Protein AF-A0A0L6VZD2-F1 (afdb_monomer_lite)

Sequence (411 aa):
MQNKGWQQIELQKVTIDGSNWVCHENKEAFWGVIEQSDGSWAILIDCPAGFLSSDQVTLLAEIISDEGLGIKLTGRQAPILLLPQHKVAGALEKLKANGIKIGYLHKTLRNVKACIGSRGCKNAKTYDAVELARNISNKFYGVKLPWDFKIGISGCPRNCGSATCQSLGLIEEHDGFTVYLGGSENAHTQFHGKPVARGVPEEKIDDVIATVLKCYIWAAEDIRKNKLLQGHPRFYDIFKRYGEAFFIDAINTTLGQDTPVNVNIISDKADAAPTFIKALPGFNRANIFTAFMVLDKLCGHCTECKKYKCHLFIAKECLTEAARTGKKFLPDIPNDMIQLIHALPLPTDLFEQFKLHDAFHSIREVCDQCHITEHDSLCAVNIALTAIGCLIWGSKYETPKDIELRILLNK

Organism: NCBI:txid281456

Radius of gyration: 26.87 Å; chains: 1; bounding box: 52×58×78 Å

Structure (mmCIF, N/CA/C/O backbone):
data_AF-A0A0L6VZD2-F1
#
_entry.id   AF-A0A0L6VZD2-F1
#
loop_
_atom_site.group_PDB
_atom_site.id
_atom_site.type_symbol
_atom_site.label_atom_id
_atom_site.label_alt_id
_atom_site.label_comp_id
_atom_site.label_asym_id
_atom_site.label_entity_id
_atom_site.label_seq_id
_atom_site.pdbx_PDB_ins_code
_atom_site.Cartn_x
_atom_site.Cartn_y
_atom_site.Cartn_z
_atom_site.occupancy
_atom_site.B_iso_or_equiv
_atom_site.auth_seq_id
_atom_site.auth_comp_id
_atom_site.auth_asym_id
_atom_site.auth_atom_id
_atom_site.pdbx_PDB_model_num
ATOM 1 N N . MET A 1 1 ? 27.106 7.860 -9.799 1.00 35.22 1 MET A N 1
ATOM 2 C CA . MET A 1 1 ? 27.791 7.164 -8.687 1.00 35.22 1 MET A CA 1
ATOM 3 C C . MET A 1 1 ? 26.803 6.199 -8.053 1.00 35.22 1 MET A C 1
ATOM 5 O O . MET A 1 1 ? 25.761 6.645 -7.590 1.00 35.22 1 MET A O 1
ATOM 9 N N . GLN A 1 2 ? 27.092 4.897 -8.101 1.00 48.31 2 GLN A N 1
ATOM 10 C CA . GLN A 1 2 ? 26.291 3.830 -7.489 1.00 48.31 2 GLN A CA 1
ATOM 11 C C . GLN A 1 2 ? 26.395 3.918 -5.960 1.00 48.31 2 GLN A C 1
ATOM 13 O O . GLN A 1 2 ? 27.247 3.280 -5.350 1.00 48.31 2 GLN A O 1
ATOM 18 N N . ASN A 1 3 ? 25.570 4.747 -5.324 1.00 55.62 3 ASN A N 1
ATOM 19 C CA . ASN A 1 3 ? 25.556 4.827 -3.869 1.00 55.62 3 ASN A CA 1
ATOM 20 C C . ASN A 1 3 ? 24.634 3.724 -3.318 1.00 55.62 3 ASN A C 1
ATOM 22 O O . ASN A 1 3 ? 23.454 3.943 -3.055 1.00 55.62 3 ASN A O 1
ATOM 26 N N . LYS A 1 4 ? 25.170 2.502 -3.193 1.00 70.19 4 LYS A N 1
ATOM 27 C CA . LYS A 1 4 ? 24.461 1.321 -2.658 1.00 70.19 4 LYS A CA 1
ATOM 28 C C . LYS A 1 4 ? 24.326 1.336 -1.124 1.00 70.19 4 LYS A C 1
ATOM 30 O O . LYS A 1 4 ? 24.100 0.297 -0.511 1.00 70.19 4 LYS A O 1
ATOM 35 N N . GLY A 1 5 ? 24.439 2.502 -0.481 1.00 82.81 5 GLY A N 1
ATOM 36 C CA . GLY A 1 5 ? 24.385 2.643 0.981 1.00 82.81 5 GLY A CA 1
ATOM 37 C C . GLY A 1 5 ? 23.093 2.115 1.616 1.00 82.81 5 GLY A C 1
ATOM 38 O O . GLY A 1 5 ? 23.105 1.701 2.772 1.00 82.81 5 GLY A O 1
ATOM 39 N N . TRP A 1 6 ? 22.004 2.027 0.845 1.00 89.50 6 TRP A N 1
ATOM 40 C CA . TRP A 1 6 ? 20.750 1.405 1.274 1.00 89.50 6 TRP A CA 1
ATOM 41 C C . TRP A 1 6 ? 20.898 -0.078 1.657 1.00 89.50 6 TRP A C 1
ATOM 43 O O . TRP A 1 6 ? 20.133 -0.568 2.483 1.00 89.50 6 TRP A O 1
ATOM 53 N N . GLN A 1 7 ? 21.883 -0.799 1.108 1.00 90.38 7 GLN A N 1
ATOM 54 C CA . GLN A 1 7 ? 22.105 -2.218 1.416 1.00 90.38 7 GLN A CA 1
ATOM 55 C C . GLN A 1 7 ? 22.479 -2.442 2.886 1.00 90.38 7 GLN A C 1
ATOM 57 O O . GLN A 1 7 ? 22.144 -3.483 3.448 1.00 90.38 7 GLN A O 1
ATOM 62 N N . GLN A 1 8 ? 23.119 -1.446 3.507 1.00 89.38 8 GLN A N 1
ATOM 63 C CA . GLN A 1 8 ? 23.544 -1.467 4.909 1.00 89.38 8 GLN A CA 1
ATOM 64 C C . GLN A 1 8 ? 22.419 -1.080 5.882 1.00 89.38 8 GLN A C 1
ATOM 66 O O . GLN A 1 8 ? 22.611 -1.137 7.092 1.00 89.38 8 GLN A O 1
ATOM 71 N N . ILE A 1 9 ? 21.247 -0.670 5.384 1.00 92.38 9 ILE A N 1
ATOM 72 C CA . ILE A 1 9 ? 20.117 -0.327 6.248 1.00 92.38 9 ILE A CA 1
ATOM 73 C C . ILE A 1 9 ? 19.498 -1.599 6.826 1.00 92.38 9 ILE A C 1
ATOM 75 O O . ILE A 1 9 ? 19.080 -2.507 6.099 1.00 92.38 9 ILE A O 1
ATOM 79 N N . GLU A 1 10 ? 19.361 -1.611 8.147 1.00 91.88 10 GLU A N 1
ATOM 80 C CA . GLU A 1 10 ? 18.588 -2.602 8.884 1.00 91.88 10 GLU A CA 1
ATOM 81 C C . GLU A 1 10 ? 17.188 -2.066 9.199 1.00 91.88 10 GLU A C 1
ATOM 83 O O . GLU A 1 10 ? 17.013 -0.923 9.626 1.00 91.88 10 GLU A O 1
ATOM 88 N N . LEU A 1 11 ? 16.164 -2.896 8.981 1.00 93.12 11 LEU A N 1
ATOM 89 C CA . LEU A 1 11 ? 14.783 -2.522 9.273 1.00 93.12 11 LEU A CA 1
ATOM 90 C C . LEU A 1 11 ? 14.509 -2.683 10.768 1.00 93.12 11 LEU A C 1
ATOM 92 O O . LEU A 1 11 ? 14.301 -3.789 11.264 1.00 93.12 11 LEU A O 1
ATOM 96 N N . GLN A 1 12 ? 14.476 -1.562 11.478 1.00 91.00 12 GLN A N 1
ATOM 97 C CA . GLN A 1 12 ? 14.135 -1.527 12.896 1.00 91.00 12 GLN A CA 1
ATOM 98 C C . GLN A 1 12 ? 12.622 -1.597 13.092 1.00 91.00 12 GLN A C 1
ATOM 100 O O . GLN A 1 12 ? 11.863 -1.005 12.322 1.00 91.00 12 GLN A O 1
ATOM 105 N N . LYS A 1 13 ? 12.179 -2.290 14.145 1.00 88.19 13 LYS A N 1
ATOM 106 C CA . LYS A 1 13 ? 10.764 -2.389 14.517 1.00 88.19 13 LYS A CA 1
ATOM 107 C C . LYS A 1 13 ? 10.478 -1.644 15.811 1.00 88.19 13 LYS A C 1
ATOM 109 O O . LYS A 1 13 ? 11.285 -1.655 16.734 1.00 88.19 13 LYS A O 1
ATOM 114 N N . VAL A 1 14 ? 9.301 -1.042 15.869 1.00 83.00 14 VAL A N 1
ATOM 115 C CA . VAL A 1 14 ? 8.699 -0.485 17.074 1.00 83.00 14 VAL A CA 1
ATOM 116 C C . VAL A 1 14 ? 7.513 -1.339 17.494 1.00 83.00 14 VAL A C 1
ATOM 118 O O . VAL A 1 14 ? 6.853 -1.970 16.664 1.00 83.00 14 VAL A O 1
ATOM 121 N N . THR A 1 15 ? 7.251 -1.360 18.794 1.00 71.81 15 THR A N 1
ATOM 122 C CA . THR A 1 15 ? 6.111 -2.046 19.398 1.00 71.81 15 THR A CA 1
ATOM 123 C C . THR A 1 15 ? 5.300 -1.047 20.205 1.00 71.81 15 THR A C 1
ATOM 125 O O . THR A 1 15 ? 5.855 -0.360 21.058 1.00 71.81 15 THR A O 1
ATOM 128 N N . ILE A 1 16 ? 3.990 -0.985 19.968 1.00 66.19 16 ILE A N 1
ATOM 129 C CA . ILE A 1 16 ? 3.055 -0.357 20.910 1.00 66.19 16 ILE A CA 1
ATOM 130 C C . ILE A 1 16 ? 2.875 -1.352 22.059 1.00 66.19 16 ILE A C 1
ATOM 132 O O . ILE A 1 16 ? 2.203 -2.368 21.902 1.00 66.19 16 ILE A O 1
ATOM 136 N N . ASP A 1 17 ? 3.540 -1.104 23.186 1.00 53.44 17 ASP A N 1
ATOM 137 C CA . ASP A 1 17 ? 3.546 -1.997 24.353 1.00 53.44 17 ASP A CA 1
ATOM 138 C C . ASP A 1 17 ? 2.416 -1.715 25.350 1.00 53.44 17 ASP A C 1
ATOM 140 O O . ASP A 1 17 ? 2.291 -2.392 26.368 1.00 53.44 17 ASP A O 1
ATOM 144 N N . GLY A 1 18 ? 1.558 -0.747 25.049 1.00 51.56 18 GLY A N 1
ATOM 145 C CA . GLY A 1 18 ? 0.421 -0.445 25.892 1.00 51.56 18 GLY A CA 1
ATOM 146 C C . GLY A 1 18 ? 0.750 0.160 27.250 1.00 51.56 18 GLY A C 1
ATOM 147 O O . GLY A 1 18 ? -0.081 0.152 28.150 1.00 51.56 18 GLY A O 1
ATOM 148 N N . SER A 1 19 ? 1.955 0.692 27.424 1.00 44.69 19 SER A N 1
ATOM 149 C CA . SER A 1 19 ? 2.291 1.512 28.591 1.00 44.69 19 SER A CA 1
ATOM 150 C C . SER A 1 19 ? 2.197 3.015 28.287 1.00 44.69 19 SER A C 1
ATOM 152 O O . SER A 1 19 ? 2.054 3.821 29.199 1.00 44.69 19 SER A O 1
ATOM 154 N N . ASN A 1 20 ? 2.189 3.389 27.000 1.00 46.72 20 ASN A N 1
ATOM 155 C CA . ASN A 1 20 ? 2.159 4.768 26.504 1.00 46.72 20 ASN A CA 1
ATOM 156 C C . ASN A 1 20 ? 1.046 4.967 25.458 1.00 46.72 20 ASN A C 1
ATOM 158 O O . ASN A 1 20 ? 1.306 5.206 24.279 1.00 46.72 20 ASN A O 1
ATOM 162 N N . TRP A 1 21 ? -0.215 4.837 25.879 1.00 55.53 21 TRP A N 1
ATOM 163 C CA . TRP A 1 21 ? -1.389 4.946 24.994 1.00 55.53 21 TRP A CA 1
ATOM 164 C C . TRP A 1 21 ? -1.655 6.358 24.465 1.00 55.53 21 TRP A C 1
ATOM 166 O O . TRP A 1 21 ? -2.439 6.530 23.535 1.00 55.53 21 TRP A O 1
ATOM 176 N N . VAL A 1 22 ? -1.030 7.366 25.075 1.00 49.56 22 VAL A N 1
ATOM 177 C CA . VAL A 1 22 ? -1.378 8.771 24.896 1.00 49.56 22 VAL A CA 1
ATOM 178 C C . VAL A 1 22 ? -0.178 9.536 24.352 1.00 49.56 22 VAL A C 1
ATOM 180 O O . VAL A 1 22 ? 0.816 9.749 25.043 1.00 49.56 22 VAL A O 1
ATOM 183 N N . CYS A 1 23 ? -0.262 9.974 23.098 1.00 45.34 23 CYS A N 1
ATOM 184 C CA . CYS A 1 23 ? 0.715 10.898 22.541 1.00 45.34 23 CYS A CA 1
ATOM 185 C C . CYS A 1 23 ? 0.259 12.340 22.776 1.00 45.34 23 CYS A C 1
ATOM 187 O O . CYS A 1 23 ? -0.275 12.966 21.864 1.00 45.34 23 CYS A O 1
ATOM 189 N N . HIS A 1 24 ? 0.516 12.888 23.962 1.00 43.88 24 HIS A N 1
ATOM 190 C CA . HIS A 1 24 ? 0.460 14.344 24.124 1.00 43.88 24 HIS A CA 1
ATOM 191 C C . HIS A 1 24 ? 1.836 15.012 23.957 1.00 43.88 24 HIS A C 1
ATOM 193 O O . HIS A 1 24 ? 1.874 16.184 23.601 1.00 43.88 24 HIS A O 1
ATOM 199 N N . GLU A 1 25 ? 2.967 14.293 24.100 1.00 41.56 25 GLU A N 1
ATOM 200 C CA . GLU A 1 25 ? 4.267 14.986 24.253 1.00 41.56 25 GLU A CA 1
ATOM 201 C C . GLU A 1 25 ? 5.478 14.443 23.462 1.00 41.56 25 GLU A C 1
ATOM 203 O O . GLU A 1 25 ? 6.486 15.144 23.359 1.00 41.56 25 GLU A O 1
ATOM 208 N N . ASN A 1 26 ? 5.427 13.262 22.827 1.00 39.94 26 ASN A N 1
ATOM 209 C CA . ASN A 1 26 ? 6.624 12.692 22.182 1.00 39.94 26 ASN A CA 1
ATOM 210 C C . ASN A 1 26 ? 6.696 12.913 20.658 1.00 39.94 26 ASN A C 1
ATOM 212 O O . ASN A 1 26 ? 5.877 12.429 19.882 1.00 39.94 26 ASN A O 1
ATOM 216 N N . LYS A 1 27 ? 7.771 13.576 20.203 1.00 44.75 27 LYS A N 1
ATOM 217 C CA . LYS A 1 27 ? 8.091 13.889 18.787 1.00 44.75 27 LYS A CA 1
ATOM 218 C C . LYS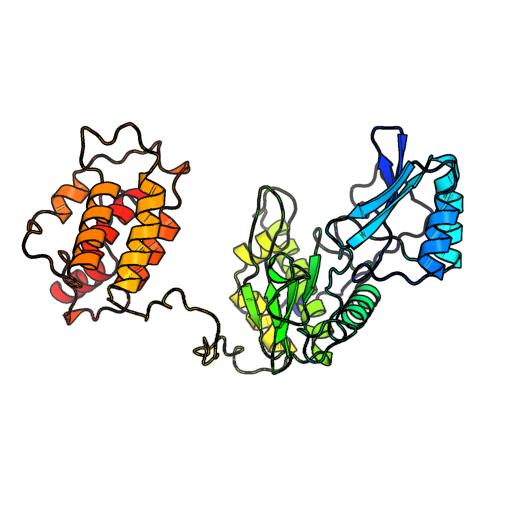 A 1 27 ? 8.306 12.648 17.884 1.00 44.75 27 LYS A C 1
ATOM 220 O O . LYS A 1 27 ? 8.441 12.768 16.659 1.00 44.75 27 LYS A O 1
ATOM 225 N N . GLU A 1 28 ? 8.321 11.444 18.457 1.00 52.44 28 GLU A N 1
ATOM 226 C CA . GLU A 1 28 ? 8.473 10.141 17.786 1.00 52.44 28 GLU A CA 1
ATOM 227 C C . GLU A 1 28 ? 7.187 9.298 17.804 1.00 52.44 28 GLU A C 1
ATOM 229 O O . GLU A 1 28 ? 7.220 8.091 18.006 1.00 52.44 28 GLU A O 1
ATOM 234 N N . ALA A 1 29 ? 6.030 9.921 17.624 1.00 54.56 29 ALA A N 1
ATOM 235 C CA . ALA A 1 29 ? 4.785 9.213 17.852 1.00 54.56 29 ALA A CA 1
ATOM 236 C C . ALA A 1 29 ? 4.406 8.209 16.748 1.00 54.56 29 ALA A C 1
ATOM 238 O O . ALA A 1 29 ? 4.340 8.545 15.561 1.00 54.56 29 ALA A O 1
ATOM 239 N N . PHE A 1 30 ? 4.115 6.985 17.181 1.00 64.06 30 PHE A N 1
ATOM 240 C CA . PHE A 1 30 ? 3.527 5.900 16.407 1.00 64.06 30 PHE A CA 1
ATOM 241 C C . PHE A 1 30 ? 2.108 5.714 16.929 1.00 64.06 30 PHE A C 1
ATOM 243 O O . PHE A 1 30 ? 1.917 5.157 18.007 1.00 64.06 30 PHE A O 1
ATOM 250 N N . TRP A 1 31 ? 1.120 6.284 16.240 1.00 70.56 31 TRP A N 1
ATOM 251 C CA . TRP A 1 31 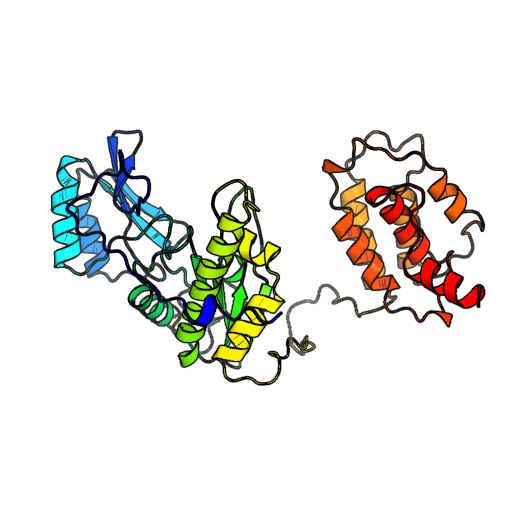? -0.243 6.301 16.775 1.00 70.56 31 TRP A CA 1
ATOM 252 C C . TRP A 1 31 ? -1.004 5.033 16.405 1.00 70.56 31 TRP A C 1
ATOM 254 O O . TRP A 1 31 ? -0.711 4.385 15.409 1.00 70.56 31 TRP A O 1
ATOM 264 N N . GLY A 1 32 ? -2.013 4.718 17.197 1.00 79.06 32 GLY A N 1
ATOM 265 C CA . GLY A 1 32 ? -2.908 3.574 17.003 1.00 79.06 32 GLY A CA 1
ATOM 266 C C . GLY A 1 32 ? -4.104 3.650 17.947 1.00 79.06 32 GLY A C 1
ATOM 267 O O . GLY A 1 32 ? -5.175 3.146 17.633 1.00 79.06 32 GLY A O 1
ATOM 268 N N . VAL A 1 33 ? -3.927 4.377 19.054 1.00 87.94 33 VAL A N 1
ATOM 269 C CA . VAL A 1 33 ? -4.953 4.798 20.005 1.00 87.94 33 VAL A CA 1
ATOM 270 C C . VAL A 1 33 ? -4.907 6.328 20.091 1.00 87.94 33 VAL A C 1
ATOM 272 O O . VAL A 1 33 ? -3.824 6.879 20.292 1.00 87.94 33 VAL A O 1
ATOM 275 N N . ILE A 1 34 ? -6.019 7.024 19.831 1.00 85.94 34 ILE A N 1
ATOM 276 C CA . ILE A 1 34 ? -6.051 8.496 19.707 1.00 85.94 34 ILE A CA 1
ATOM 277 C C . ILE A 1 34 ? -7.338 9.077 20.301 1.00 85.94 34 ILE A C 1
ATOM 279 O O . ILE A 1 34 ? -8.433 8.696 19.888 1.00 85.94 34 ILE A O 1
ATOM 283 N N . GLU A 1 35 ? -7.211 10.074 21.174 1.00 87.69 35 GLU A N 1
ATOM 284 C CA . GLU A 1 35 ? -8.328 10.912 21.625 1.00 87.69 35 GLU A CA 1
ATOM 285 C C . GLU A 1 35 ? -8.904 11.763 20.475 1.00 87.69 35 GLU A C 1
ATOM 287 O O . GLU A 1 35 ? -8.175 12.386 19.702 1.00 87.69 35 GLU A O 1
ATOM 292 N N . GLN A 1 36 ? -10.224 11.772 20.341 1.00 88.81 36 GLN A N 1
ATOM 293 C CA . GLN A 1 36 ? -10.973 12.529 19.344 1.00 88.81 36 GLN A CA 1
ATOM 294 C C . GLN A 1 36 ? -11.464 13.864 19.921 1.00 88.81 36 GLN A C 1
ATOM 296 O O . GLN A 1 36 ? -11.516 14.061 21.132 1.00 88.81 36 GLN A O 1
ATOM 301 N N . SER A 1 37 ? -11.875 14.795 19.054 1.00 89.31 37 SER A N 1
ATOM 302 C CA . SER A 1 37 ? -12.312 16.136 19.476 1.00 89.31 37 SER A CA 1
ATOM 303 C C . SER A 1 37 ? -13.548 16.147 20.383 1.00 89.31 37 SER A C 1
ATOM 305 O O . SER A 1 37 ? -13.800 17.144 21.049 1.00 89.31 37 SER A O 1
ATOM 307 N N . ASP A 1 38 ? -14.341 15.077 20.370 1.00 87.31 38 ASP A N 1
ATOM 308 C CA . ASP A 1 38 ? -15.542 14.898 21.187 1.00 87.31 38 ASP A CA 1
ATOM 309 C C . ASP A 1 38 ? -15.269 14.155 22.513 1.00 87.31 38 ASP A C 1
ATOM 311 O O . ASP A 1 38 ? -16.208 13.820 23.232 1.00 87.31 38 ASP A O 1
ATOM 315 N N . GLY A 1 39 ? -13.997 13.889 22.840 1.00 87.50 39 GLY A N 1
ATOM 316 C CA . GLY A 1 39 ? -13.572 13.149 24.034 1.00 87.50 39 GLY A CA 1
ATOM 317 C C . GLY A 1 39 ? -13.666 11.624 23.902 1.00 87.50 39 GLY A C 1
ATOM 318 O O . GLY A 1 39 ? -13.257 10.900 24.813 1.00 87.50 39 GLY A O 1
ATOM 319 N N . SER A 1 40 ? -14.178 11.105 22.778 1.00 90.56 40 SER A N 1
ATOM 320 C CA . SER A 1 40 ? -14.094 9.676 22.470 1.00 90.56 40 SER A CA 1
ATOM 321 C C . SER A 1 40 ? -12.664 9.280 22.093 1.00 90.56 40 SER A C 1
ATOM 323 O O . SER A 1 40 ? -11.802 10.113 21.828 1.00 90.56 40 SER A O 1
ATOM 325 N N . TRP A 1 41 ? -12.384 7.985 22.072 1.00 91.81 41 TRP A N 1
ATOM 326 C CA . TRP A 1 41 ? -11.077 7.420 21.774 1.00 91.81 41 TRP A CA 1
ATOM 327 C C . TRP A 1 41 ? -11.184 6.449 20.609 1.00 91.81 41 TRP A C 1
ATOM 329 O O . TRP A 1 41 ? -11.989 5.520 20.624 1.00 91.81 41 TRP A O 1
ATOM 339 N N . ALA A 1 42 ? -10.338 6.657 19.607 1.00 92.69 42 ALA A N 1
ATOM 340 C CA . ALA A 1 42 ? -10.212 5.813 18.434 1.00 92.69 42 ALA A CA 1
ATOM 341 C C . ALA A 1 42 ? -9.117 4.765 18.643 1.00 92.69 42 ALA A C 1
ATOM 343 O O . ALA A 1 42 ? -7.964 5.127 18.867 1.00 92.69 42 ALA A O 1
ATOM 344 N N . ILE A 1 43 ? -9.452 3.484 18.494 1.00 93.44 43 ILE A N 1
ATOM 345 C CA . ILE A 1 43 ? -8.496 2.372 18.432 1.00 93.44 43 ILE A CA 1
ATOM 346 C C . ILE A 1 43 ? -8.501 1.819 17.007 1.00 93.44 43 ILE A C 1
ATOM 348 O O . ILE A 1 43 ? -9.492 1.240 16.561 1.00 93.44 43 ILE A O 1
ATOM 352 N N . LEU A 1 44 ? -7.402 1.997 16.275 1.00 94.19 44 LEU A N 1
ATOM 353 C CA . LEU A 1 44 ? -7.230 1.434 14.939 1.00 94.19 44 LEU A CA 1
ATOM 354 C C . LEU A 1 44 ? -6.867 -0.050 15.036 1.00 94.19 44 LEU A C 1
ATOM 356 O O . LEU A 1 44 ? -5.901 -0.414 15.701 1.00 94.19 44 LEU A O 1
ATOM 360 N N . ILE A 1 45 ? -7.582 -0.897 14.305 1.00 95.44 45 ILE A N 1
ATOM 361 C CA . ILE A 1 45 ? -7.295 -2.329 14.215 1.00 95.44 45 ILE A CA 1
ATOM 362 C C . ILE A 1 45 ? -6.409 -2.606 12.996 1.00 95.44 45 ILE A C 1
ATOM 364 O O . ILE A 1 45 ? -6.704 -2.134 11.895 1.00 95.44 45 ILE A O 1
ATOM 368 N N . ASP A 1 46 ? -5.330 -3.374 13.172 1.00 94.31 46 ASP A N 1
ATOM 369 C CA . ASP A 1 46 ? -4.598 -3.945 12.037 1.00 94.31 46 ASP A CA 1
ATOM 370 C C . ASP A 1 46 ? -5.449 -5.066 11.438 1.00 94.31 46 ASP A C 1
ATOM 372 O O . ASP A 1 46 ? -5.728 -6.077 12.081 1.00 94.31 46 ASP A O 1
ATOM 376 N N . CYS A 1 47 ? -5.914 -4.855 10.214 1.00 96.88 47 CYS A N 1
ATOM 377 C CA . CYS A 1 47 ? -6.863 -5.722 9.536 1.00 96.88 47 CYS A CA 1
ATOM 378 C C . CYS A 1 47 ? -6.455 -5.860 8.063 1.00 96.88 47 CYS A C 1
ATOM 380 O O . CYS A 1 47 ? -7.046 -5.209 7.186 1.00 96.88 47 CYS A O 1
ATOM 382 N N . PRO A 1 48 ? -5.418 -6.664 7.767 1.00 97.06 48 PRO A N 1
ATOM 383 C CA . PRO A 1 48 ? -4.927 -6.846 6.407 1.00 97.06 48 PRO A CA 1
ATOM 384 C C . PRO A 1 48 ? -6.058 -7.271 5.467 1.00 97.06 48 PRO A C 1
ATOM 386 O O . PRO A 1 48 ? -6.894 -8.101 5.821 1.00 97.06 48 PRO A O 1
ATOM 389 N N . ALA A 1 49 ? -6.119 -6.650 4.287 1.00 97.06 49 ALA A N 1
ATOM 390 C CA . ALA A 1 49 ? -7.188 -6.819 3.297 1.00 97.06 49 ALA A CA 1
ATOM 391 C C . ALA A 1 49 ? -8.618 -6.481 3.774 1.00 97.06 49 ALA A C 1
ATOM 393 O O . ALA A 1 49 ? -9.574 -6.680 3.024 1.00 97.06 49 ALA A O 1
ATOM 394 N N . GLY A 1 50 ? -8.796 -5.981 5.001 1.00 96.62 50 GLY A N 1
ATOM 395 C CA . GLY A 1 50 ? -10.117 -5.825 5.609 1.00 96.62 50 GLY A CA 1
ATOM 396 C C . GLY A 1 50 ? -10.839 -7.137 5.879 1.00 96.62 50 GLY A C 1
ATOM 397 O O . GLY A 1 50 ? -12.068 -7.156 5.879 1.00 96.62 50 GLY A O 1
ATOM 398 N N . PHE A 1 51 ? -10.101 -8.236 6.038 1.00 96.06 51 PHE A N 1
ATOM 399 C CA . PHE A 1 51 ? -10.686 -9.557 6.207 1.00 96.06 51 PHE A CA 1
ATOM 400 C C . PHE A 1 51 ? -10.778 -9.919 7.694 1.00 96.06 51 PHE A C 1
ATOM 402 O O . PHE A 1 51 ? -9.755 -10.115 8.347 1.00 96.06 51 PHE A O 1
ATOM 409 N N . LEU A 1 52 ? -12.003 -10.017 8.216 1.00 95.69 52 LEU A N 1
ATOM 410 C CA . LEU A 1 52 ? -12.295 -10.433 9.591 1.00 95.69 52 LEU A CA 1
ATOM 411 C C . LEU A 1 52 ? -13.082 -11.745 9.588 1.00 95.69 52 LEU A C 1
ATOM 413 O O . LEU A 1 52 ? -13.983 -11.931 8.767 1.00 95.69 52 LEU A O 1
ATOM 417 N N . SER A 1 53 ? -12.765 -12.642 10.520 1.00 95.62 53 SER A N 1
ATOM 418 C CA . SER A 1 53 ? -13.595 -13.815 10.804 1.00 95.62 53 SER A CA 1
ATOM 419 C C . SER A 1 53 ? -14.860 -13.431 11.578 1.00 95.62 53 SER A C 1
ATOM 421 O O . SER A 1 53 ? -14.943 -12.346 12.155 1.00 95.62 53 SER A O 1
ATOM 423 N N . SER A 1 54 ? -15.834 -14.346 11.639 1.00 97.12 54 SER A N 1
ATOM 424 C CA . SER A 1 54 ? -17.036 -14.156 12.463 1.00 97.12 54 SER A CA 1
ATOM 425 C C . SER A 1 54 ? -16.680 -13.885 13.926 1.00 97.12 54 SER A C 1
ATOM 427 O O . SER A 1 54 ? -17.188 -12.932 14.504 1.00 97.12 54 SER A O 1
ATOM 429 N N . ASP A 1 55 ? -15.760 -14.664 14.500 1.00 97.19 55 ASP A N 1
ATOM 430 C CA . ASP A 1 55 ? -15.338 -14.509 15.898 1.00 97.19 55 ASP A CA 1
ATOM 431 C C . ASP A 1 55 ? -14.687 -13.148 16.148 1.00 97.19 55 ASP A C 1
ATOM 433 O O . ASP A 1 55 ? -14.956 -12.499 17.157 1.00 97.19 55 ASP A O 1
ATOM 437 N N . GLN A 1 56 ? -13.872 -12.673 15.200 1.00 97.00 56 GLN A N 1
ATOM 438 C CA . GLN A 1 56 ? -13.280 -11.343 15.286 1.00 97.00 56 GLN A CA 1
ATOM 439 C C . GLN A 1 56 ? -14.356 -10.257 15.219 1.00 97.00 56 GLN A C 1
ATOM 441 O O . GLN A 1 56 ? -14.313 -9.325 16.014 1.00 97.00 56 GLN A O 1
ATOM 446 N N . VAL A 1 57 ? -15.338 -10.372 14.319 1.00 97.38 57 VAL A N 1
ATOM 447 C CA . VAL A 1 57 ? -16.453 -9.414 14.236 1.00 97.38 57 VAL A CA 1
ATOM 448 C C . VAL A 1 57 ? -17.249 -9.381 15.543 1.00 97.38 57 VAL A C 1
ATOM 450 O O . VAL A 1 57 ? -17.497 -8.292 16.062 1.00 97.38 57 VAL A O 1
ATOM 453 N N . THR A 1 58 ? -17.592 -10.545 16.101 1.00 97.31 58 THR A N 1
ATOM 454 C CA . THR A 1 58 ? -18.290 -10.654 17.391 1.00 97.31 58 THR A CA 1
ATOM 455 C C . THR A 1 58 ? -17.487 -9.995 18.508 1.00 97.31 58 THR A C 1
ATOM 457 O O . THR A 1 58 ? -18.014 -9.146 19.221 1.00 97.31 58 THR A O 1
ATOM 460 N N . LEU A 1 59 ? -16.189 -10.291 18.606 1.00 97.12 59 LEU A N 1
ATOM 461 C CA . LEU A 1 59 ? -15.313 -9.694 19.612 1.00 97.12 59 LEU A CA 1
ATOM 462 C C . LEU A 1 59 ? -15.241 -8.164 19.493 1.00 97.12 59 LEU A C 1
ATOM 464 O O . LEU A 1 59 ? -15.293 -7.464 20.504 1.00 97.12 59 LEU A O 1
ATOM 468 N N . LEU A 1 60 ? -15.125 -7.618 18.275 1.00 96.81 60 LEU A N 1
ATOM 469 C CA . LEU A 1 60 ? -15.114 -6.164 18.081 1.00 96.81 60 LEU A CA 1
ATOM 470 C C . LEU A 1 60 ? -16.449 -5.531 18.507 1.00 96.81 60 LEU A C 1
ATOM 472 O O . LEU A 1 60 ? -16.440 -4.454 19.103 1.00 96.81 60 LEU A O 1
ATOM 476 N N . ALA A 1 61 ? -17.578 -6.197 18.249 1.00 95.75 61 ALA A N 1
ATOM 477 C CA . ALA A 1 61 ? -18.891 -5.745 18.707 1.00 95.75 61 ALA A CA 1
ATOM 478 C C . ALA A 1 61 ? -19.007 -5.769 20.244 1.00 95.75 61 ALA A C 1
ATOM 480 O O . ALA A 1 61 ? -19.469 -4.798 20.840 1.00 95.75 61 ALA A O 1
ATOM 481 N N . GLU A 1 62 ? -18.515 -6.825 20.897 1.00 96.00 62 GLU A N 1
ATOM 482 C CA . GLU A 1 62 ? -18.476 -6.934 22.363 1.00 96.00 62 GLU A CA 1
ATOM 483 C C . GLU A 1 62 ? -17.579 -5.880 23.023 1.00 96.00 62 GLU A C 1
ATOM 485 O O . GLU A 1 62 ? -17.859 -5.423 24.133 1.00 96.00 62 GLU A O 1
ATOM 490 N N . ILE A 1 63 ? -16.474 -5.508 22.369 1.00 95.69 63 ILE A N 1
ATOM 491 C CA . ILE A 1 63 ? -15.586 -4.442 22.845 1.00 95.69 63 ILE A CA 1
ATOM 492 C C . ILE A 1 63 ? -16.279 -3.083 22.760 1.00 95.69 63 ILE A C 1
ATOM 494 O O . ILE A 1 63 ? -16.167 -2.297 23.699 1.00 95.69 63 ILE A O 1
ATOM 498 N N . ILE A 1 64 ? -16.978 -2.812 21.654 1.00 94.75 64 ILE A N 1
ATOM 499 C CA . ILE A 1 64 ? -17.753 -1.580 21.485 1.00 94.75 64 ILE A CA 1
ATOM 500 C C . ILE A 1 64 ? -18.835 -1.477 22.555 1.00 94.75 64 ILE A C 1
ATOM 502 O O . ILE A 1 64 ? -18.876 -0.465 23.256 1.00 94.75 64 ILE A O 1
ATOM 506 N N . SER A 1 65 ? -19.623 -2.539 22.763 1.00 89.88 65 SER A N 1
ATOM 507 C CA . SER A 1 65 ? -20.761 -2.560 23.697 1.00 89.88 65 SER A CA 1
ATOM 508 C C . SER A 1 65 ? -21.745 -1.392 23.478 1.00 89.88 65 SER A C 1
ATOM 510 O O . SER A 1 65 ? -21.622 -0.639 22.515 1.00 89.88 65 SER A O 1
ATOM 512 N N . ASP A 1 66 ? -22.716 -1.208 24.374 1.00 85.62 66 ASP A N 1
ATOM 513 C CA . ASP A 1 66 ? -23.676 -0.093 24.286 1.00 85.62 66 ASP A CA 1
ATOM 514 C C . ASP A 1 66 ? -23.059 1.274 24.646 1.00 85.62 66 ASP A C 1
ATOM 516 O O . ASP A 1 66 ? -23.662 2.317 24.411 1.00 85.62 66 ASP A O 1
ATOM 520 N N . GLU A 1 67 ? -21.855 1.286 25.227 1.00 89.12 67 GLU A N 1
ATOM 521 C CA . GLU A 1 67 ? -21.159 2.514 25.636 1.00 89.12 67 GLU A CA 1
ATOM 522 C C . GLU A 1 67 ? -20.257 3.102 24.537 1.00 89.12 67 GLU A C 1
ATOM 524 O O . GLU A 1 67 ? -19.803 4.240 24.662 1.00 89.12 67 GLU A O 1
ATOM 529 N N . GLY A 1 68 ? -19.948 2.343 23.481 1.00 90.06 68 GLY A N 1
ATOM 530 C CA . GLY A 1 68 ? -19.131 2.807 22.362 1.00 90.06 68 GLY A CA 1
ATOM 531 C C . GLY A 1 68 ? -19.945 3.570 21.316 1.00 90.06 68 GLY A C 1
ATOM 532 O O . GLY A 1 68 ? -21.115 3.285 21.081 1.00 90.06 68 GLY A O 1
ATOM 533 N N . LEU A 1 69 ? -19.306 4.514 20.621 1.00 92.19 69 LEU A N 1
ATOM 534 C CA . LEU A 1 69 ? -19.943 5.261 19.529 1.00 92.19 69 LEU A CA 1
ATOM 535 C C . LEU A 1 69 ? -20.133 4.391 18.271 1.00 92.19 69 LEU A C 1
ATOM 537 O O . LEU A 1 69 ? -21.038 4.630 17.474 1.00 92.19 69 LEU A O 1
ATOM 541 N N . GLY A 1 70 ? -19.271 3.386 18.081 1.00 94.25 70 GLY A N 1
ATOM 542 C CA . GLY A 1 70 ? -19.394 2.396 17.011 1.00 94.25 70 GLY A CA 1
ATOM 543 C C . GLY A 1 70 ? -18.072 2.027 16.340 1.00 94.25 70 GLY A C 1
ATOM 544 O O . GLY A 1 70 ? -16.986 2.420 16.771 1.00 94.25 70 GLY A O 1
ATOM 545 N N . ILE A 1 71 ? -18.177 1.265 15.246 1.00 96.50 71 ILE A N 1
ATOM 546 C CA . ILE A 1 71 ? -17.043 0.849 14.410 1.00 96.50 71 ILE A CA 1
ATOM 547 C C . ILE A 1 71 ? -17.058 1.640 13.102 1.00 96.50 71 ILE A C 1
ATOM 549 O O . ILE A 1 71 ? -17.993 1.528 12.306 1.00 96.50 71 ILE A O 1
ATOM 553 N N . LYS A 1 72 ? -15.993 2.400 12.827 1.00 95.94 72 LYS A N 1
ATOM 554 C CA . LYS A 1 72 ? -15.821 3.114 11.555 1.00 95.94 72 LYS A CA 1
ATOM 555 C C . LYS A 1 72 ? -14.857 2.367 10.639 1.00 95.94 72 LYS A C 1
ATOM 557 O O . LYS A 1 72 ? -13.684 2.203 10.958 1.00 95.94 72 LYS A O 1
ATOM 562 N N . LEU A 1 73 ? -15.324 1.980 9.453 1.00 96.06 73 LEU A N 1
ATOM 563 C CA . LEU A 1 73 ? -14.454 1.430 8.411 1.00 96.06 73 LEU A CA 1
ATOM 564 C C . LEU A 1 73 ? -13.701 2.548 7.679 1.00 96.06 73 LEU A C 1
ATOM 566 O O . LEU A 1 73 ? -14.286 3.563 7.285 1.00 96.06 73 LEU A O 1
ATOM 570 N N . THR A 1 74 ? -12.398 2.351 7.480 1.00 94.31 74 THR A N 1
ATOM 571 C CA . THR A 1 74 ? -11.521 3.300 6.777 1.00 94.31 74 THR A CA 1
ATOM 572 C C . THR A 1 74 ? -11.381 2.958 5.290 1.00 94.31 74 THR A C 1
ATOM 574 O O . THR A 1 74 ? -11.570 1.817 4.872 1.00 94.31 74 THR A O 1
ATOM 577 N N . GLY A 1 75 ? -10.931 3.918 4.470 1.00 92.69 75 GLY A N 1
ATOM 578 C CA . GLY A 1 75 ? -10.604 3.675 3.052 1.00 92.69 75 GLY A CA 1
ATOM 579 C C . GLY A 1 75 ? -9.453 2.679 2.814 1.00 92.69 75 GLY A C 1
ATOM 580 O O . GLY A 1 75 ? -9.242 2.225 1.685 1.00 92.69 75 GLY A O 1
ATOM 581 N N . ARG A 1 76 ? -8.725 2.314 3.880 1.00 94.31 76 ARG A N 1
ATOM 582 C CA . ARG A 1 76 ? -7.697 1.261 3.899 1.00 94.31 76 ARG A CA 1
ATOM 583 C C . ARG A 1 76 ? -8.223 -0.097 4.365 1.00 94.31 76 ARG A C 1
ATOM 585 O O . ARG A 1 76 ? -7.417 -0.988 4.602 1.00 94.31 76 ARG A O 1
ATOM 592 N N . GLN A 1 77 ? -9.542 -0.237 4.503 1.00 96.75 77 GLN A N 1
ATOM 593 C CA . GLN A 1 77 ? -10.218 -1.451 4.967 1.00 96.75 77 GLN A CA 1
ATOM 594 C C . GLN A 1 77 ? -9.904 -1.828 6.427 1.00 96.75 77 GLN A C 1
ATOM 596 O O . GLN A 1 77 ? -10.218 -2.928 6.856 1.00 96.75 77 GLN A O 1
ATOM 601 N N . ALA A 1 78 ? -9.316 -0.917 7.204 1.00 95.75 78 ALA A N 1
ATOM 602 C CA . ALA A 1 78 ? -9.072 -1.117 8.629 1.00 95.75 78 ALA A CA 1
ATOM 603 C C . ALA A 1 78 ? -10.251 -0.573 9.458 1.00 95.75 78 ALA A C 1
ATOM 605 O O . ALA A 1 78 ? -10.646 0.575 9.211 1.00 95.75 78 ALA A O 1
ATOM 606 N N . PRO A 1 79 ? -10.808 -1.338 10.412 1.00 97.19 79 PRO A N 1
ATOM 607 C CA . PRO A 1 79 ? -11.772 -0.840 11.389 1.00 97.19 79 PRO A CA 1
ATOM 608 C C . PRO A 1 79 ? -11.128 0.098 12.418 1.00 97.19 79 PRO A C 1
ATOM 610 O O . PRO A 1 79 ? -9.996 -0.119 12.851 1.00 97.19 79 PRO A O 1
ATOM 613 N N . ILE A 1 80 ? -11.878 1.109 12.848 1.00 96.38 80 ILE A N 1
ATOM 614 C CA . ILE A 1 80 ? -11.584 1.941 14.018 1.00 96.38 80 ILE A CA 1
ATOM 615 C C . ILE A 1 80 ? -12.702 1.731 15.036 1.00 96.38 80 ILE A C 1
ATOM 617 O O . ILE A 1 80 ? -13.870 1.913 14.693 1.00 96.38 80 ILE A O 1
ATOM 621 N N . LEU A 1 81 ? -12.344 1.375 16.268 1.00 96.44 81 LEU A N 1
ATOM 622 C CA . LEU A 1 81 ? -13.273 1.315 17.396 1.00 96.44 81 LEU A CA 1
ATOM 623 C C . LEU A 1 81 ? -13.333 2.686 18.070 1.00 96.44 81 LEU A C 1
ATOM 625 O O . LEU A 1 81 ? -12.281 3.220 18.412 1.00 96.44 81 LEU A O 1
ATOM 629 N N . LEU A 1 82 ? -14.529 3.245 18.254 1.00 95.81 82 LEU A N 1
ATOM 630 C CA . LEU A 1 82 ? -14.738 4.526 18.935 1.00 95.81 82 LEU A CA 1
ATOM 631 C C . LEU A 1 82 ? -15.374 4.280 20.307 1.00 95.81 82 LEU A C 1
ATOM 633 O O . LEU A 1 82 ? -16.514 3.820 20.392 1.00 95.81 82 LEU A O 1
ATOM 637 N N . LEU A 1 83 ? -14.621 4.558 21.371 1.00 95.00 83 LEU A N 1
ATOM 638 C CA . LEU A 1 83 ? -14.935 4.188 22.755 1.00 95.00 83 LEU A CA 1
ATOM 639 C C . LEU A 1 83 ? -14.778 5.378 23.710 1.00 95.00 83 LEU A C 1
ATOM 641 O O . LEU A 1 83 ? -13.964 6.258 23.448 1.00 95.00 83 LEU A O 1
ATOM 645 N N . PRO A 1 84 ? -15.468 5.405 24.857 1.00 93.94 84 PRO A N 1
ATOM 646 C CA . PRO A 1 84 ? -15.144 6.345 25.923 1.00 93.94 84 PRO A CA 1
ATOM 647 C C . PRO A 1 84 ? -13.812 5.968 26.598 1.00 93.94 84 PRO A C 1
ATOM 649 O O . PRO A 1 84 ? -13.430 4.794 26.644 1.00 93.94 84 PRO A O 1
ATOM 652 N N . GLN A 1 85 ? -13.108 6.959 27.156 1.00 90.31 85 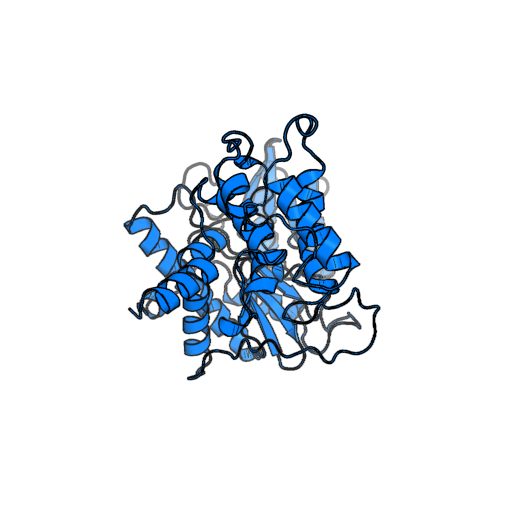GLN A N 1
ATOM 653 C CA . GLN A 1 85 ? -11.754 6.798 27.708 1.00 90.31 85 GLN A CA 1
ATOM 654 C C . GLN A 1 85 ? -11.630 5.641 28.715 1.00 90.31 85 GLN A C 1
ATOM 656 O O . GLN A 1 85 ? -10.670 4.872 28.658 1.00 90.31 85 GLN A O 1
ATOM 661 N N . HIS A 1 86 ? -12.605 5.471 29.617 1.00 90.69 86 HIS A N 1
ATOM 662 C CA . HIS A 1 86 ? -12.557 4.444 30.669 1.00 90.69 86 HIS A CA 1
ATOM 663 C C . HIS A 1 86 ? -12.621 3.007 30.137 1.00 90.69 86 HIS A C 1
ATOM 665 O O . HIS A 1 86 ? -12.239 2.081 30.848 1.00 90.69 86 HIS A O 1
ATOM 671 N N . LYS A 1 87 ? -13.070 2.798 28.892 1.00 92.88 87 LYS A N 1
ATOM 672 C CA . LYS A 1 87 ? -13.121 1.474 28.246 1.00 92.88 87 LYS A CA 1
ATOM 673 C C . LYS A 1 87 ? -11.838 1.111 27.506 1.00 92.88 87 LYS A C 1
ATOM 675 O O . LYS A 1 87 ? -11.626 -0.066 27.223 1.00 92.88 87 LYS A O 1
ATOM 680 N N . VAL A 1 88 ? -10.989 2.091 27.195 1.00 90.81 88 VAL A N 1
ATOM 681 C CA . VAL A 1 88 ? -9.830 1.917 26.307 1.00 90.81 88 VAL A CA 1
ATOM 682 C C . VAL A 1 88 ? -8.889 0.827 26.821 1.00 90.81 88 VAL A C 1
ATOM 684 O O . VAL A 1 88 ? -8.582 -0.100 26.077 1.00 90.81 88 VAL A O 1
ATOM 687 N N . ALA A 1 89 ? -8.497 0.866 28.098 1.00 89.06 89 ALA A N 1
ATOM 688 C CA . ALA A 1 89 ? -7.582 -0.126 28.673 1.00 89.06 89 ALA A CA 1
ATOM 689 C C . ALA A 1 89 ? -8.125 -1.565 28.564 1.00 89.06 89 ALA A C 1
ATOM 691 O O . ALA A 1 89 ? -7.448 -2.445 28.033 1.00 89.06 89 ALA A O 1
ATOM 692 N N . GLY A 1 90 ? -9.379 -1.788 28.973 1.00 91.62 90 GLY A N 1
ATOM 693 C CA . GLY A 1 90 ? -10.012 -3.109 28.895 1.00 91.62 90 GLY A CA 1
ATOM 694 C C . GLY A 1 90 ? -10.224 -3.594 27.457 1.00 91.62 90 GLY A C 1
ATOM 695 O O . GLY A 1 90 ? -10.082 -4.784 27.174 1.00 91.62 90 GLY A O 1
ATOM 696 N N . ALA A 1 91 ? -10.513 -2.686 26.520 1.00 93.25 91 ALA A N 1
ATOM 697 C CA . ALA A 1 91 ? -10.585 -3.012 25.097 1.00 93.25 91 ALA A CA 1
ATOM 698 C C . ALA A 1 91 ? -9.239 -3.537 24.577 1.00 93.25 91 ALA A C 1
ATOM 700 O O . ALA A 1 91 ? -9.187 -4.564 23.906 1.00 93.25 91 ALA A O 1
ATOM 701 N N . LEU A 1 92 ? -8.142 -2.868 24.925 1.00 90.88 92 LEU A N 1
ATOM 702 C CA . LEU A 1 92 ? -6.796 -3.225 24.476 1.00 90.88 92 LEU A CA 1
ATOM 703 C C . LEU A 1 92 ? -6.332 -4.569 25.047 1.00 90.88 92 LEU A C 1
ATOM 705 O O . LEU A 1 92 ? -5.733 -5.367 24.324 1.00 90.88 92 LEU A O 1
ATOM 709 N N . GLU A 1 93 ? -6.665 -4.860 26.304 1.00 91.25 93 GLU A N 1
ATOM 710 C CA . GLU A 1 93 ? -6.431 -6.174 26.911 1.00 91.25 93 GLU A CA 1
ATOM 711 C C . GLU A 1 93 ? -7.200 -7.283 26.187 1.00 91.25 93 GLU A C 1
ATOM 713 O O . GLU A 1 93 ? -6.605 -8.301 25.827 1.00 91.25 93 GLU A O 1
ATOM 718 N N . LYS A 1 94 ? -8.492 -7.071 25.896 1.00 94.44 94 LYS A N 1
ATOM 719 C CA . LYS A 1 94 ? -9.313 -8.031 25.138 1.00 94.44 94 LYS A CA 1
ATOM 720 C C . LYS A 1 94 ? -8.765 -8.277 23.733 1.00 94.44 94 LYS A C 1
ATOM 722 O O . LYS A 1 94 ? -8.686 -9.430 23.308 1.00 94.44 94 LYS A O 1
ATOM 727 N N . LEU A 1 95 ? -8.362 -7.221 23.022 1.00 93.94 95 LEU A N 1
ATOM 728 C CA . LEU A 1 95 ? -7.753 -7.336 21.691 1.00 93.94 95 LEU A CA 1
ATOM 729 C C . LEU A 1 95 ? -6.462 -8.159 21.755 1.00 93.94 95 LEU A C 1
ATOM 731 O O . LEU A 1 95 ? -6.309 -9.124 21.005 1.00 93.94 95 LEU A O 1
ATOM 735 N N . LYS A 1 96 ? -5.573 -7.838 22.703 1.00 91.06 96 LYS A N 1
ATOM 736 C CA . LYS A 1 96 ? -4.307 -8.550 22.912 1.00 91.06 96 LYS A CA 1
ATOM 737 C C . LYS A 1 96 ? -4.525 -10.024 23.257 1.00 91.06 96 LYS A C 1
ATOM 739 O O . LYS A 1 96 ? -3.854 -10.876 22.679 1.00 91.06 96 LYS A O 1
ATOM 744 N N . ALA A 1 97 ? -5.464 -10.330 24.154 1.00 93.38 97 ALA A N 1
ATOM 745 C CA . ALA A 1 97 ? -5.785 -11.697 24.567 1.00 93.38 97 ALA A CA 1
ATOM 746 C C . ALA A 1 97 ? -6.280 -12.576 23.405 1.00 93.38 97 ALA A C 1
ATOM 748 O O . ALA A 1 97 ? -6.055 -13.782 23.410 1.00 93.38 97 ALA A O 1
ATOM 749 N N . ASN A 1 98 ? -6.895 -11.967 22.388 1.00 95.06 98 ASN A N 1
ATOM 750 C CA . ASN A 1 98 ? -7.390 -12.650 21.192 1.00 95.06 98 ASN A CA 1
ATOM 751 C C . ASN A 1 98 ? -6.452 -12.507 19.980 1.00 95.06 98 ASN A C 1
ATOM 753 O O . ASN A 1 98 ? -6.832 -12.816 18.851 1.00 95.06 98 ASN A O 1
ATOM 757 N N . GLY A 1 99 ? -5.225 -12.015 20.187 1.00 91.81 99 GLY A N 1
ATOM 758 C CA . GLY A 1 99 ? -4.223 -11.883 19.129 1.00 91.81 99 GLY A CA 1
ATOM 759 C C . GLY A 1 99 ? -4.538 -10.817 18.073 1.00 91.81 99 GLY A C 1
ATOM 760 O O . GLY A 1 99 ? -3.929 -10.833 17.002 1.00 91.81 99 GLY A O 1
ATOM 761 N N . ILE A 1 100 ? -5.456 -9.884 18.350 1.00 92.88 100 ILE A N 1
ATOM 762 C CA . ILE A 1 100 ? -5.753 -8.763 17.454 1.00 92.88 100 ILE A CA 1
ATOM 763 C C . ILE A 1 100 ? -4.732 -7.649 17.684 1.00 92.88 100 ILE A C 1
ATOM 765 O O . ILE A 1 100 ? -4.552 -7.150 18.796 1.00 92.88 100 ILE A O 1
ATOM 769 N N . LYS A 1 101 ? -4.057 -7.250 16.604 1.00 91.38 101 LYS A N 1
ATOM 770 C CA . LYS A 1 101 ? -3.033 -6.205 16.618 1.00 91.38 101 LYS A CA 1
ATOM 771 C C . LYS A 1 101 ? -3.649 -4.819 16.446 1.00 91.38 101 LYS A C 1
ATOM 773 O O . LYS A 1 101 ? -4.629 -4.636 15.723 1.00 91.38 101 LYS A O 1
ATOM 778 N N . ILE A 1 102 ? -3.016 -3.833 17.072 1.00 91.19 102 ILE A N 1
ATOM 779 C CA . ILE A 1 102 ? -3.342 -2.419 16.884 1.00 91.19 102 ILE A CA 1
ATOM 780 C C . ILE A 1 102 ? -2.641 -1.919 15.624 1.00 91.19 102 ILE A C 1
ATOM 782 O O . ILE A 1 102 ? -1.450 -2.136 15.429 1.00 91.19 102 ILE A O 1
ATOM 786 N N . GLY A 1 103 ? -3.377 -1.251 14.747 1.00 89.12 103 GLY A N 1
ATOM 787 C CA . GLY A 1 103 ? -2.802 -0.666 13.547 1.00 89.12 103 GLY A CA 1
ATOM 788 C C . GLY A 1 103 ? -1.907 0.522 13.887 1.00 89.12 103 GLY A C 1
ATOM 789 O O . GLY A 1 103 ? -2.201 1.299 14.794 1.00 89.12 103 GLY A O 1
ATOM 790 N N . TYR A 1 104 ? -0.847 0.706 13.103 1.00 86.44 104 TYR A N 1
ATOM 791 C CA . TYR A 1 104 ? -0.015 1.898 13.199 1.00 86.44 104 TYR A CA 1
ATOM 792 C C . TYR A 1 104 ? -0.492 3.020 12.271 1.00 86.44 104 TYR A C 1
ATOM 794 O O . TYR A 1 104 ? -0.939 2.826 11.133 1.00 86.44 104 TYR A O 1
ATOM 802 N N . LEU A 1 105 ? -0.310 4.240 12.751 1.00 81.38 105 LEU A N 1
ATOM 803 C CA . LEU A 1 105 ? -0.445 5.491 12.038 1.00 81.38 105 LEU A CA 1
ATOM 804 C C . LEU A 1 105 ? 0.906 6.216 12.081 1.00 81.38 105 LEU A C 1
ATOM 806 O O . LEU A 1 105 ? 1.635 6.165 13.068 1.00 81.38 105 LEU A O 1
ATOM 810 N N . HIS A 1 106 ? 1.190 6.959 11.010 1.00 82.12 106 HIS A N 1
ATOM 811 C CA . HIS A 1 106 ? 2.450 7.672 10.750 1.00 82.12 106 HIS A CA 1
ATOM 812 C C . HIS A 1 106 ? 3.679 6.751 10.761 1.00 82.12 106 HIS A C 1
ATOM 814 O O . HIS A 1 106 ? 3.527 5.567 11.010 1.00 82.12 106 HIS A O 1
ATOM 820 N N . LYS A 1 107 ? 4.856 7.281 10.389 1.00 88.88 107 LYS A N 1
ATOM 821 C CA . LYS A 1 107 ? 6.228 6.715 10.520 1.00 88.88 107 LYS A CA 1
ATOM 822 C C . LYS A 1 107 ? 6.424 5.180 10.410 1.00 88.88 107 LYS A C 1
ATOM 824 O O . LYS A 1 107 ? 7.411 4.661 10.911 1.00 88.88 107 LYS A O 1
ATOM 829 N N . THR A 1 108 ? 5.520 4.445 9.771 1.00 90.75 108 THR A N 1
ATOM 830 C CA . THR A 1 108 ? 5.439 2.978 9.700 1.00 90.75 108 THR A CA 1
ATOM 831 C C . THR A 1 108 ? 4.618 2.570 8.482 1.00 90.75 108 THR A C 1
ATOM 833 O O . THR A 1 108 ? 3.976 3.402 7.818 1.00 90.75 108 THR A O 1
ATOM 836 N N . LEU A 1 109 ? 4.625 1.266 8.209 1.00 93.00 109 LEU A N 1
ATOM 837 C CA . LEU A 1 109 ? 3.675 0.635 7.311 1.00 93.00 109 LEU A CA 1
ATOM 838 C C . LEU A 1 109 ? 2.248 0.739 7.876 1.00 93.00 109 LEU A C 1
ATOM 840 O O . LEU A 1 109 ? 1.970 0.315 8.995 1.00 93.00 109 LEU A O 1
ATOM 844 N N . ARG A 1 110 ? 1.332 1.286 7.073 1.00 93.94 110 ARG A N 1
ATOM 845 C CA . ARG A 1 110 ? -0.112 1.284 7.357 1.00 93.94 110 ARG A CA 1
ATOM 846 C C . ARG A 1 110 ? -0.734 -0.064 6.995 1.00 93.94 110 ARG A C 1
ATOM 848 O O . ARG A 1 110 ? -0.179 -0.781 6.168 1.00 93.94 110 ARG A O 1
ATOM 855 N N . ASN A 1 111 ? -1.952 -0.312 7.489 1.00 95.88 111 ASN A N 1
ATOM 856 C CA . ASN A 1 111 ? -2.764 -1.483 7.133 1.00 95.88 111 ASN A CA 1
ATOM 857 C C . ASN A 1 111 ? -2.664 -1.828 5.639 1.00 95.88 111 ASN A C 1
ATOM 859 O O . ASN A 1 111 ? -2.883 -0.945 4.798 1.00 95.88 111 ASN A O 1
ATOM 863 N N . VAL A 1 112 ? -2.330 -3.075 5.309 1.00 97.94 112 VAL A N 1
ATOM 864 C CA . VAL A 1 112 ? -2.157 -3.517 3.919 1.00 97.94 112 VAL A CA 1
ATOM 865 C C . VAL A 1 112 ? -3.530 -3.647 3.263 1.00 97.94 112 VAL A C 1
ATOM 867 O O . VAL A 1 112 ? -4.354 -4.455 3.686 1.00 97.94 112 VAL A O 1
ATOM 870 N N . LYS A 1 113 ? -3.784 -2.830 2.234 1.00 97.81 113 LYS A N 1
ATOM 871 C CA . LYS A 1 113 ? -5.058 -2.816 1.504 1.00 97.81 113 LYS A CA 1
ATOM 872 C C . LYS A 1 113 ? -5.021 -3.885 0.415 1.00 97.81 113 LYS A C 1
ATOM 874 O O . LYS A 1 113 ? -4.052 -3.938 -0.338 1.00 97.81 113 LYS A O 1
ATOM 879 N N . ALA A 1 114 ? -6.062 -4.697 0.280 1.00 97.88 114 ALA A N 1
ATOM 880 C CA . ALA A 1 114 ? -6.124 -5.693 -0.782 1.00 97.88 114 ALA A CA 1
ATOM 881 C C . ALA A 1 114 ? -7.554 -5.991 -1.235 1.00 97.88 114 ALA A C 1
ATOM 883 O O . ALA A 1 114 ? -8.518 -5.819 -0.492 1.00 97.88 114 ALA A O 1
ATOM 884 N N . CYS A 1 115 ? -7.704 -6.448 -2.476 1.00 95.81 1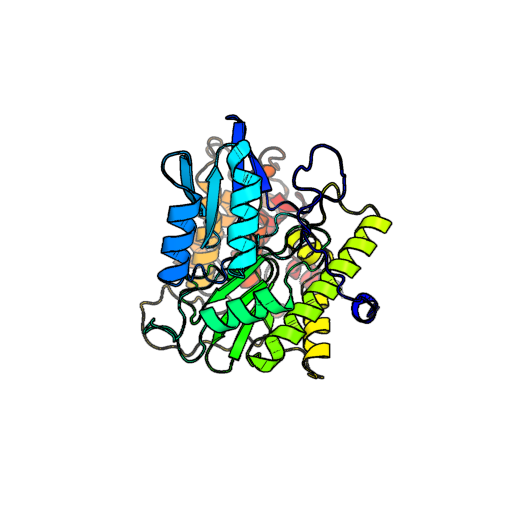15 CYS A N 1
ATOM 885 C CA . CYS A 1 115 ? -8.945 -7.098 -2.897 1.00 95.81 115 CYS A CA 1
ATOM 886 C C . CYS A 1 115 ? -9.016 -8.543 -2.371 1.00 95.81 115 CYS A C 1
ATOM 888 O O . CYS A 1 115 ? -8.026 -9.072 -1.882 1.00 95.81 115 CYS A O 1
ATOM 890 N N . ILE A 1 116 ? -10.158 -9.208 -2.562 1.00 94.44 116 ILE A N 1
ATOM 891 C CA . ILE A 1 116 ? -10.357 -10.603 -2.132 1.00 94.44 116 ILE A CA 1
ATOM 892 C C . ILE A 1 116 ? -9.483 -11.627 -2.892 1.00 94.44 116 ILE A C 1
ATOM 894 O O . ILE A 1 116 ? -9.314 -12.744 -2.423 1.00 94.44 116 ILE A O 1
ATOM 898 N N . GLY A 1 117 ? -8.925 -11.270 -4.058 1.00 93.44 117 GLY A N 1
ATOM 899 C CA . GLY A 1 117 ? -8.053 -12.157 -4.843 1.00 93.44 117 GLY A CA 1
ATOM 900 C C . GLY A 1 117 ? -8.738 -13.453 -5.297 1.00 93.44 117 GLY A C 1
ATOM 901 O O . GLY A 1 117 ? -9.963 -13.485 -5.477 1.00 93.44 117 GLY A O 1
ATOM 902 N N . SER A 1 118 ? -7.950 -14.520 -5.479 1.00 92.44 118 SER A N 1
ATOM 903 C CA . SER A 1 118 ? -8.445 -15.844 -5.895 1.00 92.44 118 SER A CA 1
ATOM 904 C C . SER A 1 118 ? -9.338 -16.526 -4.851 1.00 92.44 118 SER A C 1
ATOM 906 O O . SER A 1 118 ? -10.077 -17.450 -5.180 1.00 92.44 118 SER A O 1
ATOM 908 N N . ARG A 1 119 ? -9.378 -16.008 -3.615 1.00 90.56 119 ARG A N 1
ATOM 909 C CA . ARG A 1 119 ? -10.222 -16.513 -2.522 1.00 90.56 119 ARG A CA 1
ATOM 910 C C . ARG A 1 119 ? -11.727 -16.425 -2.803 1.00 90.56 119 ARG A C 1
ATOM 912 O O . ARG A 1 119 ? -12.516 -17.099 -2.148 1.00 90.56 119 ARG A O 1
ATOM 919 N N . GLY A 1 120 ? -12.148 -15.595 -3.759 1.00 87.06 120 GLY A N 1
ATOM 920 C CA . GLY A 1 120 ? -13.563 -15.509 -4.138 1.00 87.06 120 GLY A CA 1
ATOM 921 C C . GLY A 1 120 ? -13.891 -14.666 -5.370 1.00 87.06 120 GLY A C 1
ATOM 922 O O . GLY A 1 120 ? -15.046 -14.639 -5.795 1.00 87.06 120 GLY A O 1
ATOM 923 N N . CYS A 1 121 ? -12.924 -13.965 -5.971 1.00 92.19 121 CYS A N 1
ATOM 924 C CA . CYS A 1 121 ? -13.176 -13.159 -7.164 1.00 92.19 121 CYS A CA 1
ATOM 925 C C . CYS A 1 121 ? -12.890 -13.949 -8.442 1.00 92.19 121 CYS A C 1
ATOM 927 O O . CYS A 1 121 ? -11.753 -14.320 -8.700 1.00 92.19 121 CYS A O 1
ATOM 929 N N . LYS A 1 122 ? -13.891 -14.069 -9.320 1.00 88.00 122 LYS A N 1
ATOM 930 C CA . LYS A 1 122 ? -13.750 -14.708 -10.644 1.00 88.00 122 LYS A CA 1
ATOM 931 C C . LYS A 1 122 ? -12.784 -13.994 -11.601 1.00 88.00 122 LYS A C 1
ATOM 933 O O . LYS A 1 122 ? -12.421 -14.561 -12.621 1.00 88.00 122 LYS A O 1
ATOM 938 N N . ASN A 1 123 ? -12.444 -12.731 -11.327 1.00 86.31 123 ASN A N 1
ATOM 939 C CA . ASN A 1 123 ? -11.507 -11.959 -12.153 1.00 86.31 123 ASN A CA 1
ATOM 940 C C . ASN A 1 123 ? -10.055 -12.089 -11.677 1.00 86.31 123 ASN A C 1
ATOM 942 O O . ASN A 1 123 ? -9.158 -11.670 -12.404 1.00 86.31 123 ASN A O 1
ATOM 946 N N . ALA A 1 124 ? -9.833 -12.567 -10.450 1.00 82.56 124 ALA A N 1
ATOM 947 C CA . ALA A 1 124 ? -8.487 -12.839 -9.970 1.00 82.56 124 ALA A CA 1
ATOM 948 C C . ALA A 1 124 ? -7.987 -14.143 -10.591 1.00 82.56 124 ALA A C 1
ATOM 950 O O . ALA A 1 124 ? -8.790 -15.028 -10.887 1.00 82.56 124 ALA A O 1
ATOM 951 N N . LYS A 1 125 ? -6.678 -14.231 -10.823 1.00 75.06 125 LYS A N 1
ATOM 952 C CA . LYS A 1 125 ? -6.098 -15.362 -11.547 1.00 75.06 125 LYS A CA 1
ATOM 953 C C . LYS A 1 125 ? -5.750 -16.494 -10.588 1.00 75.06 125 LYS A C 1
ATOM 955 O O . LYS A 1 125 ? -6.449 -17.502 -10.561 1.00 75.06 125 LYS A O 1
ATOM 960 N N . THR A 1 126 ? -4.712 -16.304 -9.785 1.00 83.06 126 THR A N 1
ATOM 961 C CA . THR A 1 126 ? -4.039 -17.395 -9.082 1.00 83.06 126 THR A CA 1
ATOM 962 C C . THR A 1 126 ? -3.838 -17.069 -7.604 1.00 83.06 126 THR A C 1
ATOM 964 O O . THR A 1 126 ? -4.155 -17.898 -6.750 1.00 83.06 126 THR A O 1
ATOM 967 N N . TYR A 1 127 ? -3.387 -15.860 -7.264 1.00 86.38 127 TYR A N 1
ATOM 968 C CA . TYR A 1 127 ? -2.910 -15.566 -5.909 1.00 86.38 127 TYR A CA 1
ATOM 969 C C . TYR A 1 127 ? -4.012 -15.153 -4.915 1.00 86.38 127 TYR A C 1
ATOM 971 O O . TYR A 1 127 ? -4.916 -14.356 -5.213 1.00 86.38 127 TYR A O 1
ATOM 979 N N . ASP A 1 128 ? -3.912 -15.671 -3.682 1.00 93.50 128 ASP A N 1
ATOM 980 C CA . ASP A 1 128 ? -4.743 -15.234 -2.555 1.00 93.50 128 ASP A CA 1
ATOM 981 C C . ASP A 1 128 ? -4.198 -13.900 -2.020 1.00 93.50 128 ASP A C 1
ATOM 983 O O . ASP A 1 128 ? -3.295 -13.834 -1.184 1.00 93.50 128 ASP A O 1
ATOM 987 N N . ALA A 1 129 ? -4.775 -12.805 -2.514 1.00 95.69 129 ALA A N 1
ATOM 988 C CA . ALA A 1 129 ? -4.391 -11.455 -2.119 1.00 95.69 129 ALA A CA 1
ATOM 989 C C . ALA A 1 129 ? -4.635 -11.155 -0.626 1.00 95.69 129 ALA A C 1
ATOM 991 O O . ALA A 1 129 ? -3.966 -10.275 -0.078 1.00 95.69 129 ALA A O 1
ATOM 992 N N . VAL A 1 130 ? -5.565 -11.857 0.038 1.00 96.69 130 VAL A N 1
ATOM 993 C CA . VAL A 1 130 ? -5.805 -11.708 1.484 1.00 96.69 130 VAL A CA 1
ATOM 994 C C . VAL A 1 130 ? -4.649 -12.317 2.262 1.00 96.69 130 VAL A C 1
ATOM 996 O O . VAL A 1 130 ? -4.117 -11.689 3.178 1.00 96.69 130 VAL A O 1
ATOM 999 N N . GLU A 1 131 ? -4.238 -13.518 1.870 1.00 96.69 131 GLU A N 1
ATOM 1000 C CA . GLU A 1 131 ? -3.127 -14.219 2.501 1.00 96.69 131 GLU A CA 1
ATOM 1001 C C . GLU A 1 131 ? -1.803 -13.476 2.299 1.00 96.69 131 GLU A C 1
ATOM 1003 O O . GLU A 1 131 ? -1.082 -13.224 3.267 1.00 96.69 131 GLU A O 1
ATOM 1008 N N . LEU A 1 132 ? -1.536 -13.003 1.078 1.00 97.38 132 LEU A N 1
ATOM 1009 C CA . LEU A 1 132 ? -0.366 -12.175 0.793 1.00 97.38 132 LEU A CA 1
ATOM 1010 C C . LEU A 1 132 ? -0.366 -10.884 1.633 1.00 97.38 132 LEU A C 1
ATOM 1012 O O . LEU A 1 132 ? 0.651 -10.526 2.229 1.00 97.38 132 LEU A O 1
ATOM 1016 N N . ALA A 1 133 ? -1.513 -10.204 1.754 1.00 98.06 133 ALA A N 1
ATOM 1017 C CA . ALA A 1 133 ? -1.636 -9.018 2.603 1.00 98.06 133 ALA A CA 1
ATOM 1018 C C . ALA A 1 133 ? -1.347 -9.324 4.080 1.00 98.06 133 ALA A C 1
ATOM 1020 O O . ALA A 1 133 ? -0.680 -8.533 4.753 1.00 98.06 133 ALA A O 1
ATOM 1021 N N . ARG A 1 134 ? -1.828 -10.467 4.586 1.00 97.19 134 ARG A N 1
ATOM 1022 C CA . ARG A 1 134 ? -1.591 -10.928 5.959 1.00 97.19 134 ARG A CA 1
ATOM 1023 C C . ARG A 1 134 ? -0.111 -11.211 6.207 1.00 97.19 134 ARG A C 1
ATOM 1025 O O . ARG A 1 134 ? 0.422 -10.779 7.231 1.00 97.19 134 ARG A O 1
ATOM 1032 N N . ASN A 1 135 ? 0.556 -11.879 5.270 1.00 97.81 135 ASN A N 1
ATOM 1033 C CA . ASN A 1 135 ? 1.980 -12.206 5.360 1.00 97.81 135 ASN A CA 1
ATOM 1034 C C . ASN A 1 135 ? 2.847 -10.944 5.351 1.00 97.81 135 ASN A C 1
ATOM 1036 O O . ASN A 1 135 ? 3.663 -10.757 6.259 1.00 97.81 135 ASN A O 1
ATOM 1040 N N . ILE A 1 136 ? 2.578 -10.021 4.424 1.00 98.19 136 ILE A N 1
ATOM 1041 C CA . ILE A 1 136 ? 3.250 -8.718 4.364 1.00 98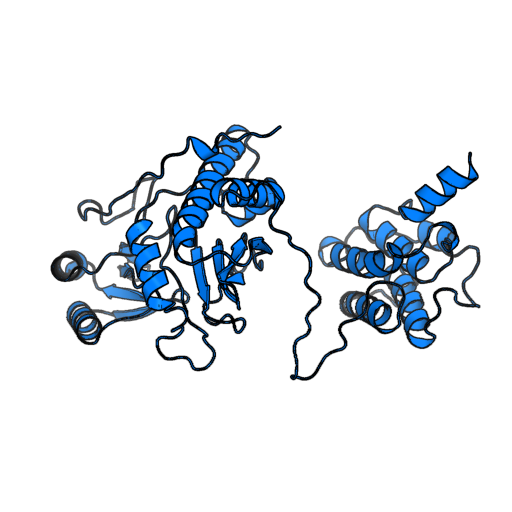.19 136 ILE A CA 1
ATOM 1042 C C . ILE A 1 136 ? 3.013 -7.930 5.656 1.00 98.19 136 ILE A C 1
ATOM 1044 O O . ILE A 1 136 ? 3.975 -7.437 6.250 1.00 98.19 136 ILE A O 1
ATOM 1048 N N . SER A 1 137 ? 1.762 -7.833 6.129 1.00 96.25 137 SER A N 1
ATOM 1049 C CA . SER A 1 137 ? 1.472 -7.112 7.375 1.00 96.25 137 SER A CA 1
ATOM 1050 C C . SER A 1 137 ? 2.261 -7.710 8.535 1.00 96.25 137 SER A C 1
ATOM 1052 O O . SER A 1 137 ? 2.999 -6.998 9.203 1.00 96.25 137 SER A O 1
ATOM 1054 N N . ASN A 1 138 ? 2.217 -9.031 8.728 1.00 95.38 138 ASN A N 1
ATOM 1055 C CA . ASN A 1 138 ? 2.930 -9.696 9.818 1.00 95.38 138 ASN A CA 1
ATOM 1056 C C . ASN A 1 138 ? 4.448 -9.489 9.764 1.00 95.38 138 ASN A C 1
ATOM 1058 O O . ASN A 1 138 ? 5.069 -9.221 10.798 1.00 95.38 138 ASN A O 1
ATOM 1062 N N . LYS A 1 139 ? 5.049 -9.592 8.575 1.00 96.56 139 LYS A N 1
ATOM 1063 C CA . LYS A 1 139 ? 6.500 -9.480 8.401 1.00 96.56 139 LYS A CA 1
ATOM 1064 C C . LYS A 1 139 ? 7.000 -8.059 8.636 1.00 96.56 139 LYS A C 1
ATOM 1066 O O . LYS A 1 139 ? 8.008 -7.884 9.326 1.00 96.56 139 LYS A O 1
ATOM 1071 N N . PHE A 1 140 ? 6.281 -7.056 8.137 1.00 95.81 140 PHE A N 1
ATOM 1072 C CA . PHE A 1 140 ? 6.682 -5.645 8.196 1.00 95.81 140 PHE A CA 1
ATOM 1073 C C . PHE A 1 140 ? 5.955 -4.831 9.279 1.00 95.81 140 PHE A C 1
ATOM 1075 O O . PHE A 1 140 ? 6.146 -3.616 9.373 1.00 95.81 140 PHE A O 1
ATOM 1082 N N . TYR A 1 141 ? 5.165 -5.487 10.134 1.00 92.38 141 TYR A N 1
ATOM 1083 C CA . TYR A 1 141 ? 4.483 -4.856 11.262 1.00 92.38 141 TYR A CA 1
ATOM 1084 C C . TYR A 1 141 ? 5.478 -4.103 12.150 1.00 92.38 141 TYR A C 1
ATOM 1086 O O . TYR A 1 141 ? 6.493 -4.661 12.581 1.00 92.38 141 TYR A O 1
ATOM 1094 N N . GLY A 1 142 ? 5.177 -2.831 12.414 1.00 88.50 142 GLY A N 1
ATOM 1095 C CA . GLY A 1 142 ? 5.984 -1.968 13.271 1.00 88.50 142 GLY A CA 1
ATOM 1096 C C . GLY A 1 142 ? 7.314 -1.511 12.671 1.00 88.50 142 GLY A C 1
ATOM 1097 O O . GLY A 1 142 ? 8.086 -0.889 13.385 1.00 88.50 142 GLY A O 1
ATOM 1098 N N . VAL A 1 143 ? 7.628 -1.777 11.397 1.00 92.88 143 VAL A N 1
ATOM 1099 C CA . VAL A 1 143 ? 8.876 -1.264 10.797 1.00 92.88 143 VAL A CA 1
ATOM 1100 C C . VAL A 1 143 ? 8.887 0.269 10.832 1.00 92.88 143 VAL A C 1
ATOM 1102 O O . VAL A 1 143 ? 7.964 0.903 10.317 1.00 92.88 143 VAL A O 1
ATOM 1105 N N . LYS A 1 144 ? 9.929 0.863 11.433 1.00 91.62 144 LYS A N 1
ATOM 1106 C CA . LYS A 1 144 ? 10.126 2.316 11.532 1.00 91.62 144 LYS A CA 1
ATOM 1107 C C . LYS A 1 144 ? 10.519 2.867 10.167 1.00 91.62 144 LYS A C 1
ATOM 1109 O O . LYS A 1 144 ? 11.492 2.434 9.557 1.00 91.62 144 LYS A O 1
ATOM 1114 N N . LEU A 1 145 ? 9.761 3.850 9.705 1.00 93.50 145 LEU A N 1
ATOM 1115 C CA . LEU A 1 145 ? 9.916 4.497 8.411 1.00 93.50 145 LEU A CA 1
ATOM 1116 C C . LEU A 1 145 ? 10.014 6.020 8.573 1.00 93.50 145 LEU A C 1
ATOM 1118 O O . LEU A 1 145 ? 9.533 6.582 9.562 1.00 93.50 145 LEU A O 1
ATOM 1122 N N . PRO A 1 146 ? 10.606 6.729 7.593 1.00 91.81 146 PRO A N 1
ATOM 1123 C CA . PRO A 1 146 ? 10.719 8.185 7.640 1.00 91.81 146 PRO A CA 1
ATOM 1124 C C . PRO A 1 146 ? 9.372 8.902 7.804 1.00 91.81 146 PRO A C 1
ATOM 1126 O O . PRO A 1 146 ? 9.318 9.952 8.455 1.00 91.81 146 PRO A O 1
ATOM 1129 N N . TRP A 1 147 ? 8.307 8.332 7.229 1.00 91.44 147 TRP A N 1
ATOM 1130 C CA . TRP A 1 147 ? 6.917 8.756 7.374 1.00 91.44 147 TRP A CA 1
ATOM 1131 C C . TRP A 1 147 ? 5.935 7.601 7.072 1.00 91.44 147 TRP A C 1
ATOM 1133 O O . TRP A 1 147 ? 6.300 6.440 7.235 1.00 91.44 147 TRP A O 1
ATOM 1143 N N . ASP A 1 148 ? 4.678 7.889 6.706 1.00 90.88 148 ASP A N 1
ATOM 1144 C CA . ASP A 1 148 ? 3.697 6.859 6.358 1.00 90.88 148 ASP A CA 1
ATOM 1145 C C . ASP A 1 148 ? 4.027 6.161 5.035 1.00 90.88 148 ASP A C 1
ATOM 1147 O O . ASP A 1 148 ? 4.322 6.805 4.029 1.00 90.88 148 ASP A O 1
ATOM 1151 N N . PHE A 1 149 ? 3.931 4.833 5.042 1.00 95.75 149 PHE A N 1
ATOM 1152 C CA . PHE A 1 149 ? 4.088 4.008 3.851 1.00 95.75 149 PHE A CA 1
ATOM 1153 C C . PHE A 1 149 ? 2.873 3.108 3.687 1.00 95.75 149 PHE A C 1
ATOM 1155 O O . PHE A 1 149 ? 2.362 2.535 4.652 1.00 95.75 149 PHE A O 1
ATOM 1162 N N . LYS A 1 150 ? 2.375 3.015 2.458 1.00 96.75 150 LYS A N 1
ATOM 1163 C CA . LYS A 1 150 ? 1.127 2.325 2.149 1.00 96.75 150 LYS A CA 1
ATOM 1164 C C . LYS A 1 150 ? 1.374 1.257 1.099 1.00 96.75 150 LYS A C 1
ATOM 1166 O O . LYS A 1 150 ? 1.957 1.555 0.059 1.00 96.75 150 LYS A O 1
ATOM 1171 N N . ILE A 1 151 ? 0.872 0.053 1.357 1.00 98.31 151 ILE A N 1
ATOM 1172 C CA . ILE A 1 151 ? 0.882 -1.056 0.399 1.00 98.31 151 ILE A CA 1
ATOM 1173 C C . ILE A 1 151 ? -0.547 -1.347 -0.062 1.00 98.31 151 ILE A C 1
ATOM 1175 O O . ILE A 1 151 ? -1.488 -1.264 0.741 1.00 98.31 151 ILE A O 1
ATOM 1179 N N . GLY A 1 152 ? -0.704 -1.636 -1.354 1.00 98.19 152 GLY A N 1
ATOM 1180 C CA . GLY A 1 152 ? -1.963 -2.056 -1.964 1.00 98.19 152 GLY A CA 1
ATOM 1181 C C . GLY A 1 152 ? -1.772 -3.255 -2.881 1.00 98.19 152 GLY A C 1
ATOM 1182 O O . GLY A 1 152 ? -0.820 -3.278 -3.655 1.00 98.19 152 GLY A O 1
ATOM 1183 N N . ILE A 1 153 ? -2.684 -4.222 -2.819 1.00 98.44 153 ILE A N 1
ATOM 1184 C CA . ILE A 1 153 ? -2.591 -5.486 -3.557 1.00 98.44 153 ILE A CA 1
ATOM 1185 C C . ILE A 1 153 ? -3.872 -5.711 -4.358 1.00 98.44 153 ILE A C 1
ATOM 1187 O O . ILE A 1 153 ? -4.982 -5.607 -3.834 1.00 98.44 153 ILE A O 1
ATOM 1191 N N . SER A 1 154 ? -3.743 -6.021 -5.643 1.00 96.50 154 SER A N 1
ATOM 1192 C CA . SER A 1 154 ? -4.869 -6.422 -6.486 1.00 96.50 154 SER A CA 1
ATOM 1193 C C . SER A 1 154 ? -4.535 -7.687 -7.265 1.00 96.50 154 SER A C 1
ATOM 1195 O O . SER A 1 154 ? -3.532 -7.733 -7.961 1.00 96.50 154 SER A O 1
ATOM 1197 N N . GLY A 1 155 ? -5.416 -8.685 -7.212 1.00 94.44 155 GLY A N 1
ATOM 1198 C CA . GLY A 1 155 ? -5.269 -9.940 -7.963 1.00 94.44 155 GLY A CA 1
ATOM 1199 C C . GLY A 1 155 ? -5.586 -9.831 -9.464 1.00 94.44 155 GLY A C 1
ATOM 1200 O O . GLY A 1 155 ? -5.676 -10.837 -10.154 1.00 94.44 155 GLY A O 1
ATOM 1201 N N . CYS A 1 156 ? -5.862 -8.626 -9.979 1.00 92.06 156 CYS A N 1
ATOM 1202 C CA . CYS A 1 156 ? -6.057 -8.388 -11.411 1.00 92.06 156 CYS A CA 1
ATOM 1203 C C . CYS A 1 156 ? -5.971 -6.886 -11.762 1.00 92.06 156 CYS A C 1
ATOM 1205 O O . CYS A 1 156 ? -6.103 -6.033 -10.870 1.00 92.06 156 CYS A O 1
ATOM 1207 N N . PRO A 1 157 ? -5.881 -6.537 -13.062 1.00 90.25 157 PRO A N 1
ATOM 1208 C CA . PRO A 1 157 ? -5.818 -5.149 -13.535 1.00 90.25 157 PRO A CA 1
ATOM 1209 C C . PRO A 1 157 ? -7.031 -4.263 -13.203 1.00 90.25 157 PRO A C 1
ATOM 1211 O O . PRO A 1 157 ? -6.945 -3.047 -13.347 1.00 90.25 157 PRO A O 1
ATOM 1214 N N . ARG A 1 158 ? -8.153 -4.818 -12.706 1.00 90.62 158 ARG A N 1
ATOM 1215 C CA . ARG A 1 158 ? -9.286 -4.003 -12.207 1.00 90.62 158 ARG A CA 1
ATOM 1216 C C . ARG A 1 158 ? -8.914 -3.145 -10.998 1.00 90.62 158 ARG A C 1
ATOM 1218 O O . ARG A 1 158 ? -9.634 -2.201 -10.689 1.00 90.62 158 ARG A O 1
ATOM 1225 N N . ASN A 1 159 ? -7.818 -3.480 -10.313 1.00 92.50 159 ASN A N 1
ATOM 1226 C CA . ASN A 1 159 ? -7.207 -2.628 -9.298 1.00 92.50 159 ASN A CA 1
ATOM 1227 C C . ASN A 1 159 ? -8.141 -2.280 -8.115 1.00 92.50 159 ASN A C 1
ATOM 1229 O O . ASN A 1 159 ? -8.099 -1.176 -7.572 1.00 92.50 159 ASN A O 1
ATOM 1233 N N . CYS A 1 160 ? -8.998 -3.218 -7.688 1.00 93.88 160 CYS A N 1
ATOM 1234 C CA . CYS A 1 160 ? -9.937 -3.002 -6.576 1.00 93.88 160 CYS A CA 1
ATOM 1235 C C . CYS A 1 160 ? -9.231 -2.712 -5.237 1.00 93.88 160 CYS A C 1
ATOM 1237 O O . CYS A 1 160 ? -9.791 -2.035 -4.379 1.00 93.88 160 CYS A O 1
ATOM 1239 N N . GLY A 1 161 ? -7.989 -3.180 -5.063 1.00 93.75 161 GLY A N 1
ATOM 1240 C CA . GLY A 1 161 ? -7.142 -2.830 -3.919 1.00 93.75 161 GLY A CA 1
ATOM 1241 C C . GLY A 1 161 ? -6.529 -1.427 -4.005 1.00 93.75 161 GLY A C 1
ATOM 1242 O O . GLY A 1 161 ? -5.821 -1.020 -3.088 1.00 93.75 161 GLY A O 1
ATOM 1243 N N . SER A 1 162 ? -6.789 -0.677 -5.084 1.00 94.88 162 SER A N 1
ATOM 1244 C CA . SER A 1 162 ? -6.210 0.645 -5.361 1.00 94.88 162 SER A CA 1
ATOM 1245 C C . SER A 1 162 ? -4.677 0.643 -5.306 1.00 94.88 162 SER A C 1
ATOM 1247 O O . SER A 1 162 ? -4.085 1.603 -4.812 1.00 94.88 162 SER A O 1
ATOM 1249 N N . ALA A 1 163 ? -4.044 -0.437 -5.776 1.00 96.62 163 ALA A N 1
ATOM 1250 C CA . ALA A 1 163 ? -2.608 -0.697 -5.692 1.00 96.62 163 ALA A CA 1
ATOM 1251 C C . ALA A 1 163 ? -1.778 0.428 -6.326 1.00 96.62 163 ALA A C 1
ATOM 1253 O O . ALA A 1 163 ? -0.831 0.913 -5.713 1.00 96.62 163 ALA A O 1
ATOM 1254 N N . THR A 1 164 ? -2.193 0.933 -7.490 1.00 95.94 164 THR A N 1
ATOM 1255 C CA . THR A 1 164 ? -1.517 2.059 -8.163 1.00 95.94 164 THR A CA 1
ATOM 1256 C C . THR A 1 164 ? -1.582 3.374 -7.385 1.00 95.94 164 THR A C 1
ATOM 1258 O O . THR A 1 164 ? -0.820 4.281 -7.684 1.00 95.94 164 THR A O 1
ATOM 1261 N N . CYS A 1 165 ? -2.462 3.523 -6.397 1.00 95.12 165 CYS A N 1
ATOM 1262 C CA . CYS A 1 165 ? -2.560 4.747 -5.592 1.00 95.12 165 CYS A CA 1
ATOM 1263 C C . CYS A 1 165 ? -1.753 4.663 -4.287 1.00 95.12 165 CYS A C 1
ATOM 1265 O O . CYS A 1 165 ? -1.784 5.593 -3.482 1.00 95.12 165 CYS A O 1
ATOM 1267 N N . GLN A 1 166 ? -1.059 3.546 -4.050 1.00 96.50 166 GLN A N 1
ATOM 1268 C CA . GLN A 1 166 ? -0.283 3.306 -2.836 1.00 96.50 166 GLN A CA 1
ATOM 1269 C C . GLN A 1 166 ? 1.206 3.589 -3.053 1.00 96.50 166 GLN A C 1
ATOM 1271 O O . GLN A 1 166 ? 1.685 3.634 -4.185 1.00 96.50 166 GLN A O 1
ATOM 1276 N N . SER A 1 167 ? 1.950 3.758 -1.954 1.00 97.19 167 SER A N 1
ATOM 1277 C CA . SER A 1 167 ? 3.405 3.950 -2.004 1.00 97.19 167 SER A CA 1
ATOM 1278 C C . SER A 1 167 ? 4.085 2.792 -2.731 1.00 97.19 167 SER A C 1
ATOM 1280 O O . SER A 1 167 ? 4.960 3.037 -3.559 1.00 97.19 167 SER A O 1
ATOM 1282 N N . LEU A 1 168 ? 3.621 1.566 -2.462 1.00 98.56 168 LEU A N 1
ATOM 1283 C CA . LEU A 1 168 ? 3.948 0.357 -3.207 1.00 98.56 168 LEU A CA 1
ATOM 1284 C C . LEU A 1 168 ? 2.662 -0.389 -3.578 1.00 98.56 168 LEU A C 1
ATOM 1286 O O . LEU A 1 168 ? 1.846 -0.727 -2.718 1.00 98.56 168 LEU A O 1
ATOM 1290 N N . GLY A 1 169 ? 2.480 -0.632 -4.869 1.00 98.31 169 GLY A N 1
ATOM 1291 C CA . GLY A 1 169 ? 1.360 -1.375 -5.426 1.00 98.31 169 GLY A CA 1
ATOM 1292 C C . GLY A 1 169 ? 1.809 -2.713 -5.993 1.00 98.31 169 GLY A C 1
ATOM 1293 O O . GLY A 1 169 ? 2.822 -2.775 -6.680 1.00 98.31 169 GLY A O 1
ATOM 1294 N N . LEU A 1 170 ? 1.032 -3.760 -5.745 1.00 98.25 170 LEU A N 1
ATOM 1295 C CA . LEU A 1 170 ? 1.193 -5.077 -6.349 1.00 98.25 170 LEU A CA 1
ATOM 1296 C C . LEU A 1 170 ? -0.056 -5.390 -7.165 1.00 98.25 170 LEU A C 1
ATOM 1298 O O . LEU A 1 170 ? -1.167 -5.383 -6.626 1.00 98.25 170 LEU A O 1
ATOM 1302 N N . ILE A 1 171 ? 0.114 -5.642 -8.460 1.00 96.44 171 ILE A N 1
ATOM 1303 C CA . ILE A 1 171 ? -0.969 -6.117 -9.324 1.00 96.44 171 ILE A CA 1
ATOM 1304 C C . ILE A 1 171 ? -0.542 -7.432 -9.953 1.00 96.44 171 ILE A C 1
ATOM 1306 O O . ILE A 1 171 ? 0.485 -7.488 -10.621 1.00 96.44 171 ILE A O 1
ATOM 1310 N N . GLU A 1 172 ? -1.332 -8.475 -9.729 1.00 93.19 172 GLU A N 1
ATOM 1311 C CA . GLU A 1 172 ? -1.130 -9.780 -10.352 1.00 93.19 172 GLU A CA 1
ATOM 1312 C C . GLU A 1 172 ? -1.378 -9.710 -11.868 1.00 93.19 172 GLU A C 1
ATOM 1314 O O . GLU A 1 172 ? -2.430 -9.255 -12.339 1.00 93.19 172 GLU A O 1
ATOM 1319 N N . GLU A 1 173 ? -0.398 -10.201 -12.621 1.00 86.56 173 GLU A N 1
ATOM 1320 C CA . GLU A 1 173 ? -0.402 -10.385 -14.069 1.00 86.56 173 GLU A CA 1
ATOM 1321 C C . GLU A 1 173 ? -0.100 -11.863 -14.411 1.00 86.56 173 GLU A C 1
ATOM 1323 O O . GLU A 1 173 ? -0.270 -12.739 -13.570 1.00 86.56 173 GLU A O 1
ATOM 1328 N N . HIS A 1 174 ? 0.187 -12.206 -15.674 1.00 72.12 174 HIS A N 1
ATOM 1329 C CA . HIS A 1 174 ? 0.289 -13.619 -16.091 1.00 72.12 174 HIS A CA 1
ATOM 1330 C C . HIS A 1 174 ? 1.491 -14.373 -15.503 1.00 72.12 174 HIS A C 1
ATOM 1332 O O . HIS A 1 174 ? 1.399 -15.581 -15.313 1.00 72.12 174 HIS A O 1
ATOM 1338 N N . ASP A 1 175 ? 2.590 -13.679 -15.231 1.00 79.69 175 ASP A N 1
ATOM 1339 C CA . ASP A 1 175 ? 3.900 -14.227 -14.873 1.00 79.69 175 ASP A CA 1
ATOM 1340 C C . ASP A 1 175 ? 4.364 -13.813 -13.464 1.00 79.69 175 ASP A C 1
ATOM 1342 O O . ASP A 1 175 ? 5.534 -13.955 -13.124 1.00 79.69 175 ASP A O 1
ATOM 1346 N N . GLY A 1 176 ? 3.454 -13.308 -12.626 1.00 89.75 176 GLY A N 1
ATOM 1347 C CA . GLY A 1 176 ? 3.757 -12.817 -11.282 1.00 89.75 176 GLY A CA 1
ATOM 1348 C C . GLY A 1 176 ? 3.087 -11.477 -11.011 1.00 89.75 176 GLY A C 1
ATOM 1349 O O . GLY A 1 176 ? 1.996 -11.198 -11.509 1.00 89.75 176 GLY A O 1
ATOM 1350 N N . PHE A 1 177 ? 3.737 -10.635 -10.215 1.00 94.88 177 PHE A N 1
ATOM 1351 C CA . PHE A 1 177 ? 3.257 -9.302 -9.881 1.00 94.88 177 PHE A CA 1
ATOM 1352 C C . PHE A 1 177 ? 4.013 -8.224 -10.654 1.00 94.88 177 PHE A C 1
ATOM 1354 O O . PHE A 1 177 ? 5.245 -8.217 -10.723 1.00 94.88 177 PHE A O 1
ATOM 1361 N N . THR A 1 178 ? 3.264 -7.244 -11.149 1.00 95.38 178 THR A N 1
ATOM 1362 C CA . THR A 1 178 ? 3.808 -5.929 -11.477 1.00 95.38 178 THR A CA 1
ATOM 1363 C C . THR A 1 178 ? 3.888 -5.094 -10.207 1.00 95.38 178 THR A C 1
ATOM 1365 O O . THR A 1 178 ? 2.898 -4.920 -9.487 1.00 95.38 178 THR A O 1
ATOM 1368 N N . VAL A 1 179 ? 5.078 -4.558 -9.948 1.00 97.69 179 VAL A N 1
ATOM 1369 C CA . VAL A 1 179 ? 5.378 -3.689 -8.811 1.00 97.69 179 VAL A CA 1
ATOM 1370 C C . VAL A 1 179 ? 5.270 -2.239 -9.260 1.00 97.69 179 VAL A C 1
ATOM 1372 O O . VAL A 1 179 ? 5.955 -1.815 -10.189 1.00 97.69 179 VAL A O 1
ATOM 1375 N N . TYR A 1 180 ? 4.430 -1.469 -8.577 1.00 98.00 180 TYR A N 1
ATOM 1376 C CA . TYR A 1 180 ? 4.239 -0.037 -8.785 1.00 98.00 180 TYR A CA 1
ATOM 1377 C C . TYR A 1 180 ? 4.808 0.745 -7.604 1.00 98.00 180 TYR A C 1
ATOM 1379 O O . TYR A 1 180 ? 4.566 0.364 -6.462 1.00 98.00 180 TYR A O 1
ATOM 1387 N N . LEU A 1 181 ? 5.495 1.863 -7.847 1.00 98.06 181 LEU A N 1
ATOM 1388 C CA . LEU A 1 181 ? 6.024 2.737 -6.792 1.00 98.06 181 LEU A CA 1
ATOM 1389 C C . LEU A 1 181 ? 5.610 4.198 -6.967 1.00 98.06 181 LEU A C 1
ATOM 1391 O O . LEU A 1 181 ? 5.448 4.690 -8.080 1.00 98.06 181 LEU A O 1
ATOM 1395 N N . GLY A 1 182 ? 5.476 4.908 -5.847 1.00 94.50 182 GLY A N 1
ATOM 1396 C CA . GLY A 1 182 ? 5.323 6.367 -5.821 1.00 94.50 182 GLY A CA 1
ATOM 1397 C C . GLY A 1 182 ? 3.880 6.869 -5.906 1.00 94.50 182 GLY A C 1
ATOM 1398 O O . GLY A 1 182 ? 3.665 8.069 -6.082 1.00 94.50 182 GLY A O 1
ATOM 1399 N N . GLY A 1 183 ? 2.890 5.983 -5.763 1.00 94.81 183 GLY A N 1
ATOM 1400 C CA . GLY A 1 183 ? 1.483 6.368 -5.718 1.00 94.81 183 GLY A CA 1
ATOM 1401 C C . GLY A 1 183 ? 1.121 7.149 -4.449 1.00 94.81 183 GLY A C 1
ATOM 1402 O O . GLY A 1 183 ? 1.723 6.979 -3.383 1.00 94.81 183 GLY A O 1
ATOM 1403 N N . SER A 1 184 ? 0.123 8.024 -4.571 1.00 90.56 184 SER A N 1
ATOM 1404 C CA . SER A 1 184 ? -0.448 8.793 -3.465 1.00 90.56 184 SER A CA 1
ATOM 1405 C C . SER A 1 184 ? -1.915 9.129 -3.730 1.00 90.56 184 SER A C 1
ATOM 1407 O O . SER A 1 184 ? -2.278 9.595 -4.807 1.00 90.56 184 SER A O 1
ATOM 1409 N N . GLU A 1 185 ? -2.747 8.935 -2.709 1.00 85.62 185 GLU A N 1
ATOM 1410 C CA . GLU A 1 185 ? -4.192 9.219 -2.697 1.00 85.62 185 GLU A CA 1
ATOM 1411 C C . GLU A 1 185 ? -4.551 10.468 -1.863 1.00 85.62 185 GLU A C 1
ATOM 1413 O O . GLU A 1 185 ? -5.708 10.679 -1.507 1.00 85.62 185 GLU A O 1
ATOM 1418 N N . ASN A 1 186 ? -3.561 11.280 -1.480 1.00 78.81 186 ASN A N 1
ATOM 1419 C CA . ASN A 1 186 ? -3.783 12.500 -0.702 1.00 78.81 186 ASN A CA 1
ATOM 1420 C C . ASN A 1 186 ? -4.511 13.561 -1.549 1.00 78.81 186 ASN A C 1
ATOM 1422 O O . ASN A 1 186 ? -4.163 13.762 -2.708 1.00 78.81 186 ASN A O 1
ATOM 1426 N N . ALA A 1 187 ? -5.463 14.286 -0.951 1.00 72.62 187 ALA A N 1
ATOM 1427 C CA . ALA A 1 187 ? -6.253 15.338 -1.594 1.00 72.62 187 ALA A CA 1
ATOM 1428 C C . ALA A 1 187 ? -5.408 16.384 -2.341 1.00 72.62 187 ALA A C 1
ATOM 1430 O O . ALA A 1 187 ? -5.797 16.823 -3.417 1.00 72.62 187 ALA A O 1
ATOM 1431 N N . HIS A 1 188 ? -4.239 16.746 -1.805 1.00 71.50 188 HIS A N 1
ATOM 1432 C CA . HIS A 1 188 ? -3.342 17.728 -2.429 1.00 71.50 188 HIS A CA 1
ATOM 1433 C C . HIS A 1 188 ? -2.253 17.101 -3.311 1.00 71.50 188 HIS A C 1
ATOM 1435 O O . HIS A 1 188 ? -1.584 17.804 -4.061 1.00 71.50 188 HIS A O 1
ATOM 1441 N N . THR A 1 189 ? -2.043 15.786 -3.217 1.00 73.31 189 THR A N 1
ATOM 1442 C CA . THR A 1 189 ? -0.987 15.068 -3.941 1.00 73.31 189 THR A CA 1
ATOM 1443 C C . THR A 1 189 ? -1.509 13.730 -4.451 1.00 73.31 189 THR A C 1
ATOM 1445 O O . THR A 1 189 ? -1.362 12.692 -3.803 1.00 73.31 189 THR A O 1
ATOM 1448 N N . GLN A 1 190 ? -2.126 13.775 -5.633 1.00 86.75 190 GLN A N 1
ATOM 1449 C CA . GLN A 1 190 ? -2.757 12.637 -6.302 1.00 86.75 190 GLN A CA 1
ATOM 1450 C C . GLN A 1 190 ? -1.822 12.106 -7.391 1.00 86.75 190 GLN A C 1
ATOM 1452 O O . GLN A 1 190 ? -1.670 12.721 -8.447 1.00 86.75 190 GLN A O 1
ATOM 1457 N N . PHE A 1 191 ? -1.175 10.973 -7.130 1.00 86.38 191 PHE A N 1
ATOM 1458 C CA . PHE A 1 191 ? -0.247 10.347 -8.070 1.00 86.38 191 PHE A CA 1
ATOM 1459 C C . PHE A 1 191 ? -0.588 8.873 -8.242 1.00 86.38 191 PHE A C 1
ATOM 1461 O O . PHE A 1 191 ? -0.817 8.158 -7.267 1.00 86.38 191 PHE A O 1
ATOM 1468 N N . HIS A 1 192 ? -0.572 8.405 -9.487 1.00 92.12 192 HIS A N 1
ATOM 1469 C CA . HIS A 1 192 ? -0.511 6.978 -9.763 1.00 92.12 192 HIS A CA 1
ATOM 1470 C C . HIS A 1 192 ? 0.950 6.538 -9.759 1.00 92.12 192 HIS A C 1
ATOM 1472 O O . HIS A 1 192 ? 1.810 7.197 -10.345 1.00 92.12 192 HIS A O 1
ATOM 1478 N N . GLY A 1 193 ? 1.214 5.429 -9.080 1.00 90.81 193 GLY A N 1
ATOM 1479 C CA . GLY A 1 193 ? 2.513 4.794 -9.035 1.00 90.81 193 GLY A CA 1
ATOM 1480 C C . GLY A 1 193 ? 2.953 4.341 -10.420 1.00 90.81 193 GLY A C 1
ATOM 1481 O O . GLY A 1 193 ? 2.137 4.035 -11.292 1.00 90.81 193 GLY A O 1
ATOM 1482 N N . LYS A 1 194 ? 4.266 4.316 -10.611 1.00 90.81 194 LYS A N 1
ATOM 1483 C CA . LYS A 1 194 ? 4.924 3.917 -11.851 1.00 90.81 194 LYS A CA 1
ATOM 1484 C C . LYS A 1 194 ? 5.323 2.448 -11.766 1.00 90.81 194 LYS A C 1
ATOM 1486 O O . LYS A 1 194 ? 5.815 2.047 -10.711 1.00 90.81 194 LYS A O 1
ATOM 1491 N N . PRO A 1 195 ? 5.100 1.642 -12.817 1.00 92.94 195 PRO A N 1
ATOM 1492 C CA . PRO A 1 195 ? 5.583 0.270 -12.839 1.00 92.94 195 PRO A CA 1
ATOM 1493 C C . PRO A 1 195 ? 7.117 0.274 -12.849 1.00 92.94 195 PRO A C 1
ATOM 1495 O O . PRO A 1 195 ? 7.723 0.914 -13.702 1.00 92.94 195 PRO A O 1
ATOM 1498 N N . VAL A 1 196 ? 7.733 -0.429 -11.901 1.00 91.75 196 VAL A N 1
ATOM 1499 C CA . VAL A 1 196 ? 9.199 -0.506 -11.738 1.00 91.75 196 VAL A CA 1
ATOM 1500 C C . VAL A 1 196 ? 9.747 -1.924 -11.887 1.00 91.75 196 VAL A C 1
ATOM 1502 O O . VAL A 1 196 ? 10.938 -2.096 -12.116 1.00 91.75 196 VAL A O 1
ATOM 1505 N N . ALA A 1 197 ? 8.889 -2.939 -11.769 1.00 91.38 197 ALA A N 1
ATOM 1506 C CA . ALA A 1 197 ? 9.224 -4.330 -12.043 1.00 91.38 197 ALA A CA 1
ATOM 1507 C C . ALA A 1 197 ? 7.975 -5.084 -12.521 1.00 91.38 197 ALA A C 1
ATOM 1509 O O . ALA A 1 197 ? 6.856 -4.710 -12.163 1.00 91.38 197 ALA A O 1
ATOM 1510 N N . ARG A 1 198 ? 8.163 -6.136 -13.319 1.00 91.69 198 ARG A N 1
ATOM 1511 C CA . ARG A 1 198 ? 7.111 -7.030 -13.829 1.00 91.69 198 ARG A CA 1
ATOM 1512 C C . ARG A 1 198 ? 7.533 -8.481 -13.644 1.00 91.69 198 ARG A C 1
ATOM 1514 O O . ARG A 1 198 ? 8.728 -8.742 -13.527 1.00 91.69 198 ARG A O 1
ATOM 1521 N N . GLY A 1 199 ? 6.558 -9.389 -13.615 1.00 90.56 199 GLY A N 1
ATOM 1522 C CA . GLY A 1 199 ? 6.812 -10.822 -13.465 1.00 90.56 199 GLY A CA 1
ATOM 1523 C C . GLY A 1 199 ? 7.529 -11.177 -12.161 1.00 90.56 199 GLY A C 1
ATOM 1524 O O . GLY A 1 199 ? 8.319 -12.115 -12.123 1.00 90.56 199 GLY A O 1
ATOM 1525 N N . VAL A 1 200 ? 7.327 -10.392 -11.094 1.00 93.75 200 VAL A N 1
ATOM 1526 C CA . VAL A 1 200 ? 7.950 -10.678 -9.797 1.00 93.75 200 VAL A CA 1
ATOM 1527 C C . VAL A 1 200 ? 7.180 -11.823 -9.141 1.00 93.75 200 VAL A C 1
ATOM 1529 O O . VAL A 1 200 ? 5.985 -11.657 -8.882 1.00 93.75 200 VAL A O 1
ATOM 1532 N N . PRO A 1 201 ? 7.814 -12.972 -8.867 1.00 92.94 201 PRO A N 1
ATOM 1533 C CA . PRO A 1 201 ? 7.113 -14.102 -8.278 1.00 92.94 201 PRO A CA 1
ATOM 1534 C C . PRO A 1 201 ? 6.807 -13.828 -6.795 1.00 92.94 201 PRO A C 1
ATOM 1536 O O . PRO A 1 201 ? 7.501 -13.034 -6.149 1.00 92.94 201 PRO A O 1
ATOM 1539 N N . GLU A 1 202 ? 5.747 -14.442 -6.258 1.00 92.81 202 GLU A N 1
ATOM 1540 C CA . GLU A 1 202 ? 5.235 -14.147 -4.909 1.00 92.81 202 GLU A CA 1
ATOM 1541 C C . GLU A 1 202 ? 6.323 -14.287 -3.831 1.00 92.81 202 GLU A C 1
ATOM 1543 O O . GLU A 1 202 ? 6.461 -13.424 -2.963 1.00 92.81 202 GLU A O 1
ATOM 1548 N N . GLU A 1 203 ? 7.171 -15.311 -3.934 1.00 93.81 203 GLU A N 1
ATOM 1549 C CA . GLU A 1 203 ? 8.249 -15.595 -2.987 1.00 93.81 203 GLU A CA 1
ATOM 1550 C C . GLU A 1 203 ? 9.329 -14.503 -2.920 1.00 93.81 203 GLU A C 1
ATOM 1552 O O . GLU A 1 203 ? 10.085 -14.444 -1.950 1.00 93.81 203 GLU A O 1
ATOM 1557 N N . LYS A 1 204 ? 9.401 -13.620 -3.925 1.00 96.06 204 LYS A N 1
ATOM 1558 C CA . LYS A 1 204 ? 10.335 -12.484 -3.971 1.00 96.06 204 LYS A CA 1
ATOM 1559 C C . LYS A 1 204 ? 9.717 -11.164 -3.528 1.00 96.06 204 LYS A C 1
ATOM 1561 O O . LYS A 1 204 ? 10.440 -10.181 -3.369 1.00 96.06 204 LYS A O 1
ATOM 1566 N N . ILE A 1 205 ? 8.407 -11.115 -3.297 1.00 97.12 205 ILE A N 1
ATOM 1567 C CA . ILE A 1 205 ? 7.704 -9.875 -2.945 1.00 97.12 205 ILE A CA 1
ATOM 1568 C C . ILE A 1 205 ? 8.225 -9.283 -1.641 1.00 97.12 205 ILE A C 1
ATOM 1570 O O . ILE A 1 205 ? 8.458 -8.076 -1.564 1.00 97.12 205 ILE A O 1
ATOM 1574 N N . ASP A 1 206 ? 8.472 -10.118 -0.638 1.00 97.44 206 ASP A N 1
ATOM 1575 C CA . ASP A 1 206 ? 9.023 -9.656 0.631 1.00 97.44 206 ASP A CA 1
ATOM 1576 C C . ASP A 1 206 ? 10.418 -9.038 0.474 1.00 97.44 206 ASP A C 1
ATOM 1578 O O . ASP A 1 206 ? 10.708 -8.010 1.089 1.00 97.44 206 ASP A O 1
ATOM 1582 N N . ASP A 1 207 ? 11.272 -9.634 -0.361 1.00 96.94 207 ASP A N 1
ATOM 1583 C CA . ASP A 1 207 ? 12.616 -9.117 -0.633 1.00 96.94 207 ASP A CA 1
ATOM 1584 C C . ASP A 1 207 ? 12.526 -7.746 -1.318 1.00 96.94 207 ASP A C 1
ATOM 1586 O O . ASP A 1 207 ? 13.197 -6.794 -0.915 1.00 96.94 207 ASP A O 1
ATOM 1590 N N . VAL A 1 208 ? 11.626 -7.612 -2.299 1.00 98.06 208 VAL A N 1
ATOM 1591 C CA . VAL A 1 208 ? 11.365 -6.345 -2.995 1.00 98.06 208 VAL A CA 1
ATOM 1592 C C . VAL A 1 208 ? 10.851 -5.277 -2.032 1.00 98.06 208 VAL A C 1
ATOM 1594 O O . VAL A 1 208 ? 11.361 -4.154 -2.037 1.00 98.06 208 VAL A O 1
ATOM 1597 N N . ILE A 1 209 ? 9.879 -5.604 -1.176 1.00 98.56 209 ILE A N 1
ATOM 1598 C CA . ILE A 1 209 ? 9.358 -4.668 -0.172 1.00 98.56 209 ILE A CA 1
ATOM 1599 C C . ILE A 1 209 ? 10.489 -4.232 0.760 1.00 98.56 209 ILE A C 1
ATOM 1601 O O . ILE A 1 209 ? 10.683 -3.032 0.955 1.00 98.56 209 ILE A O 1
ATOM 1605 N N . ALA A 1 210 ? 11.271 -5.172 1.296 1.00 98.06 210 ALA A N 1
ATOM 1606 C CA . ALA A 1 210 ? 12.383 -4.857 2.186 1.00 98.06 210 ALA A CA 1
ATOM 1607 C C . ALA A 1 210 ? 13.394 -3.912 1.518 1.00 98.06 210 ALA A C 1
ATOM 1609 O O . ALA A 1 210 ? 13.790 -2.917 2.127 1.00 98.06 210 ALA A O 1
ATOM 1610 N N . THR A 1 211 ? 13.757 -4.168 0.260 1.00 97.62 211 THR A N 1
ATOM 1611 C CA . THR A 1 211 ? 14.644 -3.302 -0.525 1.00 97.62 211 THR A CA 1
ATOM 1612 C C . THR A 1 211 ? 14.072 -1.900 -0.696 1.00 97.62 211 THR A C 1
ATOM 1614 O O . THR A 1 211 ? 14.758 -0.924 -0.398 1.00 97.62 211 THR A O 1
ATOM 1617 N N . VAL A 1 212 ? 12.800 -1.767 -1.081 1.00 98.19 212 VAL A N 1
ATOM 1618 C CA . VAL A 1 212 ? 12.158 -0.453 -1.242 1.00 98.19 212 VAL A CA 1
ATOM 1619 C C . VAL A 1 212 ? 12.127 0.323 0.077 1.00 98.19 212 VAL A C 1
ATOM 1621 O O . VAL A 1 212 ? 12.412 1.523 0.086 1.00 98.19 212 VAL A O 1
ATOM 1624 N N . LEU A 1 213 ? 11.829 -0.340 1.199 1.00 98.25 213 LEU A N 1
ATOM 1625 C CA . LEU A 1 213 ? 11.830 0.297 2.519 1.00 98.25 213 LEU A CA 1
ATOM 1626 C C . LEU A 1 213 ? 13.236 0.762 2.928 1.00 98.25 213 LEU A C 1
ATOM 1628 O O . LEU A 1 213 ? 13.388 1.882 3.416 1.00 98.25 213 LEU A O 1
ATOM 1632 N N . LYS A 1 214 ? 14.271 -0.048 2.678 1.00 97.44 214 LYS A N 1
ATOM 1633 C CA . LYS A 1 214 ? 15.673 0.329 2.923 1.00 97.44 214 LYS A CA 1
ATOM 1634 C C . LYS A 1 214 ? 16.101 1.523 2.071 1.00 97.44 214 LYS A C 1
ATOM 1636 O O . LYS A 1 214 ? 16.657 2.484 2.602 1.00 97.44 214 LYS A O 1
ATOM 1641 N N . CYS A 1 215 ? 15.787 1.499 0.775 1.00 96.31 215 CYS A N 1
ATOM 1642 C CA . CYS A 1 215 ? 16.012 2.620 -0.135 1.00 96.31 215 CYS A CA 1
ATOM 1643 C C . CYS A 1 215 ? 15.308 3.888 0.355 1.00 96.31 215 CYS A C 1
ATOM 1645 O O . CYS A 1 215 ? 15.911 4.956 0.357 1.00 96.31 215 CYS A O 1
ATOM 1647 N N . TYR A 1 216 ? 14.059 3.772 0.813 1.00 96.69 216 TYR A N 1
ATOM 1648 C CA . TYR A 1 216 ? 13.297 4.895 1.351 1.00 96.69 216 TYR A CA 1
ATOM 1649 C C . TYR A 1 216 ? 13.950 5.500 2.601 1.00 96.69 216 TYR A C 1
ATOM 1651 O O . TYR A 1 216 ? 14.117 6.719 2.661 1.00 96.69 216 TYR A O 1
ATOM 1659 N N . ILE A 1 217 ? 14.337 4.672 3.576 1.00 95.00 217 ILE A N 1
ATOM 1660 C CA . ILE A 1 217 ? 15.015 5.123 4.801 1.00 95.00 217 ILE A CA 1
ATOM 1661 C C . ILE A 1 217 ? 16.308 5.861 4.448 1.00 95.00 217 ILE A C 1
ATOM 1663 O O . ILE A 1 217 ? 16.479 7.018 4.831 1.00 95.00 217 ILE A O 1
ATOM 1667 N N . TRP A 1 218 ? 17.169 5.221 3.657 1.00 94.31 218 TRP A N 1
ATOM 1668 C CA . TRP A 1 218 ? 18.462 5.773 3.266 1.00 94.31 218 TRP A CA 1
ATOM 1669 C C . TRP A 1 218 ? 18.328 7.105 2.513 1.00 94.31 218 TRP A C 1
ATOM 1671 O O . TRP A 1 218 ? 18.945 8.104 2.881 1.00 94.31 218 TRP A O 1
ATOM 1681 N N . ALA A 1 219 ? 17.459 7.149 1.501 1.00 91.31 219 ALA A N 1
ATOM 1682 C CA . ALA A 1 219 ? 17.241 8.338 0.683 1.00 91.31 219 ALA A CA 1
ATOM 1683 C C . ALA A 1 219 ? 16.636 9.502 1.490 1.00 91.31 219 ALA A C 1
ATOM 1685 O O . ALA A 1 219 ? 16.970 10.670 1.274 1.00 91.31 219 ALA A O 1
ATOM 1686 N N . ALA A 1 220 ? 15.757 9.205 2.451 1.00 90.69 220 ALA A N 1
ATOM 1687 C CA . ALA A 1 220 ? 15.199 10.219 3.337 1.00 90.69 220 ALA A CA 1
ATOM 1688 C C . ALA A 1 220 ? 16.250 10.803 4.295 1.00 90.69 220 ALA A C 1
ATOM 1690 O O . ALA A 1 220 ? 16.208 12.001 4.582 1.00 90.69 220 ALA A O 1
ATOM 1691 N N . GLU A 1 221 ? 17.182 9.989 4.795 1.00 87.94 221 GLU A N 1
ATOM 1692 C CA . GLU A 1 221 ? 18.290 10.465 5.628 1.00 87.94 221 GLU A CA 1
ATOM 1693 C C . GLU A 1 221 ? 19.243 11.374 4.860 1.00 87.94 221 GLU A C 1
ATOM 1695 O O . GLU A 1 221 ? 19.610 12.437 5.364 1.00 87.94 221 GLU A O 1
ATOM 1700 N N . ASP A 1 222 ? 19.611 10.991 3.641 1.00 83.75 222 ASP A N 1
ATOM 1701 C CA . ASP A 1 222 ? 20.461 11.808 2.780 1.00 83.75 222 ASP A CA 1
ATOM 1702 C C . ASP A 1 222 ? 19.817 13.171 2.478 1.00 83.75 222 ASP A C 1
ATOM 1704 O O . ASP A 1 222 ? 20.419 14.221 2.709 1.00 83.75 222 ASP A O 1
ATOM 1708 N N . ILE A 1 223 ? 18.540 13.187 2.085 1.00 80.56 223 ILE A N 1
ATOM 1709 C CA . ILE A 1 223 ? 17.830 14.445 1.835 1.00 80.56 223 ILE A CA 1
ATOM 1710 C C . ILE A 1 223 ? 17.727 15.312 3.099 1.00 80.56 223 ILE A C 1
ATOM 1712 O O . ILE A 1 223 ? 17.857 16.537 3.011 1.00 80.56 223 ILE A O 1
ATOM 1716 N N . ARG A 1 224 ? 17.500 14.707 4.275 1.00 80.44 224 ARG A N 1
ATOM 1717 C CA . ARG A 1 224 ? 17.470 15.437 5.554 1.00 80.44 224 ARG A CA 1
ATOM 1718 C C . ARG A 1 224 ? 18.818 16.088 5.856 1.00 80.44 224 ARG A C 1
ATOM 1720 O O . ARG A 1 224 ? 18.834 17.261 6.224 1.00 80.44 224 ARG A O 1
ATOM 1727 N N . LYS A 1 225 ? 19.928 15.363 5.673 1.00 76.38 225 LYS A N 1
ATOM 1728 C CA . LYS A 1 225 ? 21.291 15.894 5.864 1.00 76.38 225 LYS A CA 1
ATOM 1729 C C . LYS A 1 225 ? 21.553 17.094 4.953 1.00 76.38 225 LYS A C 1
ATOM 1731 O O . LYS A 1 225 ? 22.088 18.100 5.409 1.00 76.38 225 LYS A O 1
ATOM 1736 N N . ASN A 1 226 ? 21.083 17.023 3.710 1.00 71.50 226 ASN A N 1
ATOM 1737 C CA . ASN A 1 226 ? 21.271 18.071 2.708 1.00 71.50 226 ASN A CA 1
ATOM 1738 C C . ASN A 1 226 ? 20.203 19.189 2.754 1.00 71.50 226 ASN A C 1
ATOM 1740 O O . ASN A 1 226 ? 20.228 20.092 1.922 1.00 71.50 226 ASN A O 1
ATOM 1744 N N . LYS A 1 227 ? 19.261 19.154 3.715 1.00 67.25 227 LYS A N 1
ATOM 1745 C CA . LYS A 1 227 ? 18.152 20.121 3.875 1.00 67.25 227 LYS A CA 1
ATOM 1746 C C . LYS A 1 227 ? 17.317 20.343 2.598 1.00 67.25 227 LYS A C 1
ATOM 1748 O O . LYS A 1 227 ? 16.774 21.424 2.385 1.00 67.25 227 LYS A O 1
ATOM 1753 N N . LEU A 1 228 ? 17.171 19.314 1.758 1.00 63.28 228 LEU A N 1
ATOM 1754 C CA . LEU A 1 228 ? 16.518 19.424 0.439 1.00 63.28 228 LEU A CA 1
ATOM 1755 C C . LEU A 1 228 ? 14.985 19.255 0.480 1.00 63.28 228 LEU A C 1
ATOM 1757 O O . LEU A 1 228 ? 14.334 19.264 -0.567 1.00 63.28 228 LEU A O 1
ATOM 1761 N N . LEU A 1 229 ? 14.393 19.087 1.666 1.00 62.78 229 LEU A N 1
ATOM 1762 C CA . LEU A 1 229 ? 12.947 18.950 1.865 1.00 62.78 229 LEU A CA 1
ATOM 1763 C C . LEU A 1 229 ? 12.440 19.936 2.917 1.00 62.78 229 LEU A C 1
ATOM 1765 O O . LEU A 1 229 ? 12.957 19.990 4.031 1.00 62.78 229 LEU A O 1
ATOM 1769 N N . GLN A 1 230 ? 11.364 20.645 2.575 1.00 62.09 230 GLN A N 1
ATOM 1770 C CA . GLN A 1 230 ? 10.520 21.333 3.546 1.00 62.09 230 GLN A CA 1
ATOM 1771 C C . GLN A 1 230 ? 9.358 20.399 3.917 1.00 62.09 230 GLN A C 1
ATOM 1773 O O . GLN A 1 230 ? 8.540 20.061 3.066 1.00 62.09 230 GLN A O 1
ATOM 1778 N N . GLY A 1 231 ? 9.309 19.934 5.170 1.00 74.12 231 GLY A N 1
ATOM 1779 C CA . GLY A 1 231 ? 8.253 19.047 5.679 1.00 74.12 231 GLY A CA 1
ATOM 1780 C C . GLY A 1 231 ? 8.655 17.574 5.848 1.00 74.12 231 GLY A C 1
ATOM 1781 O O . GLY A 1 231 ? 9.834 17.224 5.927 1.00 74.12 231 GLY A O 1
ATOM 1782 N N . HIS A 1 232 ? 7.657 16.694 5.979 1.00 82.75 232 HIS A N 1
ATOM 1783 C CA . HIS A 1 232 ? 7.883 15.263 6.211 1.00 82.75 232 HIS A CA 1
ATOM 1784 C C . HIS A 1 232 ? 8.350 14.546 4.932 1.00 82.75 232 HIS A C 1
ATOM 1786 O O . HIS A 1 232 ? 7.757 14.758 3.877 1.00 82.75 232 HIS A O 1
ATOM 1792 N N . PRO A 1 233 ? 9.346 13.643 5.007 1.00 87.44 233 PRO A N 1
ATOM 1793 C CA . PRO A 1 233 ? 9.855 12.927 3.839 1.00 87.44 233 PRO A CA 1
ATOM 1794 C C . PRO A 1 233 ? 8.904 11.802 3.432 1.00 87.44 233 PRO A C 1
ATOM 1796 O O . PRO A 1 233 ? 9.106 10.649 3.804 1.00 87.44 233 PRO A O 1
ATOM 1799 N N . ARG A 1 234 ? 7.837 12.120 2.698 1.00 89.00 234 ARG A N 1
ATOM 1800 C CA . ARG A 1 234 ? 6.893 11.117 2.190 1.00 89.00 234 ARG A CA 1
ATOM 1801 C C . ARG A 1 234 ? 7.510 10.327 1.044 1.00 89.00 234 ARG A C 1
ATOM 1803 O O . ARG A 1 234 ? 8.308 10.863 0.279 1.00 89.00 234 ARG A O 1
ATOM 1810 N N . PHE A 1 235 ? 7.113 9.065 0.890 1.00 93.88 235 PHE A N 1
ATOM 1811 C CA . PHE A 1 235 ? 7.730 8.191 -0.109 1.00 93.88 235 PHE A CA 1
ATOM 1812 C C . PHE A 1 235 ? 7.650 8.743 -1.539 1.00 93.88 235 PHE A C 1
ATOM 1814 O O . PHE A 1 235 ? 8.644 8.699 -2.251 1.00 93.88 235 PHE A O 1
ATOM 1821 N N . TYR A 1 236 ? 6.516 9.316 -1.957 1.00 89.75 236 TYR A N 1
ATOM 1822 C CA . TYR A 1 236 ? 6.386 9.864 -3.312 1.00 89.75 236 TYR A CA 1
ATOM 1823 C C . TYR A 1 236 ? 7.327 11.057 -3.567 1.00 89.75 236 TYR A C 1
ATOM 1825 O O . TYR A 1 236 ? 7.811 11.215 -4.684 1.00 89.75 236 TYR A O 1
ATOM 1833 N N . ASP A 1 237 ? 7.622 11.879 -2.552 1.00 86.38 237 ASP A N 1
ATOM 1834 C CA . ASP A 1 237 ? 8.571 12.992 -2.675 1.00 86.38 237 ASP A CA 1
ATOM 1835 C C . ASP A 1 237 ? 9.999 12.468 -2.828 1.00 86.38 237 ASP A C 1
ATOM 1837 O O . ASP A 1 237 ? 10.761 12.961 -3.659 1.00 86.38 237 ASP A O 1
ATOM 1841 N N . ILE A 1 238 ? 10.344 11.435 -2.054 1.00 88.62 238 ILE A N 1
ATOM 1842 C CA . ILE A 1 238 ? 11.632 10.745 -2.160 1.00 88.62 238 ILE A CA 1
ATOM 1843 C C . ILE A 1 238 ? 11.771 10.091 -3.535 1.00 88.62 238 ILE A C 1
ATOM 1845 O O . ILE A 1 238 ? 12.767 10.318 -4.214 1.00 88.62 238 ILE A O 1
ATOM 1849 N N . PHE A 1 239 ? 10.753 9.349 -3.975 1.00 89.12 239 PHE A N 1
ATOM 1850 C CA . PHE A 1 239 ? 10.724 8.673 -5.269 1.00 89.12 239 PHE A CA 1
ATOM 1851 C C . PHE A 1 239 ? 10.919 9.653 -6.431 1.00 89.12 239 PHE A C 1
ATOM 1853 O O . PHE A 1 239 ? 11.755 9.420 -7.299 1.00 89.12 239 PHE A O 1
ATOM 1860 N N . LYS A 1 240 ? 10.228 10.800 -6.411 1.00 85.25 240 LYS A N 1
ATOM 1861 C CA . LYS A 1 240 ? 10.384 11.844 -7.436 1.00 85.25 240 LYS A CA 1
ATOM 1862 C C . LYS A 1 240 ? 11.768 12.488 -7.450 1.00 85.25 240 LYS A C 1
ATOM 1864 O O . LYS A 1 240 ? 12.271 12.799 -8.522 1.00 85.25 240 LYS A O 1
ATOM 1869 N N . ARG A 1 241 ? 12.365 12.725 -6.279 1.00 83.50 241 ARG A N 1
ATOM 1870 C CA . ARG A 1 241 ? 13.668 13.404 -6.164 1.00 83.50 241 ARG A CA 1
ATOM 1871 C C . ARG A 1 241 ? 14.836 12.497 -6.527 1.00 83.50 241 ARG A C 1
ATOM 1873 O O . ARG A 1 241 ? 15.747 12.943 -7.210 1.00 83.50 241 ARG A O 1
ATOM 1880 N N . TYR A 1 242 ? 14.805 11.250 -6.065 1.00 81.56 242 TYR A N 1
ATOM 1881 C CA . TYR A 1 242 ? 15.842 10.260 -6.365 1.00 81.56 242 TYR A CA 1
ATOM 1882 C C . TYR A 1 242 ? 15.696 9.641 -7.758 1.00 81.56 242 TYR A C 1
ATOM 1884 O O . TYR A 1 242 ? 16.684 9.192 -8.335 1.00 81.56 242 TYR A O 1
ATOM 1892 N N . GLY A 1 243 ? 14.481 9.652 -8.307 1.00 81.25 243 GLY A N 1
ATOM 1893 C CA . GLY A 1 243 ? 14.175 9.138 -9.632 1.00 81.25 243 GLY A CA 1
ATOM 1894 C C . GLY A 1 243 ? 13.892 7.636 -9.649 1.00 81.25 243 GLY A C 1
ATOM 1895 O O . GLY A 1 243 ? 14.354 6.866 -8.807 1.00 81.25 243 GLY A O 1
ATOM 1896 N N . GLU A 1 244 ? 13.130 7.216 -10.657 1.00 86.19 244 GLU A N 1
ATOM 1897 C CA . GLU A 1 244 ? 12.668 5.831 -10.822 1.00 86.19 244 GLU A CA 1
ATOM 1898 C C . GLU A 1 244 ? 13.846 4.857 -10.977 1.00 86.19 244 GLU A C 1
ATOM 1900 O O . GLU A 1 244 ? 13.856 3.788 -10.369 1.00 86.19 244 GLU A O 1
ATOM 1905 N N . ALA A 1 245 ? 14.878 5.270 -11.722 1.00 85.25 245 ALA A N 1
ATOM 1906 C CA . ALA A 1 245 ? 16.058 4.462 -12.021 1.00 85.25 245 ALA A CA 1
ATOM 1907 C C . ALA A 1 245 ? 16.788 3.963 -10.763 1.00 85.25 245 ALA A C 1
ATOM 1909 O O . ALA A 1 245 ? 17.262 2.833 -10.750 1.00 85.25 245 ALA A O 1
ATOM 1910 N N . PHE A 1 246 ? 16.839 4.767 -9.695 1.00 88.38 246 PHE A N 1
ATOM 1911 C CA . PHE A 1 246 ? 17.463 4.366 -8.432 1.00 88.38 246 PHE A CA 1
ATOM 1912 C C . PHE A 1 246 ? 16.738 3.176 -7.788 1.00 88.38 246 PHE A C 1
ATOM 1914 O O . PHE A 1 246 ? 17.371 2.217 -7.352 1.00 88.38 246 PHE A O 1
ATOM 1921 N N . PHE A 1 247 ? 15.404 3.220 -7.753 1.00 92.31 247 PHE A N 1
ATOM 1922 C CA . PHE A 1 247 ? 14.599 2.143 -7.177 1.00 92.31 247 PHE A CA 1
ATOM 1923 C C . PHE A 1 247 ? 14.577 0.907 -8.078 1.00 92.31 247 PHE A C 1
ATOM 1925 O O . PHE A 1 247 ? 14.645 -0.208 -7.568 1.00 92.31 247 PHE A O 1
ATOM 1932 N N . ILE A 1 248 ? 14.527 1.098 -9.399 1.00 91.12 248 ILE A N 1
ATOM 1933 C CA . ILE A 1 248 ? 14.605 0.007 -10.378 1.00 91.12 248 ILE A CA 1
ATOM 1934 C C . ILE A 1 248 ? 15.936 -0.744 -10.231 1.00 91.12 248 ILE A C 1
ATOM 1936 O O . ILE A 1 248 ? 15.928 -1.962 -10.092 1.00 91.12 248 ILE A O 1
ATOM 1940 N N . ASP A 1 249 ? 17.071 -0.039 -10.184 1.00 88.94 249 ASP A N 1
ATOM 1941 C CA . ASP A 1 249 ? 18.400 -0.649 -10.009 1.00 88.94 249 ASP A CA 1
ATOM 1942 C C . ASP A 1 249 ? 18.507 -1.451 -8.701 1.00 88.94 249 ASP A C 1
ATOM 1944 O O . ASP A 1 249 ? 19.010 -2.579 -8.683 1.00 88.94 249 ASP A O 1
ATOM 1948 N N . ALA A 1 250 ? 17.969 -0.905 -7.605 1.00 91.56 250 ALA A N 1
ATOM 1949 C CA . ALA A 1 250 ? 17.941 -1.589 -6.318 1.00 91.56 250 ALA A CA 1
ATOM 1950 C C . ALA A 1 250 ? 17.099 -2.875 -6.361 1.00 91.56 250 ALA A C 1
ATOM 1952 O O . ALA A 1 250 ? 17.552 -3.919 -5.889 1.00 91.56 250 ALA A O 1
ATOM 1953 N N . ILE A 1 251 ? 15.907 -2.820 -6.964 1.00 93.88 251 ILE A N 1
ATOM 1954 C CA . ILE A 1 251 ? 15.029 -3.986 -7.125 1.00 93.88 251 ILE A CA 1
ATOM 1955 C C . ILE A 1 251 ? 15.695 -5.046 -8.009 1.00 93.88 251 ILE A C 1
ATOM 1957 O O . ILE A 1 251 ? 15.729 -6.211 -7.620 1.00 93.88 251 ILE A O 1
ATOM 1961 N N . ASN A 1 252 ? 16.288 -4.660 -9.140 1.00 90.62 252 ASN A N 1
ATOM 1962 C CA . ASN A 1 252 ? 16.971 -5.592 -10.047 1.00 90.62 252 ASN A CA 1
ATOM 1963 C C . ASN A 1 252 ? 18.142 -6.292 -9.354 1.00 90.62 252 ASN A C 1
ATOM 1965 O O . ASN A 1 252 ? 18.282 -7.511 -9.453 1.00 90.62 252 ASN A O 1
ATOM 1969 N N . THR A 1 253 ? 18.922 -5.532 -8.576 1.00 89.44 253 THR A N 1
ATOM 1970 C CA . THR A 1 253 ? 20.004 -6.075 -7.743 1.00 89.44 253 THR A CA 1
ATOM 1971 C C . THR A 1 253 ? 19.472 -7.134 -6.772 1.00 89.44 253 THR A C 1
ATOM 1973 O O . THR A 1 253 ? 20.087 -8.183 -6.608 1.00 89.44 253 THR A O 1
ATOM 1976 N N . THR A 1 254 ? 18.325 -6.891 -6.132 1.00 89.19 254 THR A N 1
ATOM 1977 C CA . THR A 1 254 ? 17.695 -7.853 -5.211 1.00 89.19 254 THR A CA 1
ATOM 1978 C C . THR A 1 254 ? 17.147 -9.089 -5.920 1.00 89.19 254 THR A C 1
ATOM 1980 O O . THR A 1 254 ? 17.238 -10.191 -5.384 1.00 89.19 254 THR A O 1
ATOM 1983 N N . LEU A 1 255 ? 16.601 -8.927 -7.124 1.00 88.56 255 LEU A N 1
ATOM 1984 C CA . LEU A 1 255 ? 16.069 -10.034 -7.917 1.00 88.56 255 LEU A CA 1
ATOM 1985 C C . LEU A 1 255 ? 17.164 -10.853 -8.621 1.00 88.56 255 LEU A C 1
ATOM 1987 O O . LEU A 1 255 ? 16.845 -11.868 -9.234 1.00 88.56 255 LEU A O 1
ATOM 1991 N N . GLY A 1 256 ? 18.435 -10.444 -8.526 1.00 79.88 256 GLY A N 1
ATOM 1992 C CA . GLY A 1 256 ? 19.551 -11.112 -9.200 1.00 79.88 256 GLY A CA 1
ATOM 1993 C C . GLY A 1 256 ? 19.485 -10.987 -10.724 1.00 79.88 256 GLY A C 1
ATOM 1994 O O . GLY A 1 256 ? 19.944 -11.875 -11.435 1.00 79.88 256 GLY A O 1
ATOM 1995 N N . GLN A 1 257 ? 18.870 -9.916 -11.229 1.00 62.28 257 GLN A N 1
ATOM 1996 C CA . GLN A 1 257 ? 18.774 -9.644 -12.658 1.00 62.28 257 GLN A CA 1
ATOM 1997 C C . GLN A 1 257 ? 19.926 -8.711 -13.065 1.00 62.28 257 GLN A C 1
ATOM 1999 O O . GLN A 1 257 ? 19.901 -7.522 -12.758 1.00 62.28 257 GLN A O 1
ATOM 2004 N N . ASP A 1 258 ? 20.932 -9.245 -13.772 1.00 41.66 258 ASP A N 1
ATOM 2005 C CA . ASP A 1 258 ? 22.072 -8.478 -14.329 1.00 41.66 258 ASP A CA 1
ATOM 2006 C C . ASP A 1 258 ? 21.670 -7.562 -15.502 1.00 41.66 258 ASP A C 1
ATOM 2008 O O . ASP A 1 258 ? 22.459 -6.768 -16.013 1.00 41.66 258 ASP A O 1
ATOM 2012 N N . THR A 1 259 ? 20.420 -7.670 -15.946 1.00 35.00 259 THR A N 1
ATOM 2013 C CA . THR A 1 259 ? 19.807 -6.843 -16.986 1.00 35.00 259 THR A CA 1
ATOM 2014 C C . THR A 1 259 ? 18.708 -6.019 -16.318 1.00 35.00 259 THR A C 1
ATOM 2016 O O . THR A 1 259 ? 17.977 -6.593 -15.507 1.00 35.00 259 THR A O 1
ATOM 2019 N N . PRO A 1 260 ? 18.549 -4.711 -16.614 1.00 37.03 260 PRO A N 1
ATOM 2020 C CA . PRO A 1 260 ? 17.398 -3.968 -16.121 1.00 37.03 260 PRO A CA 1
ATOM 2021 C C . PRO A 1 260 ? 16.131 -4.770 -16.416 1.00 37.03 260 PRO A C 1
ATOM 2023 O O . PRO A 1 260 ? 16.044 -5.295 -17.532 1.00 37.03 260 PRO A O 1
ATOM 2026 N N . VAL A 1 261 ? 15.174 -4.874 -15.471 1.00 37.84 261 VAL A N 1
ATOM 2027 C CA . VAL A 1 261 ? 13.829 -5.378 -15.806 1.00 37.84 261 VAL A CA 1
ATOM 2028 C C . VAL A 1 261 ? 13.473 -4.703 -17.112 1.00 37.84 261 VAL A C 1
ATOM 2030 O O . VAL A 1 261 ? 13.456 -3.471 -17.190 1.00 37.84 261 VAL A O 1
ATOM 2033 N N . ASN A 1 262 ? 13.278 -5.509 -18.150 1.00 34.19 262 ASN A N 1
ATOM 2034 C CA . ASN A 1 262 ? 12.860 -4.998 -19.431 1.00 34.19 262 ASN A CA 1
ATOM 2035 C C . ASN A 1 262 ? 11.468 -4.420 -19.182 1.00 34.19 262 ASN A C 1
ATOM 2037 O O . ASN A 1 262 ? 10.456 -5.102 -19.326 1.00 34.19 262 ASN A O 1
ATOM 2041 N N . VAL A 1 263 ? 11.400 -3.126 -18.870 1.00 34.91 263 VAL A N 1
ATOM 2042 C CA . VAL A 1 263 ? 10.223 -2.299 -19.118 1.00 34.91 263 VAL A CA 1
ATOM 2043 C C . VAL A 1 263 ? 10.124 -2.104 -20.636 1.00 34.91 263 VAL A C 1
ATOM 2045 O O . VAL A 1 263 ? 9.862 -1.016 -21.131 1.00 34.91 263 VAL A O 1
ATOM 2048 N N . ASN A 1 264 ? 10.354 -3.175 -21.406 1.00 30.31 264 ASN A N 1
ATOM 2049 C CA . ASN A 1 264 ? 9.849 -3.266 -22.746 1.00 30.31 264 ASN A CA 1
ATOM 2050 C C . ASN A 1 264 ? 8.346 -3.141 -22.572 1.00 30.31 264 ASN A C 1
ATOM 2052 O O . ASN A 1 264 ? 7.675 -3.957 -21.934 1.00 30.31 264 ASN A O 1
ATOM 2056 N N . ILE A 1 265 ? 7.851 -2.027 -23.085 1.00 32.94 265 ILE A N 1
ATOM 2057 C CA . ILE A 1 265 ? 6.474 -1.808 -23.465 1.00 32.94 265 ILE A CA 1
ATOM 2058 C C . ILE A 1 265 ? 6.132 -2.992 -24.377 1.00 32.94 265 ILE A C 1
ATOM 2060 O O . ILE A 1 265 ? 6.333 -2.933 -25.585 1.00 32.94 265 ILE A O 1
ATOM 2064 N N . ILE A 1 266 ? 5.718 -4.123 -23.798 1.00 26.58 266 ILE A N 1
ATOM 2065 C CA . ILE A 1 266 ? 5.131 -5.202 -24.570 1.00 26.58 266 ILE A CA 1
ATOM 2066 C C . ILE A 1 266 ? 3.850 -4.596 -25.118 1.00 26.58 266 ILE A C 1
ATOM 2068 O O . ILE A 1 266 ? 2.913 -4.261 -24.398 1.00 26.58 266 ILE A O 1
ATOM 2072 N N . SER A 1 267 ? 3.912 -4.365 -26.420 1.00 33.44 267 SER A N 1
ATOM 2073 C CA . SER A 1 267 ? 2.806 -4.239 -27.340 1.00 33.44 267 SER A CA 1
ATOM 2074 C C . SER A 1 267 ? 1.681 -5.189 -26.933 1.00 33.44 267 SER A C 1
ATOM 2076 O O . SER A 1 267 ? 1.793 -6.399 -27.134 1.00 33.44 267 SER A O 1
ATOM 2078 N N . ASP A 1 268 ? 0.610 -4.652 -26.349 1.00 28.70 268 ASP A N 1
ATOM 2079 C CA . ASP A 1 268 ? -0.561 -5.458 -26.010 1.00 28.70 268 ASP A CA 1
ATOM 2080 C C . ASP A 1 268 ? -1.165 -6.064 -27.288 1.00 28.70 268 ASP A C 1
ATOM 2082 O O . ASP A 1 268 ? -1.856 -5.385 -28.050 1.00 28.70 268 ASP A O 1
ATOM 2086 N N . LYS A 1 269 ? -0.944 -7.365 -27.493 1.00 33.34 269 LYS A N 1
ATOM 2087 C CA . LYS A 1 269 ? -2.004 -8.242 -27.986 1.00 33.34 269 LYS A CA 1
ATOM 2088 C C . LYS A 1 269 ? -2.909 -8.537 -26.792 1.00 33.34 269 LYS A C 1
ATOM 2090 O O . LYS A 1 269 ? -2.522 -9.294 -25.909 1.00 33.34 269 LYS A O 1
ATOM 2095 N N . ALA A 1 270 ? -4.089 -7.929 -26.761 1.00 28.25 270 ALA A N 1
ATOM 2096 C CA . ALA A 1 270 ? -5.173 -8.335 -25.879 1.00 28.25 270 ALA A CA 1
ATOM 2097 C C . ALA A 1 270 ? -6.502 -8.144 -26.610 1.00 28.25 270 ALA A C 1
ATOM 2099 O O . ALA A 1 270 ? -6.867 -7.034 -27.001 1.00 28.25 270 ALA A O 1
ATOM 2100 N N . ASP A 1 271 ? -7.182 -9.265 -26.812 1.00 26.92 271 ASP A N 1
ATOM 2101 C CA . ASP A 1 271 ? -8.516 -9.351 -27.371 1.00 26.92 271 ASP A CA 1
ATOM 2102 C C . ASP A 1 271 ? -9.570 -8.700 -26.454 1.00 26.92 271 ASP A C 1
ATOM 2104 O O . ASP A 1 271 ? -9.568 -8.863 -25.235 1.00 26.92 271 ASP A O 1
ATOM 2108 N N . ALA A 1 272 ? -10.497 -8.003 -27.120 1.00 37.22 272 ALA A N 1
ATOM 2109 C CA . ALA A 1 272 ? -11.902 -7.759 -26.781 1.00 37.22 272 ALA A CA 1
ATOM 2110 C C . ALA A 1 272 ? -12.285 -6.994 -25.488 1.00 37.22 272 ALA A C 1
ATOM 2112 O O . ALA A 1 272 ? -12.793 -7.572 -24.529 1.00 37.22 272 ALA A O 1
ATOM 2113 N N . ALA A 1 273 ? -12.230 -5.655 -25.557 1.00 23.61 273 ALA A N 1
ATOM 2114 C CA . ALA A 1 273 ? -13.296 -4.716 -25.137 1.00 23.61 273 ALA A CA 1
ATOM 2115 C C . ALA A 1 273 ? -13.018 -3.321 -25.764 1.00 23.61 273 ALA A C 1
ATOM 2117 O O . ALA A 1 273 ? -11.857 -3.023 -26.041 1.00 23.61 273 ALA A O 1
ATOM 2118 N N . PRO A 1 274 ? -14.037 -2.489 -26.072 1.00 29.38 274 PRO A N 1
ATOM 2119 C CA . PRO A 1 274 ? -14.018 -1.568 -27.211 1.00 29.38 274 PRO A CA 1
ATOM 2120 C C . PRO A 1 274 ? -12.957 -0.470 -27.076 1.00 29.38 274 PRO A C 1
ATOM 2122 O O . PRO A 1 274 ? -12.985 0.368 -26.176 1.00 29.38 274 PRO A O 1
ATOM 2125 N N . THR A 1 275 ? -12.025 -0.494 -28.020 1.00 29.17 275 THR A N 1
ATOM 2126 C CA . THR A 1 275 ? -10.911 0.427 -28.215 1.00 29.17 275 THR A CA 1
ATOM 2127 C C . THR A 1 275 ? -11.405 1.857 -28.455 1.00 29.17 275 THR A C 1
ATOM 2129 O O . THR A 1 275 ? -11.905 2.178 -29.531 1.00 29.17 275 THR A O 1
ATOM 2132 N N . PHE A 1 276 ? -11.151 2.765 -27.508 1.00 30.81 276 PHE A N 1
ATOM 2133 C CA . PHE A 1 276 ? -10.717 4.100 -27.920 1.00 30.81 276 PHE A CA 1
ATOM 2134 C C . PHE A 1 276 ? -9.331 3.921 -28.539 1.00 30.81 276 PHE A C 1
ATOM 2136 O O . PHE A 1 276 ? -8.445 3.331 -27.924 1.00 30.81 276 PHE A O 1
ATOM 2143 N N . ILE A 1 277 ? -9.210 4.334 -29.797 1.00 30.03 277 ILE A N 1
ATOM 2144 C CA . ILE A 1 277 ? -8.050 4.175 -30.678 1.00 30.03 277 ILE A CA 1
ATOM 2145 C C . ILE A 1 277 ? -6.743 4.375 -29.891 1.00 30.03 277 ILE A C 1
ATOM 2147 O O . ILE A 1 277 ? -6.419 5.494 -29.499 1.00 30.03 277 ILE A O 1
ATOM 2151 N N . LYS A 1 278 ? -5.987 3.288 -29.666 1.00 36.28 278 LYS A N 1
ATOM 2152 C CA . LYS A 1 278 ? -4.575 3.362 -29.266 1.00 36.28 278 LYS A CA 1
ATOM 2153 C C . LYS A 1 278 ? -3.856 4.044 -30.423 1.00 36.28 278 LYS A C 1
ATOM 2155 O O . LYS A 1 278 ? -3.694 3.456 -31.492 1.00 36.28 278 LYS A O 1
ATOM 2160 N N . ALA A 1 279 ? -3.535 5.314 -30.248 1.00 39.38 279 ALA A N 1
ATOM 2161 C CA . ALA A 1 279 ? -2.882 6.087 -31.276 1.00 39.38 279 ALA A CA 1
ATOM 2162 C C . ALA A 1 279 ? -1.438 5.555 -31.445 1.00 39.38 279 ALA A C 1
ATOM 2164 O O . ALA A 1 279 ? -0.711 5.365 -30.471 1.00 39.38 279 ALA A O 1
ATOM 2165 N N . LEU A 1 280 ? -1.087 5.159 -32.673 1.00 41.41 280 LEU A N 1
ATOM 2166 C CA . LEU A 1 280 ? 0.218 4.579 -33.033 1.00 41.41 280 LEU A CA 1
ATOM 2167 C C . LEU A 1 280 ? 1.333 5.618 -32.818 1.00 41.41 280 LEU A C 1
ATOM 2169 O O . LEU A 1 280 ? 1.040 6.792 -32.968 1.00 41.41 280 LEU A O 1
ATOM 2173 N N . PRO A 1 281 ? 2.597 5.274 -32.527 1.00 47.91 281 PRO A N 1
ATOM 2174 C CA . PRO A 1 281 ? 3.671 6.272 -32.431 1.00 47.91 281 PRO A CA 1
ATOM 2175 C C . PRO A 1 281 ? 3.910 7.003 -33.771 1.00 47.91 281 PRO A C 1
ATOM 2177 O O . PRO A 1 281 ? 3.754 6.417 -34.841 1.00 47.91 281 PRO A O 1
ATOM 2180 N N . GLY A 1 282 ? 4.282 8.289 -33.715 1.00 59.59 282 GLY A N 1
ATOM 2181 C CA . GLY A 1 282 ? 4.583 9.122 -34.893 1.00 59.59 282 GLY A CA 1
ATOM 2182 C C . GLY A 1 282 ? 3.405 9.937 -35.444 1.00 59.59 282 GLY A C 1
ATOM 2183 O O . GLY A 1 282 ? 2.302 9.931 -34.897 1.00 59.59 282 GLY A O 1
ATOM 2184 N N . PHE A 1 283 ? 3.631 10.701 -36.516 1.00 70.19 283 PHE A N 1
ATOM 2185 C CA . PHE A 1 283 ? 2.600 11.572 -37.091 1.00 70.19 283 PHE A CA 1
ATOM 2186 C C . PHE A 1 283 ? 1.422 10.752 -37.646 1.00 70.19 283 PHE A C 1
ATOM 2188 O O . PHE A 1 283 ? 1.533 10.089 -38.674 1.00 70.19 283 PHE A O 1
ATOM 2195 N N . ASN A 1 284 ? 0.270 10.813 -36.977 1.00 75.56 284 ASN A N 1
ATOM 2196 C CA . ASN A 1 284 ? -0.993 10.269 -37.472 1.00 75.56 284 ASN A CA 1
ATOM 2197 C C . ASN A 1 284 ? -2.181 11.052 -36.901 1.00 75.56 284 ASN A C 1
ATOM 2199 O O . ASN A 1 284 ? -2.071 11.713 -35.867 1.00 75.56 284 ASN A O 1
ATOM 2203 N N . ARG A 1 285 ? -3.339 10.950 -37.563 1.00 72.00 285 ARG A N 1
ATOM 2204 C CA . ARG A 1 285 ? -4.546 11.703 -37.189 1.00 72.00 285 ARG A CA 1
ATOM 2205 C C . ARG A 1 285 ? -4.967 11.484 -35.734 1.00 72.00 285 ARG A C 1
ATOM 2207 O O . ARG A 1 285 ? -5.393 12.439 -35.098 1.00 72.00 285 ARG A O 1
ATOM 2214 N N . ALA A 1 286 ? -4.821 10.272 -35.195 1.00 64.44 286 ALA A N 1
ATOM 2215 C CA . ALA A 1 286 ? -5.221 9.959 -33.824 1.00 64.44 286 ALA A CA 1
ATOM 2216 C C . ALA A 1 286 ? -4.287 10.594 -32.776 1.00 64.44 286 ALA A C 1
ATOM 2218 O O . ALA A 1 286 ? -4.768 11.142 -31.783 1.00 64.44 286 ALA A O 1
ATOM 2219 N N . ASN A 1 287 ? -2.974 10.601 -33.017 1.00 68.94 287 ASN A N 1
ATOM 2220 C CA . ASN A 1 287 ? -1.996 11.274 -32.156 1.00 68.94 287 ASN A CA 1
ATOM 2221 C C . ASN A 1 287 ? -2.194 12.789 -32.150 1.00 68.94 287 ASN A C 1
ATOM 2223 O O . ASN A 1 287 ? -2.226 13.410 -31.092 1.00 68.94 287 ASN A O 1
ATOM 2227 N N . ILE A 1 288 ? -2.382 13.379 -33.332 1.00 70.75 288 ILE A N 1
ATOM 2228 C CA . ILE A 1 288 ? -2.600 14.824 -33.476 1.00 70.75 288 ILE A CA 1
ATOM 2229 C C . ILE A 1 288 ? -3.922 15.218 -32.821 1.00 70.75 288 ILE A C 1
ATOM 2231 O O . ILE A 1 288 ? -3.983 16.219 -32.116 1.00 70.75 288 ILE A O 1
ATOM 2235 N N . PHE A 1 289 ? -4.967 14.405 -32.995 1.00 73.12 289 PHE A N 1
ATOM 2236 C CA . PHE A 1 289 ? -6.251 14.623 -32.339 1.00 73.12 289 PHE A CA 1
ATOM 2237 C C . PHE A 1 289 ? -6.140 14.516 -30.812 1.00 73.12 289 PHE A C 1
ATOM 2239 O O . PHE A 1 289 ? -6.736 15.313 -30.096 1.00 73.12 289 PHE A O 1
ATOM 2246 N N . THR A 1 290 ? -5.327 13.591 -30.296 1.00 71.75 290 THR A N 1
ATOM 2247 C CA . THR A 1 290 ? -5.057 13.477 -28.854 1.00 71.75 290 THR A CA 1
ATOM 2248 C C . THR A 1 290 ? -4.316 14.707 -28.327 1.00 71.75 290 THR A C 1
ATOM 2250 O O . THR A 1 290 ? -4.726 15.284 -27.321 1.00 71.75 290 THR A O 1
ATOM 2253 N N . ALA A 1 291 ? -3.281 15.166 -29.034 1.00 69.69 291 ALA A N 1
ATOM 2254 C CA . ALA A 1 291 ? -2.554 16.386 -28.694 1.00 69.69 291 ALA A CA 1
ATOM 2255 C C . ALA A 1 291 ? -3.463 17.634 -28.744 1.00 69.69 291 ALA A C 1
ATOM 2257 O O . ALA A 1 291 ? -3.441 18.463 -27.833 1.00 69.69 291 ALA A O 1
ATOM 2258 N N . PHE A 1 292 ? -4.338 17.719 -29.751 1.00 75.25 292 PHE A N 1
ATOM 2259 C CA . PHE A 1 292 ? -5.385 18.735 -29.848 1.00 75.25 292 PHE A CA 1
ATOM 2260 C C . PHE A 1 292 ? -6.350 18.686 -28.654 1.00 75.25 292 PHE A C 1
ATOM 2262 O O . PHE A 1 292 ? -6.611 19.719 -28.049 1.00 75.25 292 PHE A O 1
ATOM 2269 N N . MET A 1 293 ? -6.845 17.506 -28.267 1.00 72.50 293 MET A N 1
ATOM 2270 C CA . MET A 1 293 ? -7.781 17.337 -27.147 1.00 72.50 293 MET A CA 1
ATOM 2271 C C . MET A 1 293 ? -7.200 17.820 -25.811 1.00 72.50 293 MET A C 1
ATOM 2273 O O . MET A 1 293 ? -7.939 18.303 -24.950 1.00 72.50 293 MET A O 1
ATOM 2277 N N . VAL A 1 294 ? -5.884 17.688 -25.621 1.00 70.75 294 VAL A N 1
ATOM 2278 C CA . VAL A 1 294 ? -5.191 18.231 -24.446 1.00 70.75 294 VAL A CA 1
ATOM 2279 C C . VAL A 1 294 ? -5.178 19.762 -24.494 1.00 70.75 294 VAL A C 1
ATOM 2281 O O . VAL A 1 294 ? -5.497 20.392 -23.487 1.00 70.75 294 VAL A O 1
ATOM 2284 N N . LEU A 1 295 ? -4.898 20.367 -25.655 1.00 68.94 295 LEU A N 1
ATOM 2285 C CA . LEU A 1 295 ? -4.943 21.825 -25.837 1.00 68.94 295 LEU A CA 1
ATOM 2286 C C . LEU A 1 295 ? -6.356 22.413 -25.734 1.00 68.94 295 LEU A C 1
ATOM 2288 O O . LEU A 1 295 ? -6.534 23.486 -25.161 1.00 68.94 295 LEU A O 1
ATOM 2292 N N . ASP A 1 296 ? -7.369 21.726 -26.256 1.00 69.81 296 ASP A N 1
ATOM 2293 C CA . ASP A 1 296 ? -8.759 22.189 -26.248 1.00 69.81 296 ASP A CA 1
ATOM 2294 C C . ASP A 1 296 ? -9.289 22.356 -24.815 1.00 69.81 296 ASP A C 1
ATOM 2296 O O . ASP A 1 296 ? -9.847 23.399 -24.465 1.00 69.81 296 ASP A O 1
ATOM 2300 N N . LYS A 1 297 ? -8.981 21.392 -23.936 1.00 67.94 297 LYS A N 1
ATOM 2301 C CA . LYS A 1 297 ? -9.297 21.467 -22.500 1.00 67.94 297 LYS A CA 1
ATOM 2302 C C . LYS A 1 297 ? -8.603 22.632 -21.790 1.00 67.94 297 LYS A C 1
ATOM 2304 O O . LYS A 1 297 ? -9.157 23.179 -20.838 1.00 67.94 297 LYS A O 1
ATOM 2309 N N . LEU A 1 298 ? -7.409 23.014 -22.247 1.00 63.12 298 LEU A N 1
ATOM 2310 C CA . LEU A 1 298 ? -6.673 24.169 -21.726 1.00 63.12 298 LEU A CA 1
ATOM 2311 C C . LEU A 1 298 ? -7.261 25.496 -22.239 1.00 63.12 298 LEU A C 1
ATOM 2313 O O . LEU A 1 298 ? -7.213 26.499 -21.541 1.00 63.12 298 LEU A O 1
ATOM 2317 N N . CYS A 1 299 ? -7.868 25.513 -23.427 1.00 61.19 299 CYS A N 1
ATOM 2318 C CA . CYS A 1 299 ? -8.422 26.718 -24.051 1.00 61.19 299 CYS A CA 1
ATOM 2319 C C . CYS A 1 299 ? -9.822 27.111 -23.521 1.00 61.19 299 CYS A C 1
ATOM 2321 O O . CYS A 1 299 ? -10.185 28.285 -23.564 1.00 61.19 299 CYS A O 1
ATOM 2323 N N . GLY A 1 300 ? -10.593 26.166 -22.967 1.00 55.22 300 GLY A N 1
ATOM 2324 C CA . GLY A 1 300 ? -11.997 26.365 -22.563 1.00 55.22 300 GLY A CA 1
ATOM 2325 C C . GLY A 1 300 ? -12.284 27.335 -21.400 1.00 55.22 300 GLY A C 1
ATOM 2326 O O . GLY A 1 300 ? -13.450 27.530 -21.073 1.00 55.22 300 GLY A O 1
ATOM 2327 N N . HIS A 1 301 ? -11.266 27.942 -20.777 1.00 53.94 301 HIS A N 1
ATOM 2328 C CA . HIS A 1 301 ? -11.405 28.740 -19.544 1.00 53.94 301 HIS A CA 1
ATOM 2329 C C . HIS A 1 301 ? -10.997 30.227 -19.678 1.00 53.94 301 HIS A C 1
ATOM 2331 O O . HIS A 1 301 ? -10.993 30.945 -18.682 1.00 53.94 301 HIS A O 1
ATOM 2337 N N . CYS A 1 302 ? -10.649 30.722 -20.874 1.00 53.25 302 CYS A N 1
ATOM 2338 C CA . CYS A 1 302 ? -10.115 32.084 -21.053 1.00 53.25 302 CYS A CA 1
ATOM 2339 C C . CYS A 1 302 ? -11.174 33.093 -21.549 1.00 53.25 302 CYS A C 1
ATOM 2341 O O . CYS A 1 302 ? -11.718 32.946 -22.642 1.00 53.25 302 CYS A O 1
ATOM 2343 N N . THR A 1 303 ? -11.431 34.160 -20.782 1.00 50.62 303 THR A N 1
ATOM 2344 C CA . THR A 1 303 ? -12.411 35.225 -21.101 1.00 50.62 303 THR A CA 1
ATOM 2345 C C . THR A 1 303 ? -11.858 36.358 -21.986 1.00 50.62 303 THR A C 1
ATOM 2347 O O . THR A 1 303 ? -12.635 37.095 -22.589 1.00 50.62 303 THR A O 1
ATOM 2350 N N . GLU A 1 304 ? -10.532 36.467 -22.125 1.00 53.53 304 GLU A N 1
ATOM 2351 C CA . GLU A 1 304 ? -9.807 37.555 -22.821 1.00 53.53 304 GLU A CA 1
ATOM 2352 C C . GLU A 1 304 ? -9.523 37.267 -24.317 1.00 53.53 304 GLU A C 1
ATOM 2354 O O . GLU A 1 304 ? -8.995 38.104 -25.049 1.00 53.53 304 GLU A O 1
ATOM 2359 N N . CYS A 1 305 ? -9.886 36.082 -24.820 1.00 56.28 305 CYS A N 1
ATOM 2360 C CA . CYS A 1 305 ? -9.418 35.547 -26.111 1.00 56.28 305 CYS A CA 1
ATOM 2361 C C . CYS A 1 305 ? -9.937 36.287 -27.374 1.00 56.28 305 CYS A C 1
ATOM 2363 O O . CYS A 1 305 ? -9.602 35.924 -28.498 1.00 56.28 305 CYS A O 1
ATOM 2365 N N . LYS A 1 306 ? -10.755 37.339 -27.234 1.00 49.25 306 LYS A N 1
ATOM 2366 C CA . LYS A 1 306 ? -11.442 37.992 -28.368 1.00 49.25 306 LYS A CA 1
ATOM 2367 C C . LYS A 1 306 ? -10.622 39.046 -29.122 1.00 49.25 306 LYS A C 1
ATOM 2369 O O . LYS A 1 306 ? -11.090 39.505 -30.160 1.00 49.25 306 LYS A O 1
ATOM 2374 N N . LYS A 1 307 ? -9.434 39.443 -28.644 1.00 48.22 307 LYS A N 1
ATOM 2375 C CA . LYS A 1 307 ? -8.672 40.557 -29.255 1.00 48.22 307 LYS A CA 1
ATOM 2376 C C . LYS A 1 307 ? -7.285 40.204 -29.802 1.00 48.22 307 LYS A C 1
ATOM 2378 O O . LYS A 1 307 ? -6.820 40.895 -30.701 1.00 48.22 307 LYS A O 1
ATOM 2383 N N . TYR A 1 308 ? -6.657 39.121 -29.337 1.00 52.47 308 TYR A N 1
ATOM 2384 C CA . TYR A 1 308 ? -5.315 38.712 -29.769 1.00 52.47 308 TYR A CA 1
ATOM 2385 C C . TYR A 1 308 ? -5.259 37.195 -29.977 1.00 52.47 308 TYR A C 1
ATOM 2387 O O . TYR A 1 308 ? -5.567 36.430 -29.064 1.00 52.47 308 TYR A O 1
ATOM 2395 N N . LYS A 1 309 ? -4.861 36.752 -31.178 1.00 69.31 309 LYS A N 1
ATOM 2396 C CA . LYS A 1 309 ? -4.588 35.337 -31.478 1.00 69.31 309 LYS A CA 1
ATOM 2397 C C . LYS A 1 309 ? -3.359 34.902 -30.670 1.00 69.31 309 LYS A C 1
ATOM 2399 O O . LYS A 1 309 ? -2.233 35.140 -31.088 1.00 69.31 309 LYS A O 1
ATOM 2404 N N . CYS A 1 310 ? -3.574 34.353 -29.476 1.00 78.25 310 CYS A N 1
ATOM 2405 C CA . CYS A 1 310 ? -2.495 33.985 -28.561 1.00 78.25 310 CYS A CA 1
ATOM 2406 C C . CYS A 1 310 ? -1.798 32.678 -28.979 1.00 78.25 310 CYS A C 1
ATOM 2408 O O . CYS A 1 310 ? -2.285 31.926 -29.822 1.00 78.25 310 CYS A O 1
ATOM 2410 N N . HIS A 1 311 ? -0.675 32.372 -28.332 1.00 85.38 311 HIS A N 1
ATOM 2411 C CA . HIS A 1 311 ? 0.105 31.151 -28.549 1.00 85.38 311 HIS A CA 1
ATOM 2412 C C . HIS A 1 311 ? -0.739 29.856 -28.496 1.00 85.38 311 HIS A C 1
ATOM 2414 O O . HIS A 1 311 ? -0.589 28.987 -29.352 1.00 85.38 311 HIS A O 1
ATOM 2420 N N . LEU A 1 312 ? -1.677 29.739 -27.541 1.00 81.31 312 LEU A N 1
ATOM 2421 C CA . LEU A 1 312 ? -2.572 28.574 -27.430 1.00 81.31 312 LEU A CA 1
ATOM 2422 C C . LEU A 1 312 ? -3.525 28.451 -28.623 1.00 81.31 312 LEU A C 1
ATOM 2424 O O . LEU A 1 312 ? -3.768 27.344 -29.099 1.00 81.31 312 LEU A O 1
ATOM 2428 N N . PHE A 1 313 ? -4.047 29.578 -29.114 1.00 82.12 313 PHE A N 1
ATOM 2429 C CA . PHE A 1 313 ? -4.910 29.604 -30.292 1.00 82.12 313 PHE A CA 1
ATOM 2430 C C . PHE A 1 313 ? -4.150 29.116 -31.529 1.00 82.12 313 PHE A C 1
ATOM 2432 O O . PHE A 1 313 ? -4.626 28.230 -32.231 1.00 82.12 313 PHE A O 1
ATOM 2439 N N . ILE A 1 314 ? -2.934 29.628 -31.750 1.00 86.06 314 ILE A N 1
ATOM 2440 C CA . ILE A 1 314 ? -2.096 29.233 -32.891 1.00 86.06 314 ILE A CA 1
ATOM 2441 C C . ILE A 1 314 ? -1.784 27.733 -32.848 1.00 86.06 314 ILE A C 1
ATOM 2443 O O . ILE A 1 314 ? -1.967 27.039 -33.850 1.00 86.06 314 ILE A O 1
ATOM 2447 N N . ALA A 1 315 ? -1.378 27.213 -31.685 1.00 87.75 315 ALA A N 1
ATOM 2448 C CA . ALA A 1 315 ? -1.109 25.789 -31.513 1.00 87.75 315 ALA A CA 1
ATOM 2449 C C . ALA A 1 315 ? -2.355 24.929 -31.789 1.00 87.75 315 ALA A C 1
ATOM 2451 O O . ALA A 1 315 ? -2.270 23.918 -32.486 1.00 87.75 315 ALA A O 1
ATOM 2452 N N . LYS A 1 316 ? -3.523 25.347 -31.287 1.00 84.94 316 LYS A N 1
ATOM 2453 C CA . LYS A 1 316 ? -4.788 24.631 -31.477 1.00 84.94 316 LYS A CA 1
ATOM 2454 C C . LYS A 1 316 ? -5.196 24.570 -32.946 1.00 84.94 316 LYS A C 1
ATOM 2456 O O . LYS A 1 316 ? -5.519 23.485 -33.422 1.00 84.94 316 LYS A O 1
ATOM 2461 N N . GLU A 1 317 ? -5.170 25.690 -33.661 1.00 85.00 317 GLU A N 1
ATOM 2462 C CA . GLU A 1 317 ? -5.559 25.739 -35.076 1.00 85.00 317 GLU A CA 1
ATOM 2463 C C . GLU A 1 317 ? -4.641 24.865 -35.939 1.00 85.00 317 GLU A C 1
ATOM 2465 O O . GLU A 1 317 ? -5.123 24.064 -36.740 1.00 85.00 317 GLU A O 1
ATOM 2470 N N . CYS A 1 318 ? -3.326 24.923 -35.700 1.00 86.38 318 CYS A N 1
ATOM 2471 C CA . CYS A 1 318 ? -2.358 24.093 -36.418 1.00 86.38 318 CYS A CA 1
ATOM 2472 C C . CYS A 1 318 ? -2.626 22.595 -36.215 1.00 86.38 318 CYS A C 1
ATOM 2474 O O . CYS A 1 318 ? -2.653 21.834 -37.183 1.00 86.38 318 CYS A O 1
ATOM 2476 N N . LEU A 1 319 ? -2.868 22.158 -34.973 1.00 86.94 319 LEU A N 1
ATOM 2477 C CA . LEU A 1 319 ? -3.170 20.751 -34.694 1.00 86.94 319 LEU A CA 1
ATOM 2478 C C . LEU A 1 319 ? -4.561 20.339 -35.188 1.00 86.94 319 LEU A C 1
ATOM 2480 O O . LEU A 1 319 ? -4.722 19.216 -35.660 1.00 86.94 319 LEU A O 1
ATOM 2484 N N . THR A 1 320 ? -5.553 21.229 -35.129 1.00 84.12 320 THR A N 1
ATOM 2485 C CA . THR A 1 320 ? -6.909 20.972 -35.645 1.00 84.12 320 THR A CA 1
ATOM 2486 C C . THR A 1 320 ? -6.861 20.700 -37.140 1.00 84.12 320 THR A C 1
ATOM 2488 O O . THR A 1 320 ? -7.375 19.686 -37.617 1.00 84.12 320 THR A O 1
ATOM 2491 N N . GLU A 1 321 ? -6.189 21.574 -37.882 1.00 82.50 321 GLU A N 1
ATOM 2492 C CA . GLU A 1 321 ? -6.099 21.471 -39.330 1.00 82.50 321 GLU A CA 1
ATOM 2493 C C . GLU A 1 321 ? -5.213 20.290 -39.761 1.00 82.50 321 GLU A C 1
ATOM 2495 O O . GLU A 1 321 ? -5.563 19.549 -40.687 1.00 82.50 321 GLU A O 1
ATOM 2500 N N . ALA A 1 322 ? -4.127 20.014 -39.032 1.00 84.38 322 ALA A N 1
ATOM 2501 C CA . ALA A 1 322 ? -3.311 18.820 -39.243 1.00 84.38 322 ALA A CA 1
ATOM 2502 C C . ALA A 1 322 ? -4.078 17.519 -38.941 1.00 84.38 322 ALA A C 1
ATOM 2504 O O . ALA A 1 322 ? -3.932 16.539 -39.674 1.00 84.38 322 ALA A O 1
ATOM 2505 N N . ALA A 1 323 ? -4.938 17.494 -37.915 1.00 82.00 323 ALA A N 1
ATOM 2506 C CA . ALA A 1 323 ? -5.794 16.345 -37.614 1.00 82.00 323 ALA A CA 1
ATOM 2507 C C . ALA A 1 323 ? -6.862 16.141 -38.699 1.00 82.00 323 ALA A C 1
ATOM 2509 O O . ALA A 1 323 ? -7.078 15.012 -39.149 1.00 82.00 323 ALA A O 1
ATOM 2510 N N . ARG A 1 324 ? -7.490 17.234 -39.158 1.00 82.06 324 ARG A N 1
ATOM 2511 C CA . ARG A 1 324 ? -8.527 17.228 -40.199 1.00 82.06 324 ARG A CA 1
ATOM 2512 C C . ARG A 1 324 ? -7.985 16.728 -41.534 1.00 82.06 324 ARG A C 1
ATOM 2514 O O . ARG A 1 324 ? -8.578 15.856 -42.168 1.00 82.06 324 ARG A O 1
ATOM 2521 N N . THR A 1 325 ? -6.846 17.262 -41.963 1.00 81.62 325 THR A N 1
ATOM 2522 C CA . THR A 1 325 ? -6.234 16.924 -43.256 1.00 81.62 325 THR A CA 1
ATOM 2523 C C . THR A 1 325 ? -5.412 15.638 -43.188 1.00 81.62 325 THR A C 1
ATOM 2525 O O . THR A 1 325 ? -5.338 14.892 -44.166 1.00 81.62 325 THR A O 1
ATOM 2528 N N . GLY A 1 326 ? -4.843 15.313 -42.025 1.00 79.56 326 GLY A N 1
ATOM 2529 C CA . GLY A 1 326 ? -3.828 14.273 -41.874 1.00 79.56 326 GLY A CA 1
ATOM 2530 C C . GLY A 1 326 ? -2.489 14.648 -42.506 1.00 79.56 326 GLY A C 1
ATOM 2531 O O . GLY A 1 326 ? -1.763 13.749 -42.920 1.00 79.56 326 GLY A O 1
ATOM 2532 N N . LYS A 1 327 ? -2.175 15.943 -42.634 1.00 81.69 327 LYS A N 1
ATOM 2533 C CA . LYS A 1 327 ? -0.923 16.439 -43.222 1.00 81.69 327 LYS A CA 1
ATOM 2534 C C . LYS A 1 327 ? -0.137 17.264 -42.207 1.00 81.69 327 LYS A C 1
ATOM 2536 O O . LYS A 1 327 ? -0.715 18.080 -41.498 1.00 81.69 327 LYS A O 1
ATOM 2541 N N . LYS A 1 328 ? 1.185 17.048 -42.144 1.00 79.88 328 LYS A N 1
ATOM 2542 C CA . LYS A 1 328 ? 2.096 17.829 -41.282 1.00 79.88 328 LYS A CA 1
ATOM 2543 C C . LYS A 1 328 ? 2.396 19.219 -41.848 1.00 79.88 328 LYS A C 1
ATOM 2545 O O . LYS A 1 328 ? 2.667 20.141 -41.087 1.00 79.88 328 LYS A O 1
ATOM 2550 N N . PHE A 1 329 ? 2.309 19.353 -43.170 1.00 85.06 329 PHE A N 1
ATOM 2551 C CA . PHE A 1 329 ? 2.487 20.597 -43.909 1.00 85.06 329 PHE A CA 1
ATOM 2552 C C . PHE A 1 329 ? 1.133 21.097 -44.377 1.00 85.06 329 PHE A C 1
ATOM 2554 O O . PHE A 1 329 ? 0.417 20.381 -45.086 1.00 85.06 329 PHE A O 1
ATOM 2561 N N . LEU A 1 330 ? 0.785 22.305 -43.953 1.00 80.75 330 LEU A N 1
ATOM 2562 C CA . LEU A 1 330 ? -0.461 22.949 -44.331 1.00 80.75 330 LEU A CA 1
ATOM 2563 C C . LEU A 1 330 ? -0.144 24.015 -45.388 1.00 80.75 330 LEU A C 1
ATOM 2565 O O . LEU A 1 330 ? 0.832 24.744 -45.219 1.00 80.75 330 LEU A O 1
ATOM 2569 N N . PRO A 1 331 ? -0.926 24.098 -46.477 1.00 69.94 331 PRO A N 1
ATOM 2570 C CA . PRO A 1 331 ? -0.609 24.954 -47.623 1.00 69.94 331 PRO A CA 1
ATOM 2571 C C . PRO A 1 331 ? -0.661 26.457 -47.308 1.00 69.94 331 PRO A C 1
ATOM 2573 O O . PRO A 1 331 ? -0.042 27.236 -48.024 1.00 69.94 331 PRO A O 1
ATOM 2576 N N . ASP A 1 332 ? -1.348 26.848 -46.231 1.00 77.44 332 ASP A N 1
ATOM 2577 C CA . ASP A 1 332 ? -1.639 28.247 -45.897 1.00 77.44 332 ASP A CA 1
ATOM 2578 C C . ASP A 1 332 ? -0.877 28.756 -44.655 1.00 77.44 332 ASP A C 1
ATOM 2580 O O . ASP A 1 332 ? -1.278 29.750 -44.049 1.00 77.44 332 ASP A O 1
ATOM 2584 N N . ILE A 1 333 ? 0.200 28.080 -44.230 1.00 80.44 333 ILE A N 1
ATOM 2585 C CA . ILE A 1 333 ? 1.049 28.563 -43.127 1.00 80.44 333 ILE A CA 1
ATOM 2586 C C . ILE A 1 333 ? 1.955 29.694 -43.643 1.00 80.44 333 ILE A C 1
ATOM 2588 O O . ILE A 1 333 ? 2.761 29.452 -44.543 1.00 80.44 333 ILE A O 1
ATOM 2592 N N . PRO A 1 334 ? 1.882 30.913 -43.076 1.00 82.81 334 PRO A N 1
ATOM 2593 C CA . PRO A 1 334 ? 2.778 32.001 -43.453 1.00 82.81 334 PRO A CA 1
ATOM 2594 C C . PRO A 1 334 ? 4.245 31.689 -43.121 1.00 82.81 334 PRO A C 1
ATOM 2596 O O . PRO A 1 334 ? 4.550 31.151 -42.056 1.00 82.81 334 PRO A O 1
ATOM 2599 N N . ASN A 1 335 ? 5.172 32.088 -43.994 1.00 82.12 335 ASN A N 1
ATOM 2600 C CA . ASN A 1 335 ? 6.609 31.840 -43.798 1.00 82.12 335 ASN A CA 1
ATOM 2601 C C . ASN A 1 335 ? 7.195 32.558 -42.566 1.00 82.12 335 ASN A C 1
ATOM 2603 O O . ASN A 1 335 ? 8.234 32.161 -42.046 1.00 82.12 335 ASN A O 1
ATOM 2607 N N . ASP A 1 336 ? 6.534 33.611 -42.089 1.00 84.88 336 ASP A N 1
ATOM 2608 C CA . ASP A 1 336 ? 6.903 34.411 -40.920 1.00 84.88 336 ASP A CA 1
ATOM 2609 C C . ASP A 1 336 ? 6.216 33.941 -39.623 1.00 84.88 336 ASP A C 1
ATOM 2611 O O . ASP A 1 336 ? 6.350 34.582 -38.580 1.00 84.88 336 ASP A O 1
ATOM 2615 N N . MET A 1 337 ? 5.518 32.798 -39.638 1.00 87.19 337 MET A N 1
ATOM 2616 C CA . MET A 1 337 ? 4.711 32.329 -38.505 1.00 87.19 337 MET A CA 1
ATOM 2617 C C . MET A 1 337 ? 5.507 32.185 -37.199 1.00 87.19 337 MET A C 1
ATOM 2619 O O . MET A 1 337 ? 5.018 32.559 -36.134 1.00 87.19 337 MET A O 1
ATOM 2623 N N . ILE A 1 338 ? 6.745 31.688 -37.263 1.00 86.88 338 ILE A N 1
ATOM 2624 C CA . ILE A 1 338 ? 7.613 31.547 -36.082 1.00 86.88 338 ILE A CA 1
ATOM 2625 C C . ILE A 1 338 ? 8.023 32.918 -35.522 1.00 86.88 338 ILE A C 1
ATOM 2627 O O . ILE A 1 338 ? 7.997 33.122 -34.310 1.00 86.88 338 ILE A O 1
ATOM 2631 N N . GLN A 1 339 ? 8.324 33.882 -36.396 1.00 86.31 339 GLN A N 1
ATOM 2632 C CA . GLN A 1 339 ? 8.659 35.251 -35.992 1.00 86.31 339 GLN A CA 1
ATOM 2633 C C . GLN A 1 339 ? 7.452 35.943 -35.351 1.00 86.31 339 GLN A C 1
ATOM 2635 O O . GLN A 1 339 ? 7.599 36.629 -34.340 1.00 86.31 339 GLN A O 1
ATOM 2640 N N . LEU A 1 340 ? 6.251 35.707 -35.891 1.00 86.44 340 LEU A N 1
ATOM 2641 C CA . LEU A 1 340 ? 5.006 36.188 -35.303 1.00 86.44 340 LEU A CA 1
ATOM 2642 C C . LEU A 1 340 ? 4.810 35.625 -33.890 1.00 86.44 340 LEU A C 1
ATOM 2644 O O . LEU A 1 340 ? 4.495 36.386 -32.980 1.00 86.44 340 LEU A O 1
ATOM 2648 N N . ILE A 1 341 ? 5.021 34.318 -33.694 1.00 88.62 341 ILE A N 1
ATOM 2649 C CA . ILE A 1 341 ? 4.903 33.665 -32.381 1.00 88.62 341 ILE A CA 1
ATOM 2650 C C . ILE A 1 341 ? 5.857 34.306 -31.371 1.00 88.62 341 ILE A C 1
ATOM 2652 O O . ILE A 1 341 ? 5.429 34.681 -30.286 1.00 88.62 341 ILE A O 1
ATOM 2656 N N . HIS A 1 342 ? 7.125 34.502 -31.734 1.00 88.00 342 HIS A N 1
ATOM 2657 C CA . HIS A 1 342 ? 8.114 35.135 -30.852 1.00 88.00 342 HIS A CA 1
ATOM 2658 C C . HIS A 1 342 ? 7.783 36.597 -30.513 1.00 88.00 342 HIS A C 1
ATOM 2660 O O . HIS A 1 342 ? 8.186 37.089 -29.457 1.00 88.00 342 HIS A O 1
ATOM 2666 N N . ALA A 1 343 ? 7.047 37.290 -31.386 1.00 85.62 343 ALA A N 1
ATOM 2667 C CA . ALA A 1 343 ? 6.611 38.670 -31.185 1.00 85.62 343 ALA A CA 1
ATOM 2668 C C . ALA A 1 343 ? 5.324 38.802 -30.348 1.00 85.62 343 ALA A C 1
ATOM 2670 O O . ALA A 1 343 ? 4.965 39.916 -29.954 1.00 85.62 343 ALA A O 1
ATOM 2671 N N . LEU A 1 344 ? 4.613 37.702 -30.071 1.00 83.38 344 LEU A N 1
ATOM 2672 C CA . LEU A 1 344 ? 3.391 37.749 -29.274 1.00 83.38 344 LEU A CA 1
ATOM 2673 C C . LEU A 1 344 ? 3.696 38.029 -27.793 1.00 83.38 344 LEU A C 1
ATOM 2675 O O . LEU A 1 344 ? 4.639 37.469 -27.228 1.00 83.38 344 LEU A O 1
ATOM 2679 N N . PRO A 1 345 ? 2.862 38.837 -27.113 1.00 77.31 345 PRO A N 1
ATOM 2680 C CA . PRO A 1 345 ? 3.013 39.069 -25.685 1.00 77.31 345 PRO A CA 1
ATOM 2681 C C . PRO A 1 345 ? 2.806 37.769 -24.896 1.00 77.31 345 PRO A C 1
ATOM 2683 O O . PRO A 1 345 ? 1.909 36.972 -25.194 1.00 77.31 345 PRO A O 1
ATOM 2686 N N . LEU A 1 346 ? 3.631 37.570 -23.867 1.00 73.19 346 LEU A N 1
ATOM 2687 C CA . LEU A 1 346 ? 3.514 36.443 -22.946 1.00 73.19 346 LEU A CA 1
ATOM 2688 C C . LEU A 1 346 ? 2.626 36.829 -21.759 1.00 73.19 346 LEU A C 1
ATOM 2690 O O . LEU A 1 346 ? 2.967 37.766 -21.037 1.00 73.19 346 LEU A O 1
ATOM 2694 N N . PRO A 1 347 ? 1.511 36.123 -21.521 1.00 63.72 347 PRO A N 1
ATOM 2695 C CA . PRO A 1 347 ? 0.664 36.385 -20.367 1.00 63.72 347 PRO A CA 1
ATOM 2696 C C . PRO A 1 347 ? 1.279 35.767 -19.100 1.00 63.72 347 PRO A C 1
ATOM 2698 O O . PRO A 1 347 ? 0.953 34.637 -18.747 1.00 63.72 347 PRO A O 1
ATOM 2701 N N . THR A 1 348 ? 2.167 36.498 -18.419 1.00 56.88 348 THR A N 1
ATOM 2702 C CA . THR A 1 348 ? 2.933 36.026 -17.243 1.00 56.88 348 THR A CA 1
ATOM 2703 C C . THR A 1 348 ? 2.075 35.516 -16.086 1.00 56.88 348 THR A C 1
ATOM 2705 O O . THR A 1 348 ? 2.495 34.609 -15.373 1.00 56.88 348 THR A O 1
ATOM 2708 N N . ASP A 1 349 ? 0.854 36.028 -15.945 1.00 54.56 349 ASP A N 1
ATOM 2709 C CA . ASP A 1 349 ? 0.024 35.805 -14.754 1.00 54.56 349 ASP A CA 1
ATOM 2710 C C . ASP A 1 349 ? -0.958 34.626 -14.915 1.00 54.56 349 ASP A C 1
ATOM 2712 O O . ASP A 1 349 ? -1.633 34.225 -13.971 1.00 54.56 349 ASP A O 1
ATOM 2716 N N . LEU A 1 350 ? -1.041 34.041 -16.117 1.00 52.81 350 LEU A N 1
ATOM 2717 C CA . LEU A 1 350 ? -1.954 32.937 -16.448 1.00 52.81 350 LEU A CA 1
ATOM 2718 C C . LEU A 1 350 ? -1.280 31.554 -16.364 1.00 52.81 350 LEU A C 1
ATOM 2720 O O . LEU A 1 350 ? -1.961 30.533 -16.447 1.00 52.81 350 LEU A O 1
ATOM 2724 N N . PHE A 1 351 ? 0.044 31.494 -16.181 1.00 52.78 351 PHE A N 1
ATOM 2725 C CA . PHE A 1 351 ? 0.831 30.258 -16.271 1.00 52.78 351 PHE A CA 1
ATOM 2726 C C . PHE A 1 351 ? 0.648 29.281 -15.103 1.00 52.78 351 PHE A C 1
ATOM 2728 O O . PHE A 1 351 ? 0.827 28.078 -15.293 1.00 52.78 351 PHE A O 1
ATOM 2735 N N . GLU A 1 352 ? 0.222 29.749 -13.927 1.00 49.97 352 GLU A N 1
ATOM 2736 C CA . GLU A 1 352 ? 0.029 28.886 -12.749 1.00 49.97 352 GLU A CA 1
ATOM 2737 C C . GLU A 1 352 ? -1.202 27.965 -12.851 1.00 49.97 352 GLU A C 1
ATOM 2739 O O . GLU A 1 352 ? -1.325 27.006 -12.090 1.00 49.97 352 GLU A O 1
ATOM 2744 N N . GLN A 1 353 ? -2.104 28.208 -13.810 1.00 51.81 353 GLN A N 1
ATOM 2745 C CA . GLN A 1 353 ? -3.384 27.494 -13.921 1.00 51.81 353 GLN A CA 1
ATOM 2746 C C . GLN A 1 353 ? -3.420 26.425 -15.027 1.00 51.81 353 GLN A C 1
ATOM 2748 O O . GLN A 1 353 ? -4.368 25.639 -15.088 1.00 51.81 353 GLN A O 1
ATOM 2753 N N . PHE A 1 354 ? -2.402 26.345 -15.893 1.00 54.78 354 PHE A N 1
ATOM 2754 C CA . PHE A 1 354 ? -2.431 25.478 -17.076 1.00 54.78 354 PHE A CA 1
ATOM 2755 C C . PHE A 1 354 ? -1.388 24.360 -17.028 1.00 54.78 354 PHE A C 1
ATOM 2757 O O . PHE A 1 354 ? -0.202 24.578 -16.789 1.00 54.78 354 PHE A O 1
ATOM 2764 N N . LYS A 1 355 ? -1.815 23.138 -17.369 1.00 67.81 355 LYS A N 1
ATOM 2765 C CA . LYS A 1 355 ? -0.944 21.966 -17.567 1.00 67.81 355 LYS A CA 1
ATOM 2766 C C . LYS A 1 355 ? -0.174 22.049 -18.897 1.00 67.81 355 LYS A C 1
ATOM 2768 O O . LYS A 1 355 ? -0.261 21.153 -19.734 1.00 67.81 355 LYS A O 1
ATOM 2773 N N . LEU A 1 356 ? 0.555 23.145 -19.120 1.00 71.12 356 LEU A N 1
ATOM 2774 C CA . LEU A 1 356 ? 1.264 23.415 -20.379 1.00 71.12 356 LEU A CA 1
ATOM 2775 C C . LEU A 1 356 ? 2.364 22.390 -20.665 1.00 71.12 356 LEU A C 1
ATOM 2777 O O . LEU A 1 356 ? 2.561 22.021 -21.817 1.00 71.12 356 LEU A O 1
ATOM 2781 N N . HIS A 1 357 ? 3.027 21.880 -19.627 1.00 75.56 357 HIS A N 1
ATOM 2782 C CA . HIS A 1 357 ? 4.047 20.841 -19.768 1.00 75.56 357 HIS A CA 1
ATOM 2783 C C . HIS A 1 357 ? 3.460 19.529 -20.311 1.00 75.56 357 HIS A C 1
ATOM 2785 O O . HIS A 1 357 ? 4.037 18.942 -21.221 1.00 75.56 357 HIS A O 1
ATOM 2791 N N . ASP A 1 358 ? 2.286 19.103 -19.830 1.00 72.56 358 ASP A N 1
ATOM 2792 C CA . ASP A 1 358 ? 1.613 17.888 -20.319 1.00 72.56 358 ASP A CA 1
ATOM 2793 C C . ASP A 1 358 ? 1.207 18.033 -21.794 1.00 72.56 358 ASP A C 1
ATOM 2795 O O . ASP A 1 358 ? 1.381 17.110 -22.595 1.00 72.56 358 ASP A O 1
ATOM 2799 N N . ALA A 1 359 ? 0.706 19.215 -22.173 1.00 74.06 359 ALA A N 1
ATOM 2800 C CA . ALA A 1 359 ? 0.400 19.537 -23.563 1.00 74.06 359 ALA A CA 1
ATOM 2801 C C . ALA A 1 359 ? 1.656 19.536 -24.436 1.00 74.06 359 ALA A C 1
ATOM 2803 O O . ALA A 1 359 ? 1.668 18.911 -25.493 1.00 74.06 359 ALA A O 1
ATOM 2804 N N . PHE A 1 360 ? 2.725 20.183 -23.972 1.00 82.62 360 PHE A N 1
ATOM 2805 C CA . PHE A 1 360 ? 3.997 20.217 -24.676 1.00 82.62 360 PHE A CA 1
ATOM 2806 C C . PHE A 1 360 ? 4.542 18.806 -24.908 1.00 82.62 360 PHE A C 1
ATOM 2808 O O . PHE A 1 360 ? 4.891 18.472 -26.035 1.00 82.62 360 PHE A O 1
ATOM 2815 N N . HIS A 1 361 ? 4.544 17.950 -23.882 1.00 79.44 361 HIS A N 1
ATOM 2816 C CA . HIS A 1 361 ? 4.968 16.555 -24.009 1.00 79.44 361 HIS A CA 1
ATOM 2817 C C . HIS A 1 361 ? 4.114 15.776 -25.014 1.00 79.44 361 HIS A C 1
ATOM 2819 O O . HIS A 1 361 ? 4.673 15.103 -25.876 1.00 79.44 361 HIS A O 1
ATOM 2825 N N . SER A 1 362 ? 2.789 15.933 -24.968 1.00 78.06 362 SER A N 1
ATOM 2826 C CA . SER A 1 362 ? 1.867 15.246 -25.886 1.00 78.06 362 SER A CA 1
ATOM 2827 C C . SER A 1 362 ? 2.100 15.638 -27.350 1.00 78.06 362 SER A C 1
ATOM 2829 O O . SER A 1 362 ? 2.052 14.794 -28.240 1.00 78.06 362 SER A O 1
ATOM 2831 N N . ILE A 1 363 ? 2.374 16.919 -27.621 1.00 82.56 363 ILE A N 1
ATOM 2832 C CA . ILE A 1 363 ? 2.700 17.393 -28.976 1.00 82.56 363 ILE A CA 1
ATOM 2833 C C . ILE A 1 363 ? 4.109 16.929 -29.369 1.00 82.56 363 ILE A C 1
ATOM 2835 O O . ILE A 1 363 ? 4.348 16.552 -30.518 1.00 82.56 363 ILE A O 1
ATOM 2839 N N . ARG A 1 364 ? 5.049 16.921 -28.418 1.00 82.31 364 ARG A N 1
ATOM 2840 C CA . ARG A 1 364 ? 6.447 16.561 -28.668 1.00 82.31 364 ARG A CA 1
ATOM 2841 C C . ARG A 1 364 ? 6.581 15.104 -29.079 1.00 82.31 364 ARG A C 1
ATOM 2843 O O . ARG A 1 364 ? 7.348 14.830 -29.988 1.00 82.31 364 ARG A O 1
ATOM 2850 N N . GLU A 1 365 ? 5.782 14.198 -28.524 1.00 77.94 365 GLU A N 1
ATOM 2851 C CA . GLU A 1 365 ? 5.746 12.792 -28.954 1.00 77.94 365 GLU A CA 1
ATOM 2852 C C . GLU A 1 365 ? 5.403 12.624 -30.444 1.00 77.94 365 GLU A C 1
ATOM 2854 O O . GLU A 1 365 ? 5.915 11.716 -31.103 1.00 77.94 365 GLU A O 1
ATOM 2859 N N . VAL A 1 366 ? 4.594 13.531 -31.006 1.00 75.81 366 VAL A N 1
ATOM 2860 C CA . VAL A 1 366 ? 4.301 13.567 -32.449 1.00 75.81 366 VAL A CA 1
ATOM 2861 C C . VAL A 1 366 ? 5.527 14.016 -33.245 1.00 75.81 366 VAL A C 1
ATOM 2863 O O . VAL A 1 366 ? 5.779 13.506 -34.337 1.00 75.81 366 VAL A O 1
ATOM 2866 N N . CYS A 1 367 ? 6.289 14.966 -32.699 1.00 73.69 367 CYS A N 1
ATOM 2867 C CA . CYS A 1 367 ? 7.472 15.530 -33.334 1.00 73.69 367 CYS A CA 1
ATOM 2868 C C . CYS A 1 367 ? 8.692 14.611 -33.229 1.00 73.69 367 CYS A C 1
ATOM 2870 O O . CYS A 1 367 ? 9.347 14.399 -34.242 1.00 73.69 367 CYS A O 1
ATOM 2872 N N . ASP A 1 368 ? 8.988 14.035 -32.059 1.00 69.00 368 ASP A N 1
ATOM 2873 C CA . ASP A 1 368 ? 10.231 13.315 -31.731 1.00 69.00 368 ASP A CA 1
ATOM 2874 C C . ASP A 1 368 ? 10.511 12.138 -32.681 1.00 69.00 368 ASP A C 1
ATOM 2876 O O . ASP A 1 368 ? 11.667 11.879 -33.000 1.00 69.00 368 ASP A O 1
ATOM 2880 N N . GLN A 1 369 ?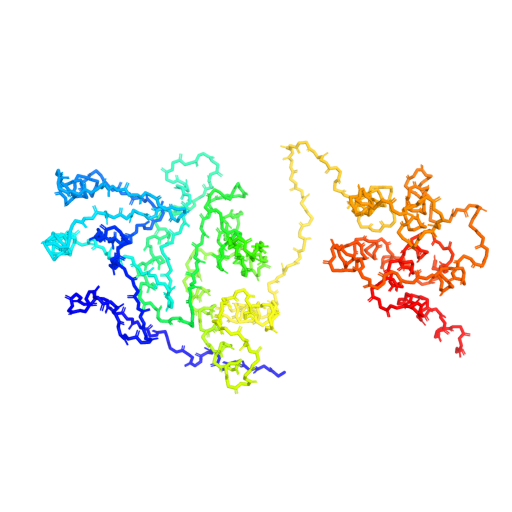 9.476 11.525 -33.259 1.00 69.25 369 GLN A N 1
ATOM 2881 C CA . GLN A 1 369 ? 9.596 10.423 -34.225 1.00 69.25 369 GLN A CA 1
ATOM 2882 C C . GLN A 1 369 ? 9.864 10.863 -35.684 1.00 69.25 369 GLN A C 1
ATOM 2884 O O . GLN A 1 369 ? 10.016 10.020 -36.561 1.00 69.25 369 GLN A O 1
ATOM 2889 N N . CYS A 1 370 ? 9.899 12.167 -35.977 1.00 70.81 370 CYS A N 1
ATOM 2890 C CA . CYS A 1 370 ? 10.243 12.699 -37.304 1.00 70.81 370 CYS A CA 1
ATOM 2891 C C . CYS A 1 370 ? 11.762 12.628 -37.559 1.00 70.81 370 CYS A C 1
ATOM 2893 O O . CYS A 1 370 ? 12.545 13.094 -36.731 1.00 70.81 370 CYS A O 1
ATOM 2895 N N . HIS A 1 371 ? 12.210 12.111 -38.702 1.00 75.25 371 HIS A N 1
ATOM 2896 C CA . HIS A 1 371 ? 13.626 12.207 -39.072 1.00 75.25 371 HIS A CA 1
ATOM 2897 C C . HIS A 1 371 ? 14.027 13.665 -39.337 1.00 75.25 371 HIS A C 1
ATOM 2899 O O . HIS A 1 371 ? 13.241 14.437 -39.881 1.00 75.25 371 HIS A O 1
ATOM 2905 N N . ILE A 1 372 ? 15.263 14.046 -38.993 1.00 76.25 372 ILE A N 1
ATOM 2906 C CA . ILE A 1 372 ? 15.743 15.432 -39.147 1.00 76.25 372 ILE A CA 1
ATOM 2907 C C . ILE A 1 372 ? 15.723 15.914 -40.608 1.00 76.25 372 ILE A C 1
ATOM 2909 O O . ILE A 1 372 ? 15.504 17.088 -40.872 1.00 76.25 372 ILE A O 1
ATOM 2913 N N . THR A 1 373 ? 15.864 14.999 -41.569 1.00 71.94 373 THR A N 1
ATOM 2914 C CA . THR A 1 373 ? 15.765 15.271 -43.015 1.00 71.94 373 THR A CA 1
ATOM 2915 C C . THR A 1 373 ? 14.342 15.551 -43.492 1.00 71.94 373 THR A C 1
ATOM 2917 O O . THR A 1 373 ? 14.144 16.023 -44.605 1.00 71.94 373 THR A O 1
ATOM 2920 N N . GLU A 1 374 ? 13.343 15.227 -42.675 1.00 71.00 374 GLU A N 1
ATOM 2921 C CA . GLU A 1 374 ? 11.927 15.479 -42.941 1.00 71.00 374 GLU A CA 1
ATOM 2922 C C . GLU A 1 374 ? 11.340 16.555 -42.013 1.00 71.00 374 GLU A C 1
ATOM 2924 O O . GLU A 1 374 ? 10.113 16.753 -41.987 1.00 71.00 374 GLU A O 1
ATOM 2929 N N . HIS A 1 375 ? 12.213 17.183 -41.218 1.00 81.50 375 HIS A N 1
ATOM 2930 C CA . HIS A 1 375 ? 11.905 18.272 -40.308 1.00 81.50 375 HIS A CA 1
ATOM 2931 C C . HIS A 1 375 ? 11.920 19.599 -41.058 1.00 81.50 375 HIS A C 1
ATOM 2933 O O . HIS A 1 375 ? 12.813 19.877 -41.852 1.00 81.50 375 HIS A O 1
ATOM 2939 N N . ASP A 1 376 ? 10.926 20.422 -40.768 1.00 82.38 376 ASP A N 1
ATOM 2940 C CA . ASP A 1 376 ? 10.791 21.771 -41.295 1.00 82.38 376 ASP A CA 1
ATOM 2941 C C . ASP A 1 376 ? 10.103 22.596 -40.206 1.00 82.38 376 ASP A C 1
ATOM 2943 O O . ASP A 1 376 ? 9.125 22.160 -39.574 1.00 82.38 376 ASP A O 1
ATOM 2947 N N . SER A 1 377 ? 10.678 23.770 -39.953 1.00 80.44 377 SER A N 1
ATOM 2948 C CA . SER A 1 377 ? 10.290 24.657 -38.864 1.00 80.44 377 SER A CA 1
ATOM 2949 C C . SER A 1 377 ? 8.856 25.179 -39.012 1.00 80.44 377 SER A C 1
ATOM 2951 O O . SER A 1 377 ? 8.231 25.539 -38.012 1.00 80.44 377 SER A O 1
ATOM 2953 N N . LEU A 1 378 ? 8.301 25.145 -40.227 1.00 84.12 378 LEU A N 1
ATOM 2954 C CA . LEU A 1 378 ? 6.942 25.563 -40.560 1.00 84.12 378 LEU A CA 1
ATOM 2955 C C . LEU A 1 378 ? 5.934 24.405 -40.596 1.00 84.12 378 LEU A C 1
ATOM 2957 O O . LEU A 1 378 ? 4.782 24.602 -40.983 1.00 84.12 378 LEU A O 1
ATOM 2961 N N . CYS A 1 379 ? 6.299 23.190 -40.175 1.00 88.56 379 CYS A N 1
ATOM 2962 C CA . CYS A 1 379 ? 5.293 22.140 -40.021 1.00 88.56 379 CYS A CA 1
ATOM 2963 C C . CYS A 1 379 ? 4.342 22.446 -38.849 1.00 88.56 379 CYS A C 1
ATOM 2965 O O . CYS A 1 379 ? 4.735 22.995 -37.817 1.00 88.56 379 CYS A O 1
ATOM 2967 N N . ALA A 1 380 ? 3.079 22.036 -38.976 1.00 87.06 380 ALA A N 1
ATOM 2968 C CA . ALA A 1 380 ? 2.020 22.357 -38.017 1.00 87.06 380 ALA A CA 1
ATOM 2969 C C . ALA A 1 380 ? 2.324 21.876 -36.584 1.00 87.06 380 ALA A C 1
ATOM 2971 O O . ALA A 1 380 ? 1.945 22.524 -35.609 1.00 87.06 380 ALA A O 1
ATOM 2972 N N . VAL A 1 381 ? 3.037 20.752 -36.450 1.00 88.56 381 VAL A N 1
ATOM 2973 C CA . VAL A 1 381 ? 3.459 20.206 -35.150 1.00 88.56 381 VAL A CA 1
ATOM 2974 C C . VAL A 1 381 ? 4.580 21.049 -34.537 1.00 88.56 381 VAL A C 1
ATOM 2976 O O . VAL A 1 381 ? 4.537 21.331 -33.341 1.00 88.56 381 VAL A O 1
ATOM 2979 N N . ASN A 1 382 ? 5.555 21.492 -35.340 1.00 89.75 382 ASN A N 1
ATOM 2980 C CA . ASN A 1 382 ? 6.649 22.337 -34.863 1.00 89.75 382 ASN A CA 1
ATOM 2981 C C . ASN A 1 382 ? 6.147 23.725 -34.462 1.00 89.75 382 ASN A C 1
ATOM 2983 O O . ASN A 1 382 ? 6.493 24.212 -33.395 1.00 89.75 382 ASN A O 1
ATOM 2987 N N . ILE A 1 383 ? 5.243 24.316 -35.245 1.00 90.50 383 ILE A N 1
ATOM 2988 C CA . ILE A 1 383 ? 4.601 25.595 -34.912 1.00 90.50 383 ILE A CA 1
ATOM 2989 C C . ILE A 1 383 ? 3.843 25.501 -33.585 1.00 90.50 383 ILE A C 1
ATOM 2991 O O . ILE A 1 383 ? 3.971 26.385 -32.736 1.00 90.50 383 ILE A O 1
ATOM 2995 N N . ALA A 1 384 ? 3.097 24.413 -33.369 1.00 89.88 384 ALA A N 1
ATOM 2996 C CA . ALA A 1 384 ? 2.419 24.175 -32.100 1.00 89.88 384 ALA A CA 1
ATOM 2997 C C . ALA A 1 384 ? 3.413 24.014 -30.936 1.00 89.88 384 ALA A C 1
ATOM 2999 O O . ALA A 1 384 ? 3.196 24.589 -29.870 1.00 89.88 384 ALA A O 1
ATOM 3000 N N . LEU A 1 385 ? 4.525 23.296 -31.133 1.00 90.12 385 LEU A N 1
ATOM 3001 C CA . LEU A 1 385 ? 5.579 23.162 -30.122 1.00 90.12 385 LEU A CA 1
ATOM 3002 C C . LEU A 1 385 ? 6.255 24.486 -29.793 1.00 90.12 385 LEU A C 1
ATOM 3004 O O . LEU A 1 385 ? 6.442 24.779 -28.616 1.00 90.12 385 LEU A O 1
ATOM 3008 N N . THR A 1 386 ? 6.589 25.288 -30.798 1.00 90.56 386 THR A N 1
ATOM 3009 C CA . THR A 1 386 ? 7.195 26.605 -30.604 1.00 90.56 386 THR A CA 1
ATOM 3010 C C . THR A 1 386 ? 6.244 27.515 -29.840 1.00 90.56 386 THR A C 1
ATOM 3012 O O . THR A 1 386 ? 6.641 28.108 -28.843 1.00 90.56 386 THR A O 1
ATOM 3015 N N . ALA A 1 387 ? 4.963 27.552 -30.215 1.00 88.94 387 ALA A N 1
ATOM 3016 C CA . ALA A 1 387 ? 3.970 28.371 -29.529 1.00 88.94 387 ALA A CA 1
ATOM 3017 C C . ALA A 1 387 ? 3.798 27.983 -28.049 1.00 88.94 387 ALA A C 1
ATOM 3019 O O . ALA A 1 387 ? 3.796 28.854 -27.179 1.00 88.94 387 ALA A O 1
ATOM 3020 N N . ILE A 1 388 ? 3.696 26.687 -27.736 1.00 87.44 388 ILE A N 1
ATOM 3021 C CA . ILE A 1 388 ? 3.589 26.221 -26.344 1.00 87.44 388 ILE A CA 1
ATOM 3022 C C . ILE A 1 388 ? 4.910 26.394 -25.591 1.00 87.44 388 ILE A C 1
ATOM 3024 O O . ILE A 1 388 ? 4.911 26.766 -24.421 1.00 87.44 388 ILE A O 1
ATOM 3028 N N . GLY A 1 389 ? 6.045 26.166 -26.241 1.00 85.94 389 GLY A N 1
ATOM 3029 C CA . GLY A 1 389 ? 7.340 26.338 -25.607 1.00 85.94 389 GLY A CA 1
ATOM 3030 C C . GLY A 1 389 ? 7.655 27.799 -25.287 1.00 85.94 389 GLY A C 1
ATOM 3031 O O . GLY A 1 389 ? 8.219 28.066 -24.230 1.00 85.94 389 GLY A O 1
ATOM 3032 N N . CYS A 1 390 ? 7.189 28.754 -26.099 1.00 86.75 390 CYS A N 1
ATOM 3033 C CA . CYS A 1 390 ? 7.284 30.180 -25.782 1.00 86.75 390 CYS A CA 1
ATOM 3034 C C . CYS A 1 390 ? 6.535 30.552 -24.498 1.00 86.75 390 CYS A C 1
ATOM 3036 O O . CYS A 1 390 ? 7.000 31.387 -23.724 1.00 86.75 390 CYS A O 1
ATOM 3038 N N . LEU A 1 391 ? 5.403 29.893 -24.244 1.00 81.25 391 LEU A N 1
ATOM 3039 C CA . LEU A 1 391 ? 4.634 30.059 -23.014 1.00 81.25 391 LEU A CA 1
ATOM 3040 C C . LEU A 1 391 ? 5.341 29.470 -21.783 1.00 81.25 391 LEU A C 1
ATOM 3042 O O . LEU A 1 391 ? 5.206 30.014 -20.695 1.00 81.25 391 LEU A O 1
ATOM 3046 N N . ILE A 1 392 ? 6.086 28.373 -21.934 1.00 77.69 392 ILE A N 1
ATOM 3047 C CA . ILE A 1 392 ? 6.737 27.688 -20.804 1.00 77.69 392 ILE A CA 1
ATOM 3048 C C . ILE A 1 392 ? 8.124 28.271 -20.505 1.00 77.69 392 ILE A C 1
ATOM 3050 O O . ILE A 1 392 ? 8.476 28.488 -19.348 1.00 77.69 392 ILE A O 1
ATOM 3054 N N . TRP A 1 393 ? 8.924 28.494 -21.547 1.00 83.12 393 TRP A N 1
ATOM 3055 C CA . TRP A 1 393 ? 10.351 28.813 -21.444 1.00 83.12 393 TRP A CA 1
ATOM 3056 C C . TRP A 1 393 ? 10.704 30.218 -21.952 1.00 83.12 393 TRP A C 1
ATOM 3058 O O . TRP A 1 393 ? 11.872 30.602 -21.921 1.00 83.12 393 TRP A O 1
ATOM 3068 N N . GLY A 1 394 ? 9.711 31.007 -22.374 1.00 81.38 394 GLY A N 1
ATOM 3069 C CA . GLY A 1 394 ? 9.877 32.402 -22.786 1.00 81.38 394 GLY A CA 1
ATOM 3070 C C . GLY A 1 394 ? 9.929 32.608 -24.302 1.00 81.38 394 GLY A C 1
ATOM 3071 O O . GLY A 1 394 ? 10.105 31.680 -25.083 1.00 81.38 394 GLY A O 1
ATOM 3072 N N . SER A 1 395 ? 9.796 33.861 -24.743 1.00 83.50 395 SER A N 1
ATOM 3073 C CA . SER A 1 395 ? 9.442 34.217 -26.129 1.00 83.50 395 SER A CA 1
ATOM 3074 C C . SER A 1 395 ? 10.488 33.837 -27.173 1.00 83.50 395 SER A C 1
ATOM 3076 O O . SER A 1 395 ? 10.164 33.759 -28.348 1.00 83.50 395 SER A O 1
ATOM 3078 N N . LYS A 1 396 ? 11.723 33.562 -26.746 1.00 84.12 396 LYS A N 1
ATOM 3079 C CA . LYS A 1 396 ? 12.834 33.124 -27.603 1.00 84.12 396 LYS A CA 1
ATOM 3080 C C . LYS A 1 396 ? 12.986 31.605 -27.672 1.00 84.12 396 LYS A C 1
ATOM 3082 O O . LYS A 1 396 ? 14.034 31.120 -28.085 1.00 84.12 396 LYS A O 1
ATOM 3087 N N . TYR A 1 397 ? 12.000 30.855 -27.191 1.00 89.69 397 TYR A N 1
ATOM 3088 C CA . TYR A 1 397 ? 12.052 29.404 -27.222 1.00 89.69 397 TYR A CA 1
ATOM 3089 C C . TYR A 1 397 ? 12.155 28.877 -28.659 1.00 89.69 397 TYR A C 1
ATOM 3091 O O . TYR A 1 397 ? 11.441 29.319 -29.561 1.00 89.69 397 TYR A O 1
ATOM 3099 N N . GLU A 1 398 ? 13.015 27.879 -28.831 1.00 86.50 398 GLU A N 1
ATOM 3100 C CA . GLU A 1 398 ? 13.194 27.137 -30.070 1.00 86.50 398 GLU A CA 1
ATOM 3101 C C . GLU A 1 398 ? 13.109 25.640 -29.787 1.00 86.50 398 GLU A C 1
ATOM 3103 O O . GLU A 1 398 ? 13.556 25.168 -28.735 1.00 86.50 398 GLU A O 1
ATOM 3108 N N . THR A 1 399 ? 12.527 24.880 -30.716 1.00 88.00 399 THR A N 1
ATOM 3109 C CA . THR A 1 399 ? 12.374 23.439 -30.519 1.00 88.00 399 THR A CA 1
ATOM 3110 C C . THR A 1 399 ? 13.735 22.737 -30.595 1.00 88.00 399 THR A C 1
ATOM 3112 O O . THR A 1 399 ? 14.632 23.186 -31.314 1.00 88.00 399 THR A O 1
ATOM 3115 N N . PRO A 1 400 ? 13.917 21.595 -29.904 1.00 83.94 400 PRO A N 1
ATOM 3116 C CA . PRO A 1 400 ? 15.155 20.824 -29.993 1.00 83.94 400 PRO A CA 1
ATOM 3117 C C . PRO A 1 400 ? 15.547 20.458 -31.431 1.00 83.94 400 PRO A C 1
ATOM 3119 O O . PRO A 1 400 ? 16.733 20.459 -31.746 1.00 83.94 400 PRO A O 1
ATOM 3122 N N . LYS A 1 401 ? 14.567 20.215 -32.314 1.00 81.12 401 LYS A N 1
ATOM 3123 C CA . LYS A 1 401 ? 14.814 19.894 -33.727 1.00 81.12 401 LYS A CA 1
ATOM 3124 C C . LYS A 1 401 ? 15.214 21.099 -34.564 1.00 81.12 401 LYS A C 1
ATOM 3126 O O . LYS A 1 401 ? 16.074 20.956 -35.423 1.00 81.12 401 LYS A O 1
ATOM 3131 N N . ASP A 1 402 ? 14.669 22.284 -34.292 1.00 85.69 402 ASP A N 1
ATOM 3132 C CA . ASP A 1 402 ? 15.133 23.516 -34.943 1.00 85.69 402 ASP A CA 1
ATOM 3133 C C . ASP A 1 402 ? 16.572 23.855 -34.522 1.00 85.69 402 ASP A C 1
ATOM 3135 O O . ASP A 1 402 ? 17.393 24.272 -35.343 1.00 85.69 402 ASP A O 1
ATOM 3139 N N . ILE A 1 403 ? 16.919 23.604 -33.253 1.00 84.94 403 ILE A N 1
ATOM 3140 C CA . ILE A 1 403 ? 18.296 23.723 -32.758 1.00 84.94 403 ILE A CA 1
ATOM 3141 C C . ILE A 1 403 ? 19.212 22.718 -33.469 1.00 84.94 403 ILE A C 1
ATOM 3143 O O . ILE A 1 403 ? 20.266 23.112 -33.968 1.00 84.94 403 ILE A O 1
ATOM 3147 N N . GLU A 1 404 ? 18.808 21.450 -33.549 1.00 82.56 404 GLU A N 1
ATOM 3148 C CA . GLU A 1 404 ? 19.549 20.391 -34.240 1.00 82.56 404 GLU A CA 1
ATOM 3149 C C . GLU A 1 404 ? 19.756 20.712 -35.730 1.00 82.56 404 GLU A C 1
ATOM 3151 O O . GLU A 1 404 ? 20.887 20.665 -36.216 1.00 82.56 404 GLU A O 1
ATOM 3156 N N . LEU A 1 405 ? 18.702 21.133 -36.437 1.00 81.19 405 LEU A N 1
ATOM 3157 C CA . LEU A 1 405 ? 18.753 21.498 -37.853 1.00 81.19 405 LEU A CA 1
ATOM 3158 C C . LEU A 1 405 ? 19.688 22.688 -38.099 1.00 81.19 405 LEU A C 1
ATOM 3160 O O . LEU A 1 405 ? 20.510 22.653 -39.011 1.00 81.19 405 LEU A O 1
ATOM 3164 N N . ARG A 1 406 ? 19.628 23.730 -37.266 1.00 83.31 406 ARG A N 1
ATOM 3165 C CA . ARG A 1 406 ? 20.530 24.884 -37.385 1.00 83.31 406 ARG A CA 1
ATOM 3166 C C . ARG A 1 406 ? 21.991 24.511 -37.132 1.00 83.31 406 ARG A C 1
ATOM 3168 O O . ARG A 1 406 ? 22.870 25.052 -37.794 1.00 83.31 406 ARG A O 1
ATOM 3175 N N . ILE A 1 407 ? 22.267 23.601 -36.195 1.00 80.56 407 ILE A N 1
ATOM 3176 C CA . ILE A 1 407 ? 23.627 23.088 -35.963 1.00 80.56 407 ILE A CA 1
ATOM 3177 C C . ILE A 1 407 ? 24.123 22.296 -37.181 1.00 80.56 407 ILE A C 1
ATOM 3179 O O . ILE A 1 407 ? 25.305 22.376 -37.505 1.00 80.56 407 ILE A O 1
ATOM 3183 N N . LEU A 1 408 ? 23.239 21.553 -37.856 1.00 75.81 408 LEU A N 1
ATOM 3184 C CA . LEU A 1 408 ? 23.563 20.810 -39.077 1.00 75.81 408 LEU A CA 1
ATOM 3185 C C . LEU A 1 408 ? 23.793 21.718 -40.293 1.00 75.81 408 LEU A C 1
ATOM 3187 O O . LEU A 1 408 ? 24.666 21.410 -41.091 1.00 75.81 408 LEU A O 1
ATOM 3191 N N . LEU A 1 409 ? 23.044 22.817 -40.428 1.00 73.69 409 LEU A N 1
ATOM 3192 C CA . LEU A 1 409 ? 23.155 23.763 -41.551 1.00 73.69 409 LEU A CA 1
ATOM 3193 C C . LEU A 1 409 ? 24.289 24.796 -41.393 1.00 73.69 409 LEU A C 1
ATOM 3195 O O . LEU A 1 409 ? 24.689 25.409 -42.377 1.00 73.69 409 LEU A O 1
ATOM 3199 N N . ASN A 1 410 ? 24.788 25.009 -40.168 1.00 67.69 410 ASN A N 1
ATOM 3200 C CA . ASN A 1 410 ? 25.923 25.896 -39.862 1.00 67.69 410 ASN A CA 1
ATOM 3201 C C . ASN A 1 410 ? 27.280 25.159 -39.783 1.00 67.69 410 ASN A C 1
ATOM 3203 O O . ASN A 1 410 ? 28.281 25.765 -39.391 1.00 67.69 410 ASN A O 1
ATOM 3207 N N . LYS A 1 411 ? 27.309 23.861 -40.103 1.00 49.00 411 LYS A N 1
ATOM 3208 C CA . LYS A 1 411 ? 28.515 23.065 -40.377 1.00 49.00 411 LYS A CA 1
ATOM 3209 C C . LYS A 1 411 ? 28.655 22.888 -41.879 1.00 49.00 411 LYS A C 1
ATOM 3211 O O . LYS A 1 411 ? 29.819 22.817 -42.329 1.00 49.00 411 LYS A O 1
#

Secondary structure (DSSP, 8-state):
---GGGGG----B----SS----SS-TT--BSEEE-TTSEEEEEB--GGG---HHHHHHHHHHHTTTS-EEEEPTTS-EEEEEEHHHHHHHHHHHHHTTPPBPPBSSBB---EE--GGGT-TT--S--HHHHHHHHHHHHTTBB-SS-B-EEEESSTT-TT-GGGSSEEEEEETTEEEEEES-EEETTEEEPPEEEEEEE-HHHHHHHHHHHHHHHHHHHHHHHHTT--SS---HHHHHHHH-HHHHHHHHHHHHT-SS-------------S-----PPSSS-HHHHHHHHHHHHHHHTT-S-TTSS--HHHHHHHHHHHHHHH--SS-TT--TTHHHHHHHSPP-TTSGGG--HHHHHHHHHHHHHTS-GGG--TTSHHHHHHHHHHHHHH-TT---HHHHHHHHHHT-

pLDDT: mean 80.94, std 17.73, range [23.61, 98.56]

InterPro domains:
  IPR005117 Nitrite/Sulfite reductase ferredoxin-like domain [PF03460] (35-97)
  IPR006067 Nitrite/sulphite reductase 4Fe-4S domain [PF01077] (107-257)
  IPR036136 Nitrite/Sulfite reductase ferredoxin-like domain superfamily [SSF55124] (29-115)
  IPR045854 Nitrite and sulphite reductase 4Fe-4S domain-like superfamily [G3DSA:3.30.413.10] (105-265)
  IPR045854 Nitrite and sulphite reductase 4Fe-4S domain-like superfamily [SSF56014] (107-256)
  IPR052034 Nitrite reductase [NAD(P)H]-like [PTHR43809] (30-224)

Foldseek 3Di:
DLPVVLVVDDFDFDDPPVPPQDPPDDPQDWHQWDQDPVQWIKGKWQQAQLDDDPVRVVLLDVLCDPQWPDWDQDPQSIIITIHHPVSVSVSVVSCVVVVIDGATAKQFEGRAHEHQAPVDDPQADDDRRRVLRVVLCVVRPRGGALIYFYAFEYSAPVCPSVQQQGQWRWYHDDQATFIFHQHHPDPVDGGGTDGLAPNQHSVCVNLLVSLLRSLRRVLQVVCVVVVVDDDGSDSNNSCVVVDSVSSQVSSCVSVVNPDRRPPPPPDDPDDDDDDPDPDDFAQFLSLLVVLLVLLVVQPVPDPPCPPDCALSNLLNVLSVVCSVVVDQDDPPQDPCLLVVLLPDDAPPVCLVPGPLVVSLVSLVRRVVPDDLVRDDCRGSSNSSNSSSQCNVPNSPDHDPSVVVNVVVVVD